Protein AF-A0A0C9UZA8-F1 (afdb_monomer_lite)

InterPro domains:
  IPR004843 Calcineurin-like, phosphoesterase domain [PF00149] (374-551)
  IPR029052 Metallo-dependent phosphatase-like [G3DSA:3.60.21.10] (322-571)
  IPR029052 Metallo-dependent phosphatase-like [SSF56300] (320-582)
  IPR043519 Nucleotidyltransferase superfamily [SSF81301] (95-162)

Secondary structure (DSSP, 8-state):
-HHHHHHHHHHHHS---HHHHHHHHHHHHHHHHTS--GGGG--TTSHHHHHHHHHHHHHHHHT-TT----PPPTTSS-TT--B-TTSPBP-BPP-HHHHHHHHHHHHHHHT---EEETHHHHHTTT-------EEEEE-GGGHHHHHHHHHT-TTTEEE-PPPS-SGGGGGTTS-EEEETTBS-EEEEEEGGGTT--GGGGHHHHTT-SS-BPPHHHHHHHHHHHHH-TT-S-HHHHHHHHHHHHHHTT--HHHHHHH--HHHHHHHHHHHSHHHHHHHT-SSGGGTTS------SHHHHHHHHHS-----S-SSGGGEEEEEB---TTSEEE-SS-EEEHHHH-----SSSEEEEES-S--TT-HHHHHHHHHHHTT-SEEEEE--SGGGTTSBHHHHHHHHHHHHHHHHHHHTT-TTSPEEEE-SSEEEEEETTEEEEE--------HHHHHHHHHH-SHHHHSBT--HHHHHHHHHHHHHHHHHHHHHHHHH-TT-EEEEE-SSBS-SSSSS-GGGTT-GGGGGTB---TTSTTSSTTEEEEEE-SSS--EEEEETTEEEEE-BPPPTTSS-------TT-EEE-S--

Organism: Sphaerobolus stellatus (strain SS14) (NCBI:txid990650)

Sequence (591 aa):
MAVLFDLQMVIDSVQLTSTEVAQIFKLYMRRQSSACNPQALNKPSYEPWLSRLMQRWKQVHSRLPGFRRSSPRIMDIPPDLYIDANGLPGNVPEDVSKVLKTISGVMEELQVPWFIAGDLLLAYYRVPQITGDLEIVVPSENLPRVQAAFDMLADFYFPFRYARSEYARHLRPYPRFKVKGMHQCFCLVPGHHYGVHPKGFQDILSNLDERFLPLPHYIQGLVTMILNKHIVFPNNFLCQLEFLIDGSDLDEDWCNLYLDGRPRAFVRSRSSRVAKKSRMGSTPKHEGNLTMHIRNEEERQEALRVPGRTIDLLDHTLSLQVMSDMHLELTFLRAEDSRPGYEVFHCAPCSPMLALLGDIGITTQDGLFGFLRRQLFQYEKVFFLMGNHEFYQSTFESAKSVIKKFSEDVRKERVTNVALGKFIFLDQTRYDLTDGVTILGCTLWSHIPSTAAELASLQVNDFKRIKEWSVERHNAAHLADAEWLGKTCTEIRETEPHRRIVIMTHHAPLMQGTSSLQHQGGLMNCAFATDMSTRACWGNPVTHWIFGHTHFSCDFIHNGVRLVSNQREYEGIETGRVELDEDLILSLSQH

Structure (mmCIF, N/CA/C/O backbone):
data_AF-A0A0C9UZA8-F1
#
_entry.id   AF-A0A0C9UZA8-F1
#
loop_
_atom_site.group_PDB
_atom_site.id
_atom_site.type_symbol
_atom_site.label_atom_id
_atom_site.label_alt_id
_atom_site.label_comp_id
_atom_site.label_asym_id
_atom_site.label_entity_id
_atom_site.label_seq_id
_atom_site.pdbx_PDB_ins_code
_atom_site.Cartn_x
_atom_site.Cartn_y
_atom_site.Cartn_z
_atom_site.occupancy
_atom_site.B_iso_or_equiv
_atom_site.auth_seq_id
_atom_site.auth_comp_id
_atom_site.auth_asym_id
_atom_site.auth_atom_id
_atom_site.pdbx_PDB_model_num
ATOM 1 N N . MET A 1 1 ? -69.261 14.114 17.478 1.00 30.95 1 MET A N 1
ATOM 2 C CA . MET A 1 1 ? -69.877 15.234 16.733 1.00 30.95 1 MET A CA 1
ATOM 3 C C . MET A 1 1 ? -70.495 16.254 17.690 1.00 30.95 1 MET A C 1
ATOM 5 O O . MET A 1 1 ? -69.971 17.354 17.720 1.00 30.95 1 MET A O 1
ATOM 9 N N . ALA A 1 2 ? -71.471 15.901 18.545 1.00 28.48 2 ALA A N 1
ATOM 10 C CA . ALA A 1 2 ? -72.070 16.844 19.515 1.00 28.48 2 ALA A CA 1
ATOM 11 C C . ALA A 1 2 ? -71.055 17.477 20.502 1.00 28.48 2 ALA A C 1
ATOM 13 O O . ALA A 1 2 ? -71.004 18.690 20.623 1.00 28.48 2 ALA A O 1
ATOM 14 N N . VAL A 1 3 ? -70.129 16.690 21.070 1.00 37.62 3 VAL A N 1
ATOM 15 C CA . VAL A 1 3 ? -69.076 17.194 21.992 1.00 37.62 3 VAL A CA 1
ATOM 16 C C . VAL A 1 3 ? -68.055 18.137 21.315 1.00 37.62 3 VAL A C 1
ATOM 18 O O . VAL A 1 3 ? -67.366 18.895 21.987 1.00 37.62 3 VAL A O 1
ATOM 21 N N . LEU A 1 4 ? -67.932 18.101 19.982 1.00 38.25 4 LEU A N 1
ATOM 22 C CA . LEU A 1 4 ? -66.972 18.931 19.235 1.00 38.25 4 LEU A CA 1
ATOM 23 C C . LEU A 1 4 ? -67.563 20.273 18.791 1.00 38.25 4 LEU A C 1
ATOM 25 O O . LEU A 1 4 ? -66.814 21.233 18.637 1.00 38.25 4 LEU A O 1
ATOM 29 N N . PHE A 1 5 ? -68.885 20.347 18.610 1.00 35.47 5 PHE A N 1
ATOM 30 C CA . PHE A 1 5 ? -69.573 21.604 18.312 1.00 35.47 5 PHE A CA 1
ATOM 31 C C . PHE A 1 5 ? -69.594 22.522 19.547 1.00 35.47 5 PHE A C 1
ATOM 33 O O . PHE A 1 5 ? -69.353 23.721 19.420 1.00 35.47 5 PHE A O 1
ATOM 40 N N . ASP A 1 6 ? -69.735 21.938 20.743 1.00 41.97 6 ASP A N 1
ATOM 41 C CA . ASP A 1 6 ? -69.635 22.665 22.015 1.00 41.97 6 ASP A CA 1
ATOM 42 C C . ASP A 1 6 ? -68.230 23.226 22.264 1.00 41.97 6 ASP A C 1
ATOM 44 O O . ASP A 1 6 ? -68.089 24.337 22.762 1.00 41.97 6 ASP A O 1
ATOM 48 N N . LEU A 1 7 ? -67.170 22.507 21.876 1.00 45.22 7 LEU A N 1
ATOM 49 C CA . LEU A 1 7 ? -65.796 22.964 22.113 1.00 45.22 7 LEU A CA 1
ATOM 50 C C . LEU A 1 7 ? -65.454 24.217 21.293 1.00 45.22 7 LEU A C 1
ATOM 52 O O . LEU A 1 7 ? -64.763 25.103 21.785 1.00 45.22 7 LEU A O 1
ATOM 56 N N . GLN A 1 8 ? -65.965 24.299 20.061 1.00 42.53 8 GLN A N 1
ATOM 57 C CA . GLN A 1 8 ? -65.808 25.474 19.207 1.00 42.53 8 GLN A CA 1
ATOM 58 C C . GLN A 1 8 ? -66.584 26.669 19.779 1.00 42.53 8 GLN A C 1
ATOM 60 O O . GLN A 1 8 ? -66.022 27.752 19.892 1.00 42.53 8 GLN A O 1
ATOM 65 N N . MET A 1 9 ? -67.826 26.462 20.237 1.00 41.72 9 MET A N 1
ATOM 66 C CA . MET A 1 9 ? -68.604 27.517 20.898 1.00 41.72 9 MET A CA 1
ATOM 67 C C . MET A 1 9 ? -67.982 27.992 22.219 1.00 41.72 9 MET A C 1
ATOM 69 O O . MET A 1 9 ? -68.026 29.184 22.513 1.00 41.72 9 MET A O 1
ATOM 73 N N . VAL A 1 10 ? -67.387 27.098 23.013 1.00 46.56 10 VAL A N 1
ATOM 74 C CA . VAL A 1 10 ? -66.707 27.451 24.273 1.00 46.56 10 VAL A CA 1
ATOM 75 C C . VAL A 1 10 ? -65.408 28.218 24.009 1.00 46.56 10 VAL A C 1
ATOM 77 O O . VAL A 1 10 ? -65.139 29.198 24.695 1.00 46.56 10 VAL A O 1
ATOM 80 N N . ILE A 1 11 ? -64.632 27.831 22.990 1.00 48.88 11 ILE A N 1
ATOM 81 C CA . ILE A 1 11 ? -63.418 28.560 22.575 1.00 48.88 11 ILE A CA 1
ATOM 82 C C . ILE A 1 11 ? -63.764 29.951 22.024 1.00 48.88 11 ILE A C 1
ATOM 84 O O . ILE A 1 11 ? -63.022 30.898 22.268 1.00 48.88 11 ILE A O 1
ATOM 88 N N . ASP A 1 12 ? -64.886 30.083 21.314 1.00 44.09 12 ASP A N 1
ATOM 89 C CA . ASP A 1 12 ? -65.299 31.352 20.708 1.00 44.09 12 ASP A CA 1
ATOM 90 C C . ASP A 1 12 ? -66.020 32.293 21.705 1.00 44.09 12 ASP A C 1
ATOM 92 O O . ASP A 1 12 ? -66.081 33.499 21.467 1.00 44.09 12 ASP A O 1
ATOM 96 N N . SER A 1 13 ? -66.540 31.779 22.831 1.00 41.06 13 SER A N 1
ATOM 97 C CA . SER A 1 13 ? -67.265 32.568 23.853 1.00 41.06 13 SER A CA 1
ATOM 98 C C . SER A 1 13 ? -66.471 32.860 25.129 1.00 41.06 13 SER A C 1
ATOM 100 O O . SER A 1 13 ? -66.809 33.797 25.854 1.00 41.06 13 SER A O 1
ATOM 102 N N . VAL A 1 14 ? -65.404 32.109 25.405 1.00 47.59 14 VAL A N 1
ATOM 103 C CA . VAL A 1 14 ? -64.550 32.299 26.582 1.00 47.59 14 VAL A CA 1
ATOM 104 C C . VAL A 1 14 ? -63.152 32.687 26.109 1.00 47.59 14 VAL A C 1
ATOM 106 O O . VAL A 1 14 ? -62.546 31.970 25.318 1.00 47.59 14 VAL A O 1
ATOM 109 N N . GLN A 1 15 ? -62.623 33.818 26.594 1.00 45.78 15 GLN A N 1
ATOM 110 C CA . GLN A 1 15 ? -61.245 34.259 26.327 1.00 45.78 15 GLN A CA 1
ATOM 111 C C . GLN A 1 15 ? -60.233 33.332 27.021 1.00 45.78 15 GLN A C 1
ATOM 113 O O . GLN A 1 15 ? -59.613 33.690 28.019 1.00 45.78 15 GLN A O 1
ATOM 118 N N . LEU A 1 16 ? -60.090 32.114 26.507 1.00 48.38 16 LEU A N 1
ATOM 119 C CA . LEU A 1 16 ? -59.123 31.141 26.991 1.00 48.38 16 LEU A CA 1
ATOM 120 C C . LEU A 1 16 ? -57.715 31.556 26.569 1.00 48.38 16 LEU A C 1
ATOM 122 O O . LEU A 1 16 ? -57.468 31.976 25.434 1.00 48.38 16 LEU A O 1
ATOM 126 N N . THR A 1 17 ? -56.766 31.397 27.482 1.00 49.69 17 THR A N 1
ATOM 127 C CA . THR A 1 17 ? -55.356 31.637 27.192 1.00 49.69 17 THR A CA 1
ATOM 128 C C . THR A 1 17 ? -54.788 30.520 26.312 1.00 49.69 17 THR A C 1
ATOM 130 O O . THR A 1 17 ? -55.267 29.382 26.280 1.00 49.69 17 THR A O 1
ATOM 133 N N . SER A 1 18 ? -53.709 30.821 25.591 1.00 43.75 18 SER A N 1
ATOM 134 C CA . SER A 1 18 ? -53.049 29.886 24.668 1.00 43.75 18 SER A CA 1
ATOM 135 C C . SER A 1 18 ? -52.579 28.583 25.335 1.00 43.75 18 SER A C 1
ATOM 137 O O . SER A 1 18 ? -52.517 27.536 24.685 1.00 43.75 18 SER A O 1
ATOM 139 N N . THR A 1 19 ? -52.295 28.619 26.637 1.00 46.66 19 THR A N 1
ATOM 140 C CA . THR A 1 19 ? -51.899 27.450 27.432 1.00 46.66 19 THR A CA 1
ATOM 141 C C . THR A 1 19 ? -53.082 26.521 27.716 1.00 46.66 19 THR A C 1
ATOM 143 O O . THR A 1 19 ? -52.933 25.300 27.644 1.00 46.66 19 THR A O 1
ATOM 146 N N . GLU A 1 20 ? -54.264 27.079 27.975 1.00 49.72 20 GLU A N 1
ATOM 147 C CA . GLU A 1 20 ? -55.481 26.322 28.296 1.00 49.72 20 GLU A CA 1
ATOM 148 C C . GLU A 1 20 ? -56.010 25.586 27.062 1.00 49.72 20 GLU A C 1
ATOM 150 O O . GLU A 1 20 ? -56.299 24.390 27.123 1.00 49.72 20 GLU A O 1
ATOM 155 N N . VAL A 1 21 ? -56.002 26.243 25.898 1.00 48.66 21 VAL A N 1
ATOM 156 C CA . VAL A 1 21 ? -56.373 25.609 24.621 1.00 48.66 21 VAL A CA 1
ATOM 157 C C . VAL A 1 21 ? -55.427 24.446 24.284 1.00 48.66 21 VAL A C 1
ATOM 159 O O . VAL A 1 21 ? -55.870 23.376 23.860 1.00 48.66 21 VAL A O 1
ATOM 162 N N . ALA A 1 22 ? -54.121 24.598 24.538 1.00 45.94 22 ALA A N 1
ATOM 163 C CA . ALA A 1 22 ? -53.138 23.537 24.316 1.00 45.94 22 ALA A CA 1
ATOM 164 C C . ALA A 1 22 ? -53.318 22.339 25.270 1.00 45.94 22 ALA A C 1
ATOM 166 O O . ALA A 1 22 ? -53.078 21.191 24.879 1.00 45.94 22 ALA A O 1
ATOM 167 N N . GLN A 1 23 ? -53.749 22.579 26.511 1.00 49.16 23 GLN A N 1
ATOM 168 C CA . GLN A 1 23 ? -54.061 21.515 27.469 1.00 49.16 23 GLN A CA 1
ATOM 169 C C . GLN A 1 23 ? -55.344 20.766 27.093 1.00 49.16 23 GLN A C 1
ATOM 171 O O . GLN A 1 23 ? -55.341 19.532 27.104 1.00 49.16 23 GLN A O 1
ATOM 176 N N . ILE A 1 24 ? -56.393 21.478 26.672 1.00 53.19 24 ILE A N 1
ATOM 177 C CA . ILE A 1 24 ? -57.646 20.880 26.188 1.00 53.19 24 ILE A CA 1
ATOM 178 C C . ILE A 1 24 ? -57.381 20.011 24.949 1.00 53.19 24 ILE A C 1
ATOM 180 O O . ILE A 1 24 ? -57.857 18.877 24.872 1.00 53.19 24 ILE A O 1
ATOM 184 N N . PHE A 1 25 ? -56.539 20.478 24.022 1.00 48.84 25 PHE A N 1
ATOM 185 C CA . PHE A 1 25 ? -56.165 19.710 22.833 1.00 48.84 25 PHE A CA 1
ATOM 186 C C . PHE A 1 25 ? -55.348 18.451 23.174 1.00 48.84 25 PHE A C 1
ATOM 188 O O . PHE A 1 25 ? -55.599 17.376 22.630 1.00 48.84 25 PHE A O 1
ATOM 195 N N . LYS A 1 26 ? -54.413 18.534 24.132 1.00 47.94 26 LYS A N 1
ATOM 196 C CA . LYS A 1 26 ? -53.674 17.356 24.626 1.00 47.94 26 LYS A CA 1
ATOM 197 C C . LYS A 1 26 ? -54.586 16.341 25.318 1.00 47.94 26 LYS A C 1
ATOM 199 O O . LYS A 1 26 ? -54.399 15.140 25.126 1.00 47.94 26 LYS A O 1
ATOM 204 N N . LEU A 1 27 ? -55.563 16.800 26.100 1.00 47.97 27 LEU A N 1
ATOM 205 C CA . LEU A 1 27 ? -56.564 15.940 26.740 1.00 47.97 27 LEU A CA 1
ATOM 206 C C . LEU A 1 27 ? -57.461 15.259 25.702 1.00 47.97 27 LEU A C 1
ATOM 208 O O . LEU A 1 27 ? -57.711 14.059 25.808 1.00 47.97 27 LEU A O 1
ATOM 212 N N . TYR A 1 28 ? -57.870 15.985 24.661 1.00 51.06 28 TYR A N 1
ATOM 213 C CA . TYR A 1 28 ? -58.639 15.434 23.548 1.00 51.06 28 TYR A CA 1
ATOM 214 C C . TYR A 1 28 ? -57.858 14.349 22.786 1.00 51.06 28 TYR A C 1
ATOM 216 O O . TYR A 1 28 ? -58.377 13.253 22.578 1.00 51.06 28 TYR A O 1
ATOM 224 N N . MET A 1 29 ? -56.584 14.598 22.459 1.00 46.16 29 MET A N 1
ATOM 225 C CA . MET A 1 29 ? -55.722 13.620 21.776 1.00 46.16 29 MET A CA 1
ATOM 226 C C 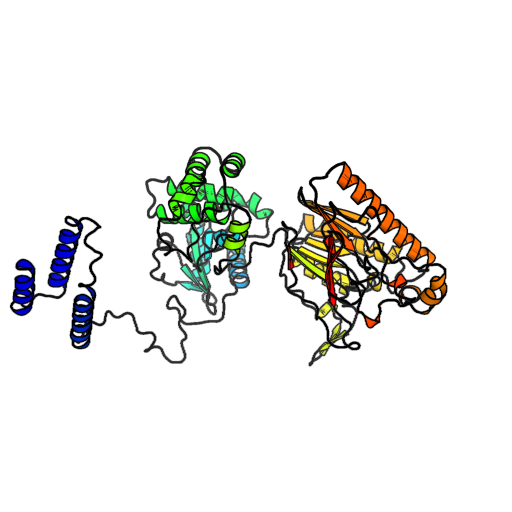. MET A 1 29 ? -55.455 12.373 22.630 1.00 46.16 29 MET A C 1
ATOM 228 O O . MET A 1 29 ? -55.476 11.260 22.108 1.00 46.16 29 MET A O 1
ATOM 232 N N . ARG A 1 30 ? -55.287 12.529 23.952 1.00 45.06 30 ARG A N 1
ATOM 233 C CA . ARG A 1 30 ? -55.158 11.395 24.888 1.00 45.06 30 ARG A CA 1
ATOM 234 C C . ARG A 1 30 ? -56.435 10.559 24.995 1.00 45.06 30 ARG A C 1
ATOM 236 O O . ARG A 1 30 ? -56.351 9.349 25.178 1.00 45.06 30 ARG A O 1
ATOM 243 N N . ARG A 1 31 ? -57.609 11.185 24.872 1.00 42.38 31 ARG A N 1
ATOM 244 C CA . ARG A 1 31 ? -58.908 10.492 24.905 1.00 42.38 31 ARG A CA 1
ATOM 245 C C . ARG A 1 31 ? -59.219 9.764 23.591 1.00 42.38 31 ARG A C 1
ATOM 247 O O . ARG A 1 31 ? -59.918 8.761 23.613 1.00 42.38 31 ARG A O 1
ATOM 254 N N . GLN A 1 32 ? -58.680 10.240 22.466 1.00 44.84 32 GLN A N 1
ATOM 255 C CA . GLN A 1 32 ? -58.753 9.555 21.167 1.00 44.84 32 GLN A CA 1
ATOM 256 C C . GLN A 1 32 ? -57.780 8.367 21.089 1.00 44.84 32 GLN A C 1
ATOM 258 O O . GLN A 1 32 ? -58.131 7.329 20.536 1.00 44.84 32 GLN A O 1
ATOM 263 N N . SER A 1 33 ? -56.592 8.463 21.704 1.00 42.28 33 SER A N 1
ATOM 264 C CA . SER A 1 33 ? -55.638 7.342 21.742 1.00 42.28 33 SER A CA 1
ATOM 265 C C . SER A 1 33 ? -56.090 6.175 22.625 1.00 42.28 33 SER A C 1
ATOM 267 O O . SER A 1 33 ? -55.650 5.053 22.407 1.00 42.28 33 SER A O 1
ATOM 269 N N . SER A 1 34 ? -56.958 6.412 23.615 1.00 39.22 34 SER A N 1
ATOM 270 C CA . SER A 1 34 ? -57.500 5.351 24.476 1.00 39.22 34 SER A CA 1
ATOM 271 C C . SER A 1 34 ? -58.776 4.694 23.935 1.00 39.22 34 SER A C 1
ATOM 273 O O . SER A 1 34 ? -59.254 3.729 24.526 1.00 39.22 34 SER A O 1
ATOM 275 N N . ALA A 1 35 ? -59.320 5.175 22.814 1.00 42.88 35 ALA A N 1
ATOM 276 C CA . ALA A 1 35 ? -60.539 4.642 22.220 1.00 42.88 35 ALA A CA 1
ATOM 277 C C . ALA A 1 35 ? -60.512 4.742 20.688 1.00 42.88 35 ALA A C 1
ATOM 279 O O . ALA A 1 35 ? -61.291 5.506 20.134 1.00 42.88 35 ALA A O 1
ATOM 280 N N . CYS A 1 36 ? -59.651 3.988 19.988 1.00 33.53 36 CYS A N 1
ATOM 281 C CA . CYS A 1 36 ? -59.899 3.631 18.581 1.00 33.53 36 CYS A CA 1
ATOM 282 C C . CYS A 1 36 ? -59.036 2.460 18.079 1.00 33.53 36 CYS A C 1
ATOM 284 O O . CYS A 1 36 ? -57.811 2.470 18.154 1.00 33.53 36 CYS A O 1
ATOM 286 N N . ASN A 1 37 ? -59.734 1.469 17.523 1.00 38.50 37 ASN A N 1
ATOM 287 C CA . ASN A 1 37 ? -59.243 0.323 16.763 1.00 38.50 37 ASN A CA 1
ATOM 288 C C . ASN A 1 37 ? -58.503 0.802 15.482 1.00 38.50 37 ASN A C 1
ATOM 290 O O . ASN A 1 37 ? -59.057 1.652 14.773 1.00 38.50 37 ASN A O 1
ATOM 294 N N . PRO A 1 38 ? -57.301 0.283 15.142 1.00 37.34 38 PRO A N 1
ATOM 295 C CA . PRO A 1 38 ? -56.467 0.787 14.039 1.00 37.34 38 PRO A CA 1
ATOM 296 C C . PRO A 1 38 ? -57.105 0.764 12.639 1.00 37.34 38 PRO A C 1
ATOM 298 O O . PRO A 1 38 ? -56.587 1.395 11.722 1.00 37.34 38 PRO A O 1
ATOM 301 N N . GLN A 1 39 ? -58.233 0.075 12.446 1.00 37.84 39 GLN A N 1
ATOM 302 C CA . GLN A 1 39 ? -58.892 -0.040 11.139 1.00 37.84 39 GLN A CA 1
ATOM 303 C C . GLN A 1 39 ? -59.765 1.168 10.738 1.00 37.84 39 GLN A C 1
ATOM 305 O O . GLN A 1 39 ? -60.217 1.234 9.597 1.00 37.84 39 GLN A O 1
ATOM 310 N N . ALA A 1 40 ? -59.989 2.153 11.616 1.00 39.69 40 ALA A N 1
ATOM 311 C CA . ALA A 1 40 ? -60.866 3.296 11.315 1.00 39.69 40 ALA A CA 1
ATOM 312 C C . ALA A 1 40 ? -60.181 4.488 10.605 1.00 39.69 40 ALA A C 1
ATOM 314 O O . ALA A 1 40 ? -60.872 5.408 10.169 1.00 39.69 40 ALA A O 1
ATOM 315 N N . LEU A 1 41 ? -58.848 4.490 10.464 1.00 38.22 41 LEU A N 1
ATOM 316 C CA . LEU A 1 41 ? -58.087 5.620 9.897 1.00 38.22 41 LEU A CA 1
ATOM 317 C C . LEU A 1 41 ? -58.008 5.638 8.358 1.00 38.22 41 LEU A C 1
ATOM 319 O O . LEU A 1 41 ? -57.623 6.654 7.788 1.00 38.22 41 LEU A O 1
ATOM 323 N N . ASN A 1 42 ? -58.442 4.575 7.674 1.00 37.75 42 ASN A N 1
ATOM 324 C CA . ASN A 1 42 ? -58.467 4.501 6.207 1.00 37.75 42 ASN A CA 1
ATOM 325 C C . ASN A 1 42 ? -59.830 4.906 5.622 1.00 37.75 42 ASN A C 1
ATOM 327 O O . ASN A 1 42 ? -60.460 4.132 4.899 1.00 37.75 42 ASN A O 1
ATOM 331 N N . LYS A 1 43 ? -60.308 6.124 5.912 1.00 36.38 43 LYS A N 1
ATOM 332 C CA . LYS A 1 43 ? -61.408 6.719 5.131 1.00 36.38 43 LYS A CA 1
ATOM 333 C C . LYS A 1 43 ? -61.007 8.061 4.506 1.00 36.38 43 LYS A C 1
ATOM 335 O O . LYS A 1 43 ? -60.530 8.930 5.236 1.00 36.38 43 LYS A O 1
ATOM 340 N N . PRO A 1 44 ? -61.270 8.289 3.199 1.00 39.44 44 PRO A N 1
ATOM 341 C CA . PRO A 1 44 ? -60.782 9.464 2.455 1.00 39.44 44 PRO A CA 1
ATOM 342 C C . PRO A 1 44 ? -61.425 10.804 2.860 1.00 39.44 44 PRO A C 1
ATOM 344 O O . PRO A 1 44 ? -61.144 11.840 2.268 1.00 39.44 44 PRO A O 1
ATOM 347 N N . SER A 1 45 ? -62.320 10.821 3.850 1.00 41.44 45 SER A N 1
ATOM 348 C CA . SER A 1 45 ? -63.133 11.990 4.202 1.00 41.44 45 SER A CA 1
ATOM 349 C C . SER A 1 45 ? -62.470 12.974 5.179 1.00 41.44 45 SER A C 1
ATOM 351 O O . SER A 1 45 ? -63.086 13.984 5.512 1.00 41.44 45 SER A O 1
ATOM 353 N N . TYR A 1 46 ? -61.249 12.707 5.664 1.00 38.94 46 TYR A N 1
ATOM 354 C CA . TYR A 1 46 ? -60.590 13.522 6.703 1.00 38.94 46 TYR A CA 1
ATOM 355 C C . TYR A 1 46 ? -59.598 14.578 6.178 1.00 38.94 46 TYR A C 1
ATOM 357 O O . TYR A 1 46 ? -59.347 15.569 6.870 1.00 38.94 46 TYR A O 1
ATOM 365 N N . GLU A 1 47 ? -59.080 14.434 4.954 1.00 39.28 47 GLU A N 1
ATOM 366 C CA . GLU A 1 47 ? -58.094 15.365 4.373 1.00 39.28 47 GLU A CA 1
ATOM 367 C C . GLU A 1 47 ? -58.599 16.805 4.167 1.00 39.28 47 GLU A C 1
ATOM 369 O O . GLU A 1 47 ? -57.874 17.748 4.515 1.00 39.28 47 GLU A O 1
ATOM 374 N N . PRO A 1 48 ? -59.830 17.041 3.664 1.00 44.72 48 PRO A N 1
ATOM 375 C CA . PRO A 1 48 ? -60.270 18.403 3.375 1.00 44.72 48 PRO A CA 1
ATOM 376 C C . PRO A 1 48 ? -60.474 19.239 4.642 1.00 44.72 48 PRO A C 1
ATOM 378 O O . PRO A 1 48 ? -60.380 20.465 4.595 1.00 44.72 48 PRO A O 1
ATOM 381 N N . TRP A 1 49 ? -60.764 18.593 5.777 1.00 42.38 49 TRP A N 1
ATOM 382 C CA . TRP A 1 49 ? -61.024 19.269 7.047 1.00 42.38 49 TRP A CA 1
ATOM 383 C C . TRP A 1 49 ? -59.732 19.590 7.806 1.00 42.38 49 TRP A C 1
ATOM 385 O O . TRP A 1 49 ? -59.568 20.724 8.254 1.00 42.38 49 TRP A O 1
ATOM 395 N N . LEU A 1 50 ? -58.778 18.651 7.869 1.00 42.72 50 LEU A N 1
ATOM 396 C CA . LEU A 1 50 ? -57.459 18.890 8.474 1.00 42.72 50 LEU A CA 1
ATOM 397 C C . LEU A 1 50 ? -56.703 20.008 7.746 1.00 42.72 50 LEU A C 1
ATOM 399 O O . LEU A 1 50 ? -56.148 20.899 8.390 1.00 42.72 50 LEU A O 1
ATOM 403 N N . SER A 1 51 ? -56.773 20.030 6.412 1.00 44.72 51 SER A N 1
ATOM 404 C CA . SER A 1 51 ? -56.174 21.097 5.605 1.00 44.72 51 SER A CA 1
ATOM 405 C C . SER A 1 51 ? -56.808 22.465 5.869 1.00 44.72 51 SER A C 1
ATOM 407 O O . SER A 1 51 ? -56.087 23.454 6.010 1.00 44.72 51 SER A O 1
ATOM 409 N N . ARG A 1 52 ? -58.139 22.544 6.031 1.00 47.41 52 ARG A N 1
ATOM 410 C CA . ARG A 1 52 ? -58.827 23.804 6.382 1.00 47.41 52 ARG A CA 1
ATOM 411 C C . ARG A 1 52 ? -58.503 24.265 7.801 1.00 47.41 52 ARG A C 1
ATOM 413 O O . ARG A 1 52 ? -58.326 25.464 8.016 1.00 47.41 52 ARG A O 1
ATOM 420 N N . LEU A 1 53 ? -58.383 23.339 8.753 1.00 44.31 53 LEU A N 1
ATOM 421 C CA . LEU A 1 53 ? -58.001 23.648 10.132 1.00 44.31 53 LEU A CA 1
ATOM 422 C C . LEU A 1 53 ? -56.556 24.169 10.196 1.00 44.31 53 LEU A C 1
ATOM 424 O O . LEU A 1 53 ? -56.296 25.176 10.850 1.00 44.31 53 LEU A O 1
ATOM 428 N N . MET A 1 54 ? -55.633 23.556 9.446 1.00 44.72 54 MET A N 1
ATOM 429 C CA . MET A 1 54 ? -54.242 24.012 9.341 1.00 44.72 54 MET A CA 1
ATOM 430 C C . MET A 1 54 ? -54.115 25.351 8.602 1.00 44.72 54 MET A C 1
ATOM 432 O O . MET A 1 54 ? -53.294 26.182 8.990 1.00 44.72 54 MET A O 1
ATOM 436 N N . GLN A 1 55 ? -54.937 25.608 7.578 1.00 47.53 55 GLN A N 1
ATOM 437 C CA . GLN A 1 55 ? -54.983 26.911 6.903 1.00 47.53 55 GLN A CA 1
ATOM 438 C C . GLN A 1 55 ? -55.516 28.019 7.816 1.00 47.53 55 GLN A C 1
ATOM 440 O O . GLN A 1 55 ? -54.913 29.092 7.880 1.00 47.53 55 GLN A O 1
ATOM 445 N N . ARG A 1 56 ? -56.596 27.763 8.567 1.00 45.28 56 ARG A N 1
ATOM 446 C CA . ARG A 1 56 ? -57.114 28.723 9.555 1.00 45.28 56 ARG A CA 1
ATOM 447 C C . ARG A 1 56 ? -56.129 28.942 10.698 1.00 45.28 56 ARG A C 1
ATOM 449 O O . ARG A 1 56 ? -55.924 30.086 11.089 1.00 45.28 56 ARG A O 1
ATOM 456 N N . TRP A 1 57 ? -55.449 27.894 11.164 1.00 45.09 57 TRP A N 1
ATOM 457 C CA . TRP A 1 57 ? -54.377 28.018 12.153 1.00 45.09 57 TRP A CA 1
ATOM 458 C C . TRP A 1 57 ? -53.230 28.895 11.634 1.00 45.09 57 TRP A C 1
ATOM 460 O O . TRP A 1 57 ? -52.800 29.802 12.337 1.00 45.09 57 TRP A O 1
ATOM 470 N N . LYS A 1 58 ? -52.804 28.727 10.373 1.00 45.12 58 LYS A N 1
ATOM 471 C CA . LYS A 1 58 ? -51.803 29.603 9.736 1.00 45.12 58 LYS A CA 1
ATOM 472 C C . LYS A 1 58 ? -52.277 31.059 9.617 1.00 45.12 58 LYS A C 1
ATOM 474 O O . LYS A 1 58 ? -51.493 31.969 9.880 1.00 45.12 58 LYS A O 1
ATOM 479 N N . GLN A 1 59 ? -53.547 31.296 9.280 1.00 46.12 59 GLN A N 1
ATOM 480 C CA . GLN A 1 59 ? -54.117 32.649 9.211 1.00 46.12 59 GLN A CA 1
ATOM 481 C C . GLN A 1 59 ? -54.208 33.323 10.586 1.00 46.12 59 GLN A C 1
ATOM 483 O O . GLN A 1 59 ? -53.818 34.481 10.715 1.00 46.12 59 GLN A O 1
ATOM 488 N N . VAL A 1 60 ? -54.653 32.613 11.624 1.00 44.31 60 VAL A N 1
ATOM 489 C CA . VAL A 1 60 ? -54.712 33.149 12.995 1.00 44.31 60 VAL A CA 1
ATOM 490 C C . VAL A 1 60 ? -53.298 33.386 13.538 1.00 44.31 60 VAL A C 1
ATOM 492 O O . VAL A 1 60 ? -53.020 34.449 14.087 1.00 44.31 60 VAL A O 1
ATOM 495 N N . HIS A 1 61 ? -52.362 32.469 13.276 1.00 42.62 61 HIS A N 1
ATOM 496 C CA . HIS A 1 61 ? -50.956 32.609 13.662 1.00 42.62 61 HIS A CA 1
ATOM 497 C C . HIS A 1 61 ? -50.257 33.790 12.966 1.00 42.62 61 HIS A C 1
ATOM 499 O O . HIS A 1 61 ? -49.360 34.398 13.546 1.00 42.62 61 HIS A O 1
ATOM 505 N N . SER A 1 62 ? -50.662 34.151 11.742 1.00 39.16 62 SER A N 1
ATOM 506 C CA . SER A 1 62 ? -50.109 35.319 11.035 1.00 39.16 62 SER A CA 1
ATOM 507 C C . SER A 1 62 ? -50.583 36.671 11.580 1.00 39.16 62 SER A C 1
ATOM 509 O O . SER A 1 62 ? -49.956 37.686 11.290 1.00 39.16 62 SER A O 1
ATOM 511 N N . ARG A 1 63 ? -51.666 36.696 12.370 1.00 39.81 63 ARG A N 1
ATOM 512 C CA . ARG A 1 63 ? -52.286 37.924 12.896 1.00 39.81 63 ARG A CA 1
ATOM 513 C C . ARG A 1 63 ? -51.979 38.195 14.370 1.00 39.81 63 ARG A C 1
ATOM 515 O O . ARG A 1 63 ? -52.396 39.227 14.877 1.00 39.81 63 ARG A O 1
ATOM 522 N N . LEU A 1 64 ? -51.253 37.303 15.049 1.00 37.00 64 LEU A N 1
ATOM 523 C CA . LEU A 1 64 ? -50.833 37.475 16.443 1.00 37.00 64 LEU A CA 1
ATOM 524 C C . LEU A 1 64 ? -49.488 38.227 16.513 1.00 37.00 64 LEU A C 1
ATOM 526 O O . LEU A 1 64 ? -48.453 37.644 16.167 1.00 37.00 64 LEU A O 1
ATOM 530 N N . PRO A 1 65 ? -49.444 39.487 16.988 1.00 36.97 65 PRO A N 1
ATOM 531 C CA . PRO A 1 65 ? -48.189 40.149 17.309 1.00 36.97 65 PRO A CA 1
ATOM 532 C C . PRO A 1 65 ? -47.665 39.559 18.623 1.00 36.97 65 PRO A C 1
ATOM 534 O O . PRO A 1 65 ? -48.359 39.562 19.634 1.00 36.97 65 PRO A O 1
ATOM 537 N N . GLY A 1 66 ? -46.443 39.023 18.613 1.00 39.19 66 GLY A N 1
ATOM 538 C CA . GLY A 1 66 ? -45.751 38.600 19.839 1.00 39.19 66 GLY A CA 1
ATOM 539 C C . GLY A 1 66 ? -45.636 37.093 20.086 1.00 39.19 66 GLY A C 1
ATOM 540 O O . GLY A 1 66 ? -44.905 36.703 20.986 1.00 39.19 66 GLY A O 1
ATOM 541 N N . PHE A 1 67 ? -46.230 36.227 19.254 1.00 32.69 67 PHE A N 1
ATOM 542 C CA . PHE A 1 67 ? -45.948 34.778 19.277 1.00 32.69 67 PHE A CA 1
ATOM 543 C C . PHE A 1 67 ? -45.048 34.345 18.107 1.00 32.69 67 PHE A C 1
ATOM 545 O O . PHE A 1 67 ? -45.260 33.332 17.445 1.00 32.69 67 PHE A O 1
ATOM 552 N N . ARG A 1 68 ? -43.979 35.109 17.855 1.00 31.17 68 ARG A N 1
ATOM 553 C CA . ARG A 1 68 ? -42.767 34.520 17.277 1.00 31.17 68 ARG A CA 1
ATOM 554 C C . ARG A 1 68 ? -42.044 33.851 18.440 1.00 31.17 68 ARG A C 1
ATOM 556 O O . ARG A 1 68 ? -41.461 34.545 19.263 1.00 31.17 68 ARG A O 1
ATOM 563 N N . ARG A 1 69 ? -42.051 32.513 18.511 1.00 33.59 69 ARG A N 1
ATOM 564 C CA . ARG A 1 69 ? -40.957 31.815 19.200 1.00 33.59 69 ARG A CA 1
ATOM 565 C C . ARG A 1 69 ? -39.680 32.296 18.520 1.00 33.59 69 ARG A C 1
ATOM 567 O O . ARG A 1 69 ? -39.426 31.943 17.371 1.00 33.59 69 ARG A O 1
ATOM 574 N N . SER A 1 70 ? -38.946 33.163 19.199 1.00 30.34 70 SER A N 1
ATOM 575 C CA . SER A 1 70 ? -37.638 33.652 18.800 1.00 30.34 70 SER A CA 1
ATOM 576 C C . SER A 1 70 ? -36.649 32.486 18.849 1.00 30.34 70 SER A C 1
ATOM 578 O O . SER A 1 70 ? -35.885 32.310 19.789 1.00 30.34 70 SER A O 1
ATOM 580 N N . SER A 1 71 ? -36.669 31.659 17.805 1.00 30.78 71 SER A N 1
ATOM 581 C CA . SER A 1 71 ? -35.394 31.290 17.207 1.00 30.78 71 SER A CA 1
ATOM 582 C C . SER A 1 71 ? -34.855 32.584 16.597 1.00 30.78 71 SER A C 1
ATOM 584 O O . SER A 1 71 ? -35.619 33.236 15.873 1.00 30.78 71 SER A O 1
ATOM 586 N N . PRO A 1 72 ? -33.617 33.011 16.890 1.00 31.38 72 PRO A N 1
ATOM 587 C CA . PRO A 1 72 ? -33.014 34.098 16.137 1.00 31.38 72 PRO A CA 1
ATOM 588 C C . PRO A 1 72 ? -33.092 33.693 14.666 1.00 31.38 72 PRO A C 1
ATOM 590 O O . PRO A 1 72 ? -32.699 32.582 14.301 1.00 31.38 72 PRO A O 1
ATOM 593 N N . ARG A 1 73 ? -33.715 34.530 13.836 1.00 35.12 73 ARG A N 1
ATOM 594 C CA . ARG A 1 73 ? -33.653 34.328 12.394 1.00 35.12 73 ARG A CA 1
ATOM 595 C C . ARG A 1 73 ? -32.204 34.581 12.006 1.00 35.12 73 ARG A C 1
ATOM 597 O O . ARG A 1 73 ? -31.654 35.608 12.380 1.00 35.12 73 ARG A O 1
ATOM 604 N N . ILE A 1 74 ? -31.644 33.695 11.195 1.00 36.28 74 ILE A N 1
ATOM 605 C CA . ILE A 1 74 ? -30.338 33.809 10.518 1.00 36.28 74 ILE A CA 1
ATOM 606 C C . ILE A 1 74 ? -30.228 35.091 9.637 1.00 36.28 74 ILE A C 1
ATOM 608 O O . ILE A 1 74 ? -29.248 35.306 8.948 1.00 36.28 74 ILE A O 1
ATOM 612 N N . MET A 1 75 ? -31.226 35.978 9.656 1.00 33.94 75 MET A N 1
ATOM 613 C CA . MET A 1 75 ? -31.375 37.126 8.757 1.00 33.94 75 MET A CA 1
ATOM 614 C C . MET A 1 75 ? -31.040 38.484 9.397 1.00 33.94 75 MET A C 1
ATOM 616 O O . MET A 1 75 ? -31.059 39.478 8.686 1.00 33.94 75 MET A O 1
ATOM 620 N N . ASP A 1 76 ? -30.730 38.540 10.698 1.00 39.75 76 ASP A N 1
ATOM 621 C CA . ASP A 1 76 ? -30.329 39.783 11.393 1.00 39.75 76 ASP A CA 1
ATOM 622 C C . ASP A 1 76 ? -28.830 39.780 11.767 1.00 39.75 76 ASP A C 1
ATOM 624 O O . ASP A 1 76 ? -28.402 40.440 12.713 1.00 39.75 76 ASP A O 1
ATOM 628 N N . ILE A 1 77 ? -28.029 38.986 11.052 1.00 39.69 77 ILE A N 1
ATOM 629 C CA . ILE A 1 77 ? -26.582 38.875 11.249 1.00 39.69 77 ILE A CA 1
ATOM 630 C C . ILE A 1 77 ? -25.906 39.849 10.273 1.00 39.69 77 ILE A C 1
ATOM 632 O O . ILE A 1 77 ? -26.304 39.885 9.104 1.00 39.69 77 ILE A O 1
ATOM 636 N N . PRO A 1 78 ? -24.923 40.650 10.721 1.00 38.50 78 PRO A N 1
ATOM 637 C CA . PRO A 1 78 ? -24.123 41.487 9.833 1.00 38.50 78 PRO A CA 1
ATOM 638 C C . PRO A 1 78 ? -23.615 40.676 8.619 1.00 38.50 78 PRO A C 1
ATOM 640 O O . PRO A 1 78 ? -23.237 39.517 8.805 1.00 38.50 78 PRO A O 1
ATOM 643 N N . PRO A 1 79 ? -23.618 41.219 7.385 1.00 39.47 79 PRO A N 1
ATOM 644 C CA . PRO A 1 79 ? -23.269 40.470 6.165 1.00 39.47 79 PRO A CA 1
ATOM 645 C C . PRO A 1 79 ? -21.880 39.801 6.179 1.00 39.47 79 PRO A C 1
ATOM 647 O O . PRO A 1 79 ? -21.595 38.939 5.354 1.00 39.47 79 PRO A O 1
ATOM 650 N N . ASP A 1 80 ? -21.022 40.208 7.107 1.00 39.31 80 ASP A N 1
ATOM 651 C CA . ASP A 1 80 ? -19.657 39.758 7.357 1.00 39.31 80 ASP A CA 1
ATOM 652 C C . ASP A 1 80 ? -19.540 38.528 8.286 1.00 39.31 80 ASP A C 1
ATOM 654 O O . ASP A 1 80 ? -18.439 38.011 8.474 1.00 39.31 80 ASP A O 1
ATOM 658 N N . LEU A 1 81 ? -20.644 37.999 8.830 1.00 38.59 81 LEU A N 1
ATOM 659 C CA . LEU A 1 81 ? -20.639 36.853 9.752 1.00 38.59 81 LEU A CA 1
ATOM 660 C C . LEU A 1 81 ? -21.404 35.643 9.181 1.00 38.59 81 LEU A C 1
ATOM 662 O O . LEU A 1 81 ? -22.626 35.549 9.278 1.00 38.59 81 LEU A O 1
ATOM 666 N N . TYR A 1 82 ? -20.676 34.663 8.637 1.00 38.69 82 TYR A N 1
ATOM 667 C CA . TYR A 1 82 ? -21.227 33.336 8.317 1.00 38.69 82 TYR A CA 1
ATOM 668 C C . TYR A 1 82 ? -21.481 32.539 9.602 1.00 38.69 82 TYR A C 1
ATOM 670 O O . TYR A 1 82 ? -20.651 32.566 10.503 1.00 38.69 82 TYR A O 1
ATOM 678 N N . ILE A 1 83 ? -22.600 31.814 9.696 1.00 43.66 83 ILE A N 1
ATOM 679 C CA . ILE A 1 83 ? -22.911 30.929 10.828 1.00 43.66 83 ILE A CA 1
ATOM 680 C C . ILE A 1 83 ? -22.983 29.474 10.356 1.00 43.66 83 ILE A C 1
ATOM 682 O O . ILE A 1 83 ? -23.633 29.186 9.353 1.00 43.66 83 ILE A O 1
ATOM 686 N N . ASP A 1 84 ? -22.330 28.560 11.078 1.00 45.78 84 ASP A N 1
ATOM 687 C CA . ASP A 1 84 ? -22.380 27.123 10.783 1.00 45.78 84 ASP A CA 1
ATOM 688 C C . ASP A 1 84 ? -23.681 26.432 11.254 1.00 45.78 84 ASP A C 1
ATOM 690 O O . ASP A 1 84 ? -24.530 27.024 11.926 1.00 45.78 84 ASP A O 1
ATOM 694 N N . ALA A 1 85 ? -23.833 25.137 10.944 1.00 36.53 85 ALA A N 1
ATOM 695 C CA . ALA A 1 85 ? -25.012 24.331 11.289 1.00 36.53 85 ALA A CA 1
ATOM 696 C C . ALA A 1 85 ? -25.331 24.241 12.804 1.00 36.53 85 ALA A C 1
ATOM 698 O O . ALA A 1 85 ? -26.421 23.796 13.168 1.00 36.53 85 ALA A O 1
ATOM 699 N N . ASN A 1 86 ? -24.420 24.686 13.682 1.00 45.53 86 ASN A N 1
ATOM 700 C CA . ASN A 1 86 ? -24.551 24.693 15.140 1.00 45.53 86 ASN A CA 1
ATOM 701 C C . ASN A 1 86 ? -24.656 26.107 15.749 1.00 45.53 86 ASN A C 1
ATOM 703 O O . ASN A 1 86 ? -24.751 26.230 16.974 1.00 45.53 86 ASN A O 1
ATOM 707 N N . GLY A 1 87 ? -24.694 27.172 14.939 1.00 47.84 87 GLY A N 1
ATOM 708 C CA . GLY A 1 87 ? -24.904 28.539 15.428 1.00 47.84 87 GLY A CA 1
ATOM 709 C C . GLY A 1 87 ? -23.628 29.322 15.772 1.00 47.84 87 GLY A C 1
ATOM 710 O O . GLY A 1 87 ? -23.715 30.299 16.515 1.00 47.84 87 GLY A O 1
ATOM 711 N N . LEU A 1 88 ? -22.458 28.906 15.278 1.00 49.47 88 LEU A N 1
ATOM 712 C CA . LEU A 1 88 ? -21.160 29.541 15.552 1.00 49.47 88 LEU A CA 1
ATOM 713 C C . LEU A 1 88 ? -20.717 30.525 14.452 1.00 49.47 88 LEU A C 1
ATOM 715 O O . LEU A 1 88 ? -20.870 30.188 13.280 1.00 49.47 88 LEU A O 1
ATOM 719 N N . PRO A 1 89 ? -20.112 31.683 14.796 1.00 45.31 89 PRO A N 1
ATOM 720 C CA . PRO A 1 89 ? -19.524 32.602 13.819 1.00 45.31 89 PRO A CA 1
ATOM 721 C C . PRO A 1 89 ? -18.325 31.946 13.106 1.00 45.31 89 PRO A C 1
ATOM 723 O O . PRO A 1 89 ? -17.465 31.329 13.739 1.00 45.31 89 PRO A O 1
ATOM 726 N N . GLY A 1 90 ? -18.334 32.026 11.779 1.00 51.97 90 GLY A N 1
ATOM 727 C CA . GLY A 1 90 ? -17.615 31.155 10.859 1.00 51.97 90 GLY A CA 1
ATOM 728 C C . GLY A 1 90 ? -16.102 31.332 10.836 1.00 51.97 90 GLY A C 1
ATOM 729 O O . GLY A 1 90 ? -15.576 32.413 11.076 1.00 51.97 90 GLY A O 1
ATOM 730 N N . ASN A 1 91 ? -15.426 30.232 10.502 1.00 52.84 91 ASN A N 1
ATOM 731 C CA . ASN A 1 91 ? -14.038 30.164 10.062 1.00 52.84 91 ASN A CA 1
ATOM 732 C C . ASN A 1 91 ? -13.853 28.956 9.105 1.00 52.84 91 ASN A C 1
ATOM 734 O O . ASN A 1 91 ? -14.807 28.203 8.910 1.00 52.84 91 ASN A O 1
ATOM 738 N N . VAL A 1 92 ? -12.654 28.794 8.518 1.00 55.44 92 VAL A N 1
ATOM 739 C CA . VAL A 1 92 ? -12.297 27.816 7.459 1.00 55.44 92 VAL A CA 1
ATOM 740 C C . VAL A 1 92 ? -12.667 26.347 7.781 1.00 55.44 92 VAL A C 1
ATOM 742 O O . VAL A 1 92 ? -12.880 26.025 8.958 1.00 55.44 92 VAL A O 1
ATOM 745 N N . PRO A 1 93 ? -12.751 25.460 6.756 1.00 55.31 93 PRO A N 1
ATOM 746 C CA . PRO A 1 93 ? -13.025 24.031 6.936 1.00 55.31 93 PRO A CA 1
ATOM 747 C C . PRO A 1 93 ? -12.165 23.363 8.016 1.00 55.31 93 PRO A C 1
ATOM 749 O O . PRO A 1 93 ? -11.068 23.822 8.337 1.00 55.31 93 PRO A O 1
ATOM 752 N N . GLU A 1 94 ? -12.700 22.295 8.602 1.00 62.34 94 GLU A N 1
ATOM 753 C CA . GLU A 1 94 ? -12.040 21.527 9.656 1.00 62.34 94 GLU A CA 1
ATOM 754 C C . GLU A 1 94 ? -10.712 20.913 9.181 1.00 62.34 94 GLU A C 1
ATOM 756 O O . GLU A 1 94 ? -10.635 20.315 8.115 1.00 62.34 94 GLU A O 1
ATOM 761 N N . ASP A 1 95 ? -9.666 21.058 9.996 1.00 64.56 95 ASP A N 1
ATOM 762 C CA . ASP A 1 95 ? -8.388 20.356 9.851 1.00 64.56 95 ASP A CA 1
ATOM 763 C C . ASP A 1 95 ? -8.128 19.627 11.170 1.00 64.56 95 ASP A C 1
ATOM 765 O O . ASP A 1 95 ? -7.498 20.144 12.101 1.00 64.56 95 ASP A O 1
ATOM 769 N N . VAL A 1 96 ? -8.714 18.433 11.278 1.00 69.38 96 VAL A N 1
ATOM 770 C CA . VAL A 1 96 ? -8.652 17.608 12.490 1.00 69.38 96 VAL A CA 1
ATOM 771 C C . VAL A 1 96 ? -7.199 17.285 12.841 1.00 69.38 96 VAL A C 1
ATOM 773 O O . VAL A 1 96 ? -6.841 17.323 14.015 1.00 69.38 96 VAL A O 1
ATOM 776 N N . SER A 1 97 ? -6.333 17.071 11.846 1.00 65.88 97 SER A N 1
ATOM 777 C CA . SER A 1 97 ? -4.904 16.814 12.060 1.00 65.88 97 SER A CA 1
ATOM 778 C C . SER A 1 97 ? -4.226 17.977 12.788 1.00 65.88 97 SER A C 1
ATOM 780 O O . SER A 1 97 ? -3.540 17.776 13.793 1.00 65.88 97 SER A O 1
ATOM 782 N N . LYS A 1 98 ? -4.470 19.219 12.356 1.00 70.50 98 LYS A N 1
ATOM 783 C CA . LYS A 1 98 ? -3.929 20.411 13.023 1.00 70.50 98 LYS A CA 1
ATOM 784 C C . LYS A 1 98 ? -4.481 20.596 14.436 1.00 70.50 98 LYS A C 1
ATOM 786 O O . LYS A 1 98 ? -3.717 20.930 15.340 1.00 70.50 98 LYS A O 1
ATOM 791 N N . VAL A 1 99 ? -5.772 20.340 14.646 1.00 74.88 99 VAL A N 1
ATOM 792 C CA . VAL A 1 99 ? -6.392 20.408 15.982 1.00 74.88 99 VAL A CA 1
ATOM 793 C C . VAL A 1 99 ? -5.783 19.367 16.924 1.00 74.88 99 VAL A C 1
ATOM 795 O O . VAL A 1 99 ? -5.393 19.703 18.044 1.00 74.88 99 VAL A O 1
ATOM 798 N N . LEU A 1 100 ? -5.627 18.125 16.459 1.00 77.88 100 LEU A N 1
ATOM 799 C CA . LEU A 1 100 ? -5.016 17.048 17.234 1.00 77.88 100 LEU A CA 1
ATOM 800 C C . LEU A 1 100 ? -3.543 17.324 17.546 1.00 77.88 100 LEU A C 1
ATOM 802 O O . LEU A 1 100 ? -3.123 17.067 18.668 1.00 77.88 100 LEU A O 1
ATOM 806 N N . LYS A 1 101 ? -2.774 17.919 16.625 1.00 77.06 101 LYS A N 1
ATOM 807 C CA . LYS A 1 101 ? -1.386 18.342 16.893 1.00 77.06 101 LYS A CA 1
ATOM 808 C C . LYS A 1 101 ? -1.301 19.380 18.010 1.00 77.06 101 LYS A C 1
ATOM 810 O O . LYS A 1 101 ? -0.447 19.268 18.886 1.00 77.06 101 LYS A O 1
ATOM 815 N N . THR A 1 102 ? -2.191 20.372 18.017 1.00 78.75 102 THR A N 1
ATOM 816 C CA . THR A 1 102 ? -2.220 21.371 19.093 1.00 78.75 102 THR A CA 1
ATOM 817 C C . THR A 1 102 ? -2.613 20.742 20.429 1.00 78.75 102 THR A C 1
ATOM 819 O O . THR A 1 102 ? -1.992 21.044 21.444 1.00 78.75 102 THR A O 1
ATOM 822 N N . ILE A 1 103 ? -3.603 19.843 20.440 1.00 84.31 103 ILE A N 1
ATOM 823 C CA . ILE A 1 103 ? -3.970 19.094 21.650 1.00 84.31 103 ILE A CA 1
ATOM 824 C C . ILE A 1 103 ? -2.788 18.245 22.134 1.00 84.31 103 ILE A C 1
ATOM 826 O O . ILE A 1 103 ? -2.460 18.316 23.316 1.00 84.31 103 ILE A O 1
ATOM 830 N N . SER A 1 104 ? -2.108 17.512 21.242 1.00 83.12 104 SER A N 1
ATOM 831 C CA . SER A 1 104 ? -0.898 16.740 21.563 1.00 83.12 104 SER A CA 1
ATOM 832 C C . SER A 1 104 ? 0.143 17.599 22.271 1.00 83.12 104 SER A C 1
ATOM 834 O O . SER A 1 104 ? 0.576 17.218 23.352 1.00 83.12 104 SER A O 1
ATOM 836 N N . GLY A 1 105 ? 0.482 18.773 21.725 1.00 83.06 105 GLY A N 1
ATOM 837 C CA . GLY A 1 105 ? 1.505 19.648 22.307 1.00 83.06 105 GLY A CA 1
ATOM 838 C C . GLY A 1 105 ? 1.173 20.100 23.732 1.00 83.06 105 GLY A C 1
ATOM 839 O O . GLY A 1 105 ? 2.022 20.031 24.617 1.00 83.06 105 GLY A O 1
ATOM 840 N N . VAL A 1 106 ? -0.085 20.478 23.989 1.00 87.25 106 VAL A N 1
ATOM 841 C CA . VAL A 1 106 ? -0.541 20.847 25.343 1.00 87.25 106 VAL A CA 1
ATOM 842 C C . VAL A 1 106 ? -0.451 19.653 26.291 1.00 87.25 106 VAL A C 1
ATOM 844 O O . VAL A 1 106 ? 0.009 19.774 27.424 1.00 87.25 106 VAL A O 1
ATOM 847 N N . MET A 1 107 ? -0.883 18.476 25.842 1.00 88.56 107 MET A N 1
ATOM 848 C CA . MET A 1 107 ? -0.860 17.271 26.671 1.00 88.56 107 MET A CA 1
ATOM 849 C C . MET A 1 107 ? 0.569 16.794 26.960 1.00 88.56 107 MET A C 1
ATOM 851 O O . MET A 1 107 ? 0.834 16.330 28.069 1.00 88.56 107 MET A O 1
ATOM 855 N N . GLU A 1 108 ? 1.488 16.941 26.005 1.00 86.50 108 GLU A N 1
ATOM 856 C CA . GLU A 1 108 ? 2.916 16.637 26.146 1.00 86.50 108 GLU A CA 1
ATOM 857 C C . GLU A 1 108 ? 3.598 17.568 27.150 1.00 86.50 108 GLU A C 1
ATOM 859 O O . GLU A 1 108 ? 4.272 17.082 28.060 1.00 86.50 108 GLU A O 1
ATOM 864 N N . GLU A 1 109 ? 3.353 18.880 27.066 1.00 88.75 109 GLU A N 1
ATOM 865 C CA . GLU A 1 109 ? 3.852 19.857 28.043 1.00 88.75 109 GLU A CA 1
ATOM 866 C C . GLU A 1 109 ? 3.359 19.530 29.460 1.00 88.75 109 GLU A C 1
ATOM 868 O O . GLU A 1 109 ? 4.102 19.590 30.443 1.00 88.75 109 GLU A O 1
ATOM 873 N N . LEU A 1 110 ? 2.097 19.115 29.575 1.00 89.06 110 LEU A N 1
ATOM 874 C CA . LEU A 1 110 ? 1.516 18.722 30.851 1.00 89.06 110 LEU A CA 1
ATOM 875 C C . LEU A 1 110 ? 1.902 17.301 31.290 1.00 89.06 110 LEU A C 1
ATOM 877 O O . LEU A 1 110 ? 1.630 16.937 32.440 1.00 89.06 110 LEU A O 1
ATOM 881 N N . GLN A 1 111 ? 2.528 16.505 30.423 1.00 88.69 111 GLN A N 1
ATOM 882 C CA . GLN A 1 111 ? 2.792 15.079 30.633 1.00 88.69 111 GLN A CA 1
ATOM 883 C C . GLN A 1 111 ? 1.522 14.310 31.035 1.00 88.69 111 GLN A C 1
ATOM 885 O O . GLN A 1 111 ? 1.511 13.512 31.977 1.00 88.69 111 GLN A O 1
ATOM 890 N N . VAL A 1 112 ? 0.413 14.593 30.349 1.00 88.25 112 VAL A N 1
ATOM 891 C CA . VAL A 1 112 ? -0.888 13.970 30.603 1.00 88.25 112 VAL A CA 1
ATOM 892 C C . VAL A 1 112 ? -1.197 12.966 29.494 1.00 88.25 112 VAL A C 1
ATOM 894 O O . VAL A 1 112 ? -1.253 13.356 28.329 1.00 88.25 112 VAL A O 1
ATOM 897 N N . PRO A 1 113 ? -1.434 11.680 29.813 1.00 86.50 113 PRO A N 1
ATOM 898 C CA . PRO A 1 113 ? -1.910 10.732 28.815 1.00 86.50 113 PRO A CA 1
ATOM 899 C C . PRO A 1 113 ? -3.329 11.066 28.388 1.00 86.50 113 PRO A C 1
ATOM 901 O O . PRO A 1 113 ? -4.147 11.486 29.207 1.00 86.50 113 PRO A O 1
ATOM 904 N N . TRP A 1 114 ? -3.635 10.812 27.124 1.00 89.12 114 TRP A N 1
ATOM 905 C CA . TRP A 1 114 ? -4.951 11.074 26.569 1.00 89.12 114 TRP A CA 1
ATOM 906 C C . TRP A 1 114 ? -5.231 10.188 25.354 1.00 89.12 114 TRP A C 1
ATOM 908 O O . TRP A 1 114 ? -4.307 9.644 24.749 1.00 89.12 114 TRP A O 1
ATOM 918 N N . PHE A 1 115 ? -6.509 10.050 25.013 1.00 84.81 115 PHE A N 1
ATOM 919 C CA . PHE A 1 115 ? -6.973 9.385 23.793 1.00 84.81 115 PHE A CA 1
ATOM 920 C C . PHE A 1 115 ? -8.296 10.000 23.312 1.00 84.81 115 PHE A C 1
ATOM 922 O O . PHE A 1 115 ? -8.905 10.808 24.012 1.00 84.81 115 PHE A O 1
ATOM 929 N N . ILE A 1 116 ? -8.738 9.622 22.118 1.00 84.56 116 ILE A N 1
ATOM 930 C CA . ILE A 1 116 ? -9.974 10.065 21.474 1.00 84.56 116 ILE A CA 1
ATOM 931 C C . ILE A 1 116 ? -11.071 9.016 21.685 1.00 84.56 116 ILE A C 1
ATOM 933 O O . ILE A 1 116 ? -10.818 7.815 21.573 1.00 84.56 116 ILE A O 1
ATOM 937 N N . ALA A 1 117 ? -12.291 9.472 21.967 1.00 85.50 117 ALA A N 1
ATOM 938 C CA . ALA A 1 117 ? -13.490 8.641 22.076 1.00 85.50 117 ALA A CA 1
ATOM 939 C C . ALA A 1 117 ? -14.663 9.214 21.253 1.00 85.50 117 ALA A C 1
ATOM 941 O O . ALA A 1 117 ? -14.507 10.203 20.533 1.00 85.50 117 ALA A O 1
ATOM 942 N N . GLY A 1 118 ? -15.826 8.564 21.347 1.00 80.94 118 GLY A N 1
ATOM 943 C CA . GLY A 1 118 ? -17.068 9.034 20.736 1.00 80.94 118 GLY A CA 1
ATOM 944 C C . GLY A 1 118 ? -17.049 8.958 19.218 1.00 80.94 118 GLY A C 1
ATOM 945 O O . GLY A 1 118 ? -16.481 8.027 18.652 1.00 80.94 118 GLY A O 1
ATOM 946 N N . ASP A 1 119 ? -17.667 9.935 18.560 1.00 74.25 119 ASP A N 1
ATOM 947 C CA . ASP A 1 119 ? -17.987 9.886 17.127 1.00 74.25 119 ASP A CA 1
ATOM 948 C C . ASP A 1 119 ? -16.761 9.636 16.231 1.00 74.25 119 ASP A C 1
ATOM 950 O O . ASP A 1 119 ? -16.834 8.833 15.303 1.00 74.25 119 ASP A O 1
ATOM 954 N N . LEU A 1 120 ? -15.602 10.235 16.537 1.00 71.88 120 LEU A N 1
ATOM 955 C CA . LEU A 1 120 ? -14.376 10.000 15.760 1.00 71.88 120 LEU A CA 1
ATOM 956 C C . LEU A 1 120 ? -13.842 8.568 15.938 1.00 71.88 120 LEU A C 1
ATOM 958 O O . LEU A 1 120 ? -13.350 7.973 14.985 1.00 71.88 120 LEU A O 1
ATOM 962 N N . LEU A 1 121 ? -13.969 7.994 17.138 1.00 73.94 121 LEU A N 1
ATOM 963 C CA . LEU A 1 121 ? -13.597 6.601 17.394 1.00 73.94 121 LEU A CA 1
ATOM 964 C C . LEU A 1 121 ? -14.594 5.629 16.738 1.00 73.94 121 LEU A C 1
ATOM 966 O O . LEU A 1 121 ? -14.191 4.582 16.246 1.00 73.94 121 LEU A O 1
ATOM 970 N N . LEU A 1 122 ? -15.884 5.977 16.687 1.00 72.44 122 LEU A N 1
ATOM 971 C CA . LEU A 1 122 ? -16.898 5.221 15.944 1.00 72.44 122 LEU A CA 1
ATOM 972 C C . LEU A 1 122 ? -16.600 5.237 14.438 1.00 72.44 122 LEU A C 1
ATOM 974 O O . LEU A 1 122 ? -16.602 4.181 13.801 1.00 72.44 122 LEU A O 1
ATOM 978 N N . ALA A 1 123 ? -16.257 6.407 13.891 1.00 64.38 123 ALA A N 1
ATOM 979 C CA . ALA A 1 123 ? -15.795 6.542 12.515 1.00 64.38 123 ALA A CA 1
ATOM 980 C C . ALA A 1 123 ? -14.533 5.706 12.267 1.00 64.38 123 ALA A C 1
ATOM 982 O O . ALA A 1 123 ? -14.503 5.025 11.249 1.00 64.38 123 ALA A O 1
ATOM 983 N N . TYR A 1 124 ? -13.584 5.669 13.225 1.00 61.41 124 TYR A N 1
ATOM 984 C CA . TYR A 1 124 ? -12.422 4.757 13.273 1.00 61.41 124 TYR A CA 1
ATOM 985 C C . TYR A 1 124 ? -12.788 3.258 13.433 1.00 61.41 124 TYR A C 1
ATOM 987 O O . TYR A 1 124 ? -11.938 2.393 13.236 1.00 61.41 124 TYR A O 1
ATOM 995 N N . TYR A 1 125 ? -14.064 2.893 13.604 1.00 59.81 125 TYR A N 1
ATOM 996 C CA . TYR A 1 125 ? -14.536 1.496 13.563 1.00 59.81 125 TYR A CA 1
ATOM 997 C C . TYR A 1 125 ? -15.610 1.176 12.503 1.00 59.81 125 TYR A C 1
ATOM 999 O O . TYR A 1 125 ? -16.333 0.188 12.618 1.00 59.81 125 TYR A O 1
ATOM 1007 N N . ARG A 1 126 ? -15.656 1.954 11.418 1.00 56.88 126 ARG A N 1
ATOM 1008 C CA . ARG A 1 126 ? -16.454 1.775 10.181 1.00 56.88 126 ARG A CA 1
ATOM 1009 C C . ARG A 1 126 ? -17.922 2.041 10.429 1.00 56.88 126 ARG A C 1
ATOM 1011 O O . ARG A 1 126 ? -18.769 1.678 9.623 1.00 56.88 126 ARG A O 1
ATOM 1018 N N . VAL A 1 127 ? -18.221 2.693 11.546 1.00 57.25 127 VAL A N 1
ATOM 1019 C CA . VAL A 1 127 ? -19.567 3.065 11.930 1.00 57.25 127 VAL A CA 1
ATOM 1020 C C . VAL A 1 127 ? -19.900 4.394 11.255 1.00 57.25 127 VAL A C 1
ATOM 1022 O O . VAL A 1 127 ? -19.284 5.413 11.583 1.00 57.25 127 VAL A O 1
ATOM 1025 N N . PRO A 1 128 ? -20.885 4.447 10.347 1.00 49.59 128 PRO A N 1
ATOM 1026 C CA . PRO A 1 128 ? -21.284 5.712 9.758 1.00 49.59 128 PRO A CA 1
ATOM 1027 C C . PRO A 1 128 ? -22.219 6.421 10.743 1.00 49.59 128 PRO A C 1
ATOM 1029 O O . PRO A 1 128 ? -23.338 5.944 10.920 1.00 49.59 128 PRO A O 1
ATOM 1032 N N . GLN A 1 129 ? -21.793 7.529 11.379 1.00 54.12 129 GLN A N 1
ATOM 1033 C CA . GLN A 1 129 ? -22.655 8.683 11.721 1.00 54.12 129 GLN A CA 1
ATOM 1034 C C . GLN A 1 129 ? -22.007 9.856 12.501 1.00 54.12 129 GLN A C 1
ATOM 1036 O O . GLN A 1 129 ? -21.237 9.651 13.425 1.00 54.12 129 GLN A O 1
ATOM 1041 N N . ILE A 1 130 ? -22.500 11.059 12.134 1.00 45.25 130 ILE A N 1
ATOM 1042 C CA . ILE A 1 130 ? -22.615 12.397 12.778 1.00 45.25 130 ILE A CA 1
ATOM 1043 C C . ILE A 1 130 ? -21.341 13.115 13.266 1.00 45.25 130 ILE A C 1
ATOM 1045 O O . ILE A 1 130 ? -20.594 12.662 14.115 1.00 45.25 130 ILE A O 1
ATOM 1049 N N . THR A 1 131 ? -21.177 14.348 12.776 1.00 46.50 131 THR A N 1
ATOM 1050 C CA . THR A 1 131 ? -20.216 15.345 13.263 1.00 46.50 131 THR A CA 1
ATOM 1051 C C . THR A 1 131 ? -20.575 15.815 14.674 1.00 46.50 131 THR A C 1
ATOM 1053 O O . THR A 1 131 ? -21.451 16.676 14.841 1.00 46.50 131 THR A O 1
ATOM 1056 N N . GLY A 1 132 ? -19.900 15.252 15.670 1.00 58.62 132 GLY A N 1
ATOM 1057 C CA . GLY A 1 132 ? -19.841 15.747 17.041 1.00 58.62 132 GLY A CA 1
ATOM 1058 C C . GLY A 1 132 ? -18.590 16.582 17.321 1.00 58.62 132 GLY A C 1
ATOM 1059 O O . GLY A 1 132 ? -17.721 16.774 16.471 1.00 58.62 132 GLY A O 1
ATOM 1060 N N . ASP A 1 133 ? -18.501 17.106 18.541 1.00 72.44 133 ASP A N 1
ATOM 1061 C CA . ASP A 1 133 ? -17.248 17.672 19.038 1.00 72.44 133 ASP A CA 1
ATOM 1062 C C . ASP A 1 133 ? -16.223 16.542 19.231 1.00 72.44 133 ASP A C 1
ATOM 1064 O O . ASP A 1 133 ? -16.604 15.438 19.611 1.00 72.44 133 ASP A O 1
ATOM 1068 N N . LEU A 1 134 ? -14.925 16.807 19.048 1.00 81.31 134 LEU A N 1
ATOM 1069 C CA . LEU A 1 134 ? -13.899 15.816 19.394 1.00 81.31 134 LEU A CA 1
ATOM 1070 C C . LEU A 1 134 ? -13.961 15.530 20.895 1.00 81.31 134 LEU A C 1
ATOM 1072 O O . LEU A 1 134 ? -13.985 16.456 21.707 1.00 81.31 134 LEU A O 1
ATOM 1076 N N . GLU A 1 135 ? -13.938 14.265 21.283 1.00 88.50 135 GLU A N 1
ATOM 1077 C CA . GLU A 1 135 ? -13.977 13.878 22.689 1.00 88.50 135 GLU A CA 1
ATOM 1078 C C . GLU A 1 135 ? -12.586 13.447 23.139 1.00 88.50 135 GLU A C 1
ATOM 1080 O O . GLU A 1 135 ? -12.125 12.343 22.851 1.00 88.50 135 GLU A O 1
ATOM 1085 N N . ILE A 1 136 ? -11.905 14.352 23.835 1.00 90.31 136 ILE A N 1
ATOM 1086 C CA . ILE A 1 136 ? -10.531 14.176 24.292 1.00 90.31 136 ILE A CA 1
ATOM 1087 C C . ILE A 1 136 ? -10.564 13.662 25.721 1.00 90.31 136 ILE A C 1
ATOM 1089 O O . ILE A 1 136 ? -10.929 14.385 26.652 1.00 90.31 136 ILE A O 1
ATOM 1093 N N . VAL A 1 137 ? -10.194 12.400 25.894 1.00 92.00 137 VAL A N 1
ATOM 1094 C CA . VAL A 1 137 ? -10.303 11.704 27.168 1.00 92.00 137 VAL A CA 1
ATOM 1095 C C . VAL A 1 137 ? -9.008 11.814 27.963 1.00 92.00 137 VAL A C 1
ATOM 1097 O O . VAL A 1 137 ? -7.949 11.420 27.484 1.00 92.00 137 VAL A O 1
ATOM 1100 N N . VAL A 1 138 ? -9.096 12.306 29.201 1.00 92.38 138 VAL A N 1
ATOM 1101 C CA . VAL A 1 138 ? -7.959 12.499 30.123 1.00 92.38 138 VAL A CA 1
ATOM 1102 C C . VAL A 1 138 ? -8.201 11.820 31.479 1.00 92.38 138 VAL A C 1
ATOM 1104 O O . VAL A 1 138 ? -9.352 11.544 31.836 1.00 92.38 138 VAL A O 1
ATOM 1107 N N . PRO A 1 139 ? -7.152 11.513 32.271 1.00 91.38 139 PRO A N 1
ATOM 1108 C CA . PRO A 1 139 ? -7.325 11.033 33.634 1.00 91.38 139 PRO A CA 1
ATOM 1109 C C . PRO A 1 139 ? -8.139 12.035 34.448 1.00 91.38 139 PRO A C 1
ATOM 1111 O O . PRO A 1 139 ? -7.960 13.250 34.333 1.00 91.38 139 PRO A O 1
ATOM 1114 N N . SER A 1 140 ? -9.053 11.525 35.266 1.00 90.19 140 SER A N 1
ATOM 1115 C CA . SER A 1 140 ? -10.050 12.345 35.967 1.00 90.19 140 SER A CA 1
ATOM 1116 C C . SER A 1 140 ? -9.398 13.385 36.878 1.00 90.19 140 SER A C 1
ATOM 1118 O O . SER A 1 140 ? -9.851 14.521 36.965 1.00 90.19 140 SER A O 1
ATOM 1120 N N . GLU A 1 141 ? -8.299 12.999 37.519 1.00 90.00 141 GLU A N 1
ATOM 1121 C CA . GLU A 1 141 ? -7.480 13.833 38.390 1.00 90.00 141 GLU A CA 1
ATOM 1122 C C . GLU A 1 141 ? -6.725 14.939 37.636 1.00 90.00 141 GLU A C 1
ATOM 1124 O O . GLU A 1 141 ? -6.377 15.964 38.218 1.00 90.00 141 GLU A O 1
ATOM 1129 N N . ASN A 1 142 ? -6.491 14.754 36.335 1.00 91.44 142 ASN A N 1
ATOM 1130 C CA . ASN A 1 142 ? -5.793 15.711 35.485 1.00 91.44 142 ASN A CA 1
ATOM 1131 C C . ASN A 1 142 ? -6.747 16.712 34.815 1.00 91.44 142 ASN A C 1
ATOM 1133 O O . ASN A 1 142 ? -6.276 17.749 34.350 1.00 91.44 142 ASN A O 1
ATOM 1137 N N . LEU A 1 143 ? -8.061 16.455 34.801 1.00 91.75 143 LEU A N 1
ATOM 1138 C CA . LEU A 1 143 ? -9.045 17.291 34.106 1.00 91.75 143 LEU A CA 1
ATOM 1139 C C . LEU A 1 143 ? -8.964 18.788 34.483 1.00 91.75 143 LEU A C 1
ATOM 1141 O O . LEU A 1 143 ? -8.869 19.596 33.560 1.00 91.75 143 LEU A O 1
ATOM 1145 N N . PRO A 1 144 ? -8.907 19.199 35.772 1.00 92.94 144 PRO A N 1
ATOM 1146 C CA . PRO A 1 144 ? -8.811 20.621 36.124 1.00 92.94 144 PRO A CA 1
ATOM 1147 C C . PRO A 1 144 ? -7.513 21.274 35.636 1.00 92.94 144 PRO A C 1
ATOM 1149 O O . PRO A 1 144 ? -7.514 22.422 35.199 1.00 92.94 144 PRO A O 1
ATOM 1152 N N . ARG A 1 145 ? -6.398 20.533 35.685 1.00 93.56 145 ARG A N 1
ATOM 1153 C CA . ARG A 1 145 ? -5.080 21.009 35.244 1.00 93.56 145 ARG A CA 1
ATOM 1154 C C . ARG A 1 145 ? -5.034 21.195 33.728 1.00 93.56 145 ARG A C 1
ATOM 1156 O O . ARG A 1 145 ? -4.517 22.202 33.260 1.00 93.56 145 ARG A O 1
ATOM 1163 N N . VAL A 1 146 ? -5.571 20.235 32.979 1.00 91.81 146 VAL A N 1
ATOM 1164 C CA . VAL A 1 146 ? -5.645 20.302 31.513 1.00 91.81 146 VAL A CA 1
ATOM 1165 C C . VAL A 1 146 ? -6.579 21.429 31.084 1.00 91.81 146 VAL A C 1
ATOM 1167 O O . VAL A 1 146 ? -6.212 22.225 30.228 1.00 91.81 146 VAL A O 1
ATOM 1170 N N . GLN A 1 147 ? -7.746 21.551 31.722 1.00 91.31 147 GLN A N 1
ATOM 1171 C CA . GLN A 1 147 ? -8.671 22.651 31.464 1.00 91.31 147 GLN A CA 1
ATOM 1172 C C . GLN A 1 147 ? -7.988 24.011 31.662 1.00 91.31 147 GLN A C 1
ATOM 1174 O O . GLN A 1 147 ? -8.037 24.839 30.759 1.00 91.31 147 GLN A O 1
ATOM 1179 N N . ALA A 1 148 ? -7.303 24.214 32.792 1.00 89.81 148 ALA A N 1
ATOM 1180 C CA . ALA A 1 148 ? -6.606 25.466 33.074 1.00 89.81 148 ALA A CA 1
ATOM 1181 C C . ALA A 1 148 ? -5.539 25.802 32.018 1.00 89.81 148 ALA A C 1
ATOM 1183 O O . ALA A 1 148 ? -5.377 26.966 31.669 1.00 89.81 148 ALA A O 1
ATOM 1184 N N . ALA A 1 149 ? -4.835 24.803 31.478 1.00 89.88 149 ALA A N 1
ATOM 1185 C CA . ALA A 1 149 ? -3.869 25.024 30.405 1.00 89.88 149 ALA A CA 1
ATOM 1186 C C . ALA A 1 149 ? -4.544 25.506 29.114 1.00 89.88 149 ALA A C 1
ATOM 1188 O O . ALA A 1 149 ? -4.095 26.482 28.521 1.00 89.88 149 ALA A O 1
ATOM 1189 N N . PHE A 1 150 ? -5.656 24.882 28.709 1.00 87.06 150 PHE A N 1
ATOM 1190 C CA . PHE A 1 150 ? -6.415 25.331 27.539 1.00 87.06 150 PHE A CA 1
ATOM 1191 C C . PHE A 1 150 ? -7.089 26.693 27.749 1.00 87.06 150 PHE A C 1
ATOM 1193 O O . PHE A 1 150 ? -7.152 27.476 26.805 1.00 87.06 150 PHE A O 1
ATOM 1200 N N . ASP A 1 151 ? -7.536 27.012 28.967 1.00 84.38 151 ASP A N 1
ATOM 1201 C CA . ASP A 1 151 ? -8.099 28.326 29.309 1.00 84.38 151 ASP A CA 1
ATOM 1202 C C . ASP A 1 151 ? -7.066 29.462 29.143 1.00 84.38 151 ASP A C 1
ATOM 1204 O O . ASP A 1 151 ? -7.438 30.598 28.847 1.00 84.38 151 ASP A O 1
ATOM 1208 N N . MET A 1 152 ? -5.767 29.162 29.283 1.00 81.69 152 MET A N 1
ATOM 1209 C CA . MET A 1 152 ? -4.669 30.119 29.076 1.00 81.69 152 MET A CA 1
ATOM 1210 C C . MET A 1 152 ? -4.284 30.298 27.597 1.00 81.69 152 MET A C 1
ATOM 1212 O O . MET A 1 152 ? -3.592 31.259 27.257 1.00 81.69 152 MET A O 1
ATOM 1216 N N . LEU A 1 153 ? -4.746 29.421 26.696 1.00 77.12 153 LEU A N 1
ATOM 1217 C CA . LEU A 1 153 ? -4.482 29.493 25.254 1.00 77.12 153 LEU A CA 1
ATOM 1218 C C . LEU A 1 153 ? -5.471 30.439 24.557 1.00 77.12 153 LEU A C 1
ATOM 1220 O O . LEU A 1 153 ? -6.269 30.028 23.711 1.00 77.12 153 LEU A O 1
ATOM 1224 N N . ALA A 1 154 ? -5.384 31.731 24.884 1.00 59.09 154 ALA A N 1
ATOM 1225 C CA . ALA A 1 154 ? -6.239 32.782 24.320 1.00 59.09 154 ALA A CA 1
ATOM 1226 C C . ALA A 1 154 ? -6.137 32.907 22.782 1.00 59.09 154 ALA A C 1
ATOM 1228 O O . ALA A 1 154 ? -7.056 33.397 22.116 1.00 59.09 154 ALA A O 1
ATOM 1229 N N . ASP A 1 155 ? -5.031 32.435 22.203 1.00 55.94 155 ASP A N 1
ATOM 1230 C CA . ASP A 1 155 ? -4.757 32.546 20.772 1.00 55.94 155 ASP A CA 1
ATOM 1231 C C . ASP A 1 155 ? -5.383 31.431 19.929 1.00 55.94 155 ASP A C 1
ATOM 1233 O O . ASP A 1 155 ? -5.464 31.582 18.710 1.00 55.94 155 ASP A O 1
ATOM 1237 N N . PHE A 1 156 ? -5.891 30.357 20.547 1.00 58.50 156 PHE A N 1
ATOM 1238 C CA . PHE A 1 156 ? -6.328 29.168 19.808 1.00 58.50 156 PHE A CA 1
ATOM 1239 C C . PHE A 1 156 ? -7.677 28.594 20.258 1.00 58.50 156 PHE A C 1
ATOM 1241 O O . PHE A 1 156 ? -8.384 28.026 19.425 1.00 58.50 156 PHE A O 1
ATOM 1248 N N . TYR A 1 157 ? -8.096 28.776 21.516 1.00 63.25 157 TYR A N 1
ATOM 1249 C CA . TYR A 1 157 ? -9.350 28.206 22.013 1.00 63.25 157 TYR A CA 1
ATOM 1250 C C . TYR A 1 157 ? -10.137 29.173 22.900 1.00 63.25 157 TYR A C 1
ATOM 1252 O O . TYR A 1 157 ? -9.559 29.975 23.622 1.00 63.25 157 TYR A O 1
ATOM 1260 N N . PHE A 1 158 ? -11.470 29.086 22.882 1.00 57.75 158 PHE A N 1
ATOM 1261 C CA . PHE A 1 158 ? -12.307 29.762 23.881 1.00 57.75 158 PHE A CA 1
ATOM 1262 C C . PHE A 1 158 ? -13.425 28.846 24.404 1.00 57.75 158 PHE A C 1
ATOM 1264 O O . PHE A 1 158 ? -13.938 28.017 23.639 1.00 57.75 158 PHE A O 1
ATOM 1271 N N . PRO A 1 159 ? -13.828 28.983 25.685 1.00 55.62 159 PRO A N 1
ATOM 1272 C CA . PRO A 1 159 ? -14.948 28.238 26.249 1.00 55.62 159 PRO A CA 1
ATOM 1273 C C . PRO A 1 159 ? -16.223 28.487 25.447 1.00 55.62 159 PRO A C 1
ATOM 1275 O O . PRO A 1 159 ? -16.633 29.634 25.246 1.00 55.62 159 PRO A O 1
ATOM 1278 N N . PHE A 1 160 ? -16.873 27.418 24.988 1.00 56.38 160 PHE A N 1
ATOM 1279 C CA . PHE A 1 160 ? -18.026 27.537 24.100 1.00 56.38 160 PHE A CA 1
ATOM 1280 C C . PHE A 1 160 ? -19.218 26.693 24.567 1.00 56.38 160 PHE A C 1
ATOM 1282 O O . PHE A 1 160 ? -19.097 25.510 24.885 1.00 56.38 160 PHE A O 1
ATOM 1289 N N . ARG A 1 161 ? -20.414 27.299 24.609 1.00 50.53 161 ARG A N 1
ATOM 1290 C CA . ARG A 1 161 ? -21.630 26.630 25.105 1.00 50.53 161 ARG A CA 1
ATOM 1291 C C . ARG A 1 161 ? -22.132 25.582 24.113 1.00 50.53 161 ARG A C 1
ATOM 1293 O O . ARG A 1 161 ? -22.164 25.823 22.911 1.00 50.53 161 ARG A O 1
ATOM 1300 N N . TYR A 1 162 ? -22.573 24.437 24.632 1.00 51.59 162 TYR A N 1
ATOM 1301 C CA . TYR A 1 162 ? -23.171 23.364 23.835 1.00 51.59 162 TYR A CA 1
ATOM 1302 C C . TYR A 1 162 ? -24.377 23.829 23.013 1.00 51.59 162 TYR A C 1
ATOM 1304 O O . TYR A 1 162 ? -25.282 24.493 23.530 1.00 51.59 162 TYR A O 1
ATOM 1312 N N . ALA A 1 163 ? -24.429 23.376 21.759 1.00 44.88 163 ALA A N 1
ATOM 1313 C CA . ALA A 1 163 ? -25.655 23.367 20.973 1.00 44.88 163 ALA A CA 1
ATOM 1314 C C . ALA A 1 163 ? -26.647 22.320 21.527 1.00 44.88 163 ALA A C 1
ATOM 1316 O O . ALA A 1 163 ? -26.286 21.384 22.242 1.00 44.88 163 ALA A O 1
ATOM 1317 N N . ARG A 1 164 ? -27.937 22.492 21.223 1.00 48.25 164 ARG A N 1
ATOM 1318 C CA . ARG A 1 164 ? -29.070 21.771 21.840 1.00 48.25 164 ARG A CA 1
ATOM 1319 C C . ARG A 1 164 ? -29.263 20.320 21.349 1.00 48.25 164 ARG A C 1
ATOM 1321 O O . ARG A 1 164 ? -30.404 19.871 21.286 1.00 48.25 164 ARG A O 1
ATOM 1328 N N . SER A 1 165 ? -28.207 19.584 20.997 1.00 56.22 165 SER A N 1
ATOM 1329 C CA . SER A 1 165 ? -28.355 18.170 20.613 1.00 56.22 165 SER A CA 1
ATOM 1330 C C . SER A 1 165 ? -28.673 17.303 21.841 1.00 56.22 165 SER A C 1
ATOM 1332 O O . SER A 1 165 ? -28.076 17.475 22.908 1.00 56.22 165 SER A O 1
ATOM 1334 N N . GLU A 1 166 ? -29.633 16.383 21.710 1.00 56.84 166 GLU A N 1
ATOM 1335 C CA . GLU A 1 166 ? -29.916 15.365 22.736 1.00 56.84 166 GLU A CA 1
ATOM 1336 C C . GLU A 1 166 ? -28.843 14.257 22.751 1.00 56.84 166 GLU A C 1
ATOM 1338 O O . GLU A 1 166 ? -28.612 13.656 23.799 1.00 56.84 166 GLU A O 1
ATOM 1343 N N . TYR A 1 167 ? -28.124 14.040 21.639 1.00 59.94 167 TYR A N 1
ATOM 1344 C CA . TYR A 1 167 ? -27.062 13.028 21.537 1.00 59.94 167 TYR A CA 1
ATOM 1345 C C . TYR A 1 167 ? -25.817 13.397 22.358 1.00 59.94 167 TYR A C 1
ATOM 1347 O O . TYR A 1 167 ? -25.316 12.564 23.102 1.00 59.94 167 TYR A O 1
ATOM 1355 N N . ALA A 1 168 ? -25.406 14.670 22.354 1.00 68.12 168 ALA A N 1
ATOM 1356 C CA . ALA A 1 168 ? -24.250 15.163 23.119 1.00 68.12 168 ALA A CA 1
ATOM 1357 C C . ALA A 1 168 ? -24.596 15.579 24.566 1.00 68.12 168 ALA A C 1
ATOM 1359 O O . ALA A 1 168 ? -23.811 16.224 25.265 1.00 68.12 168 ALA A O 1
ATOM 1360 N N . ARG A 1 169 ? -25.804 15.260 25.051 1.00 73.25 169 ARG A N 1
ATOM 1361 C CA . ARG A 1 169 ? -26.287 15.726 26.361 1.00 73.25 169 ARG A CA 1
ATOM 1362 C C . ARG A 1 169 ? -25.434 15.227 27.526 1.00 73.25 169 ARG A C 1
ATOM 1364 O O . ARG A 1 169 ? -25.304 15.947 28.517 1.00 73.25 169 ARG A O 1
ATOM 1371 N N . HIS A 1 170 ? -24.854 14.037 27.394 1.00 80.06 170 HIS A N 1
ATOM 1372 C CA . HIS A 1 170 ? -23.979 13.444 28.402 1.00 80.06 170 HIS A CA 1
ATOM 1373 C C . HIS A 1 170 ? -22.643 14.183 28.553 1.00 80.06 170 HIS A C 1
ATOM 1375 O O . HIS A 1 170 ? -22.011 14.054 29.594 1.00 80.06 170 HIS A O 1
ATOM 1381 N N . LEU A 1 171 ? -22.236 14.991 27.568 1.00 83.62 171 LEU A N 1
ATOM 1382 C CA . LEU A 1 171 ? -20.989 15.754 27.618 1.00 83.62 171 LEU A CA 1
ATOM 1383 C C . LEU A 1 171 ? -21.148 17.153 28.239 1.00 83.62 171 LEU A C 1
ATOM 1385 O O . LEU A 1 171 ? -20.159 17.810 28.550 1.00 83.62 171 LEU A O 1
ATOM 1389 N N . ARG A 1 172 ? -22.388 17.614 28.472 1.00 80.06 172 ARG A N 1
ATOM 1390 C CA . ARG A 1 172 ? -22.687 18.940 29.057 1.00 80.06 172 ARG A CA 1
ATOM 1391 C C . ARG A 1 172 ? -21.949 19.273 30.360 1.00 80.06 172 ARG A C 1
ATOM 1393 O O . ARG A 1 172 ? -21.684 20.457 30.556 1.00 80.06 172 ARG A O 1
ATOM 1400 N N . PRO A 1 173 ? -21.670 18.317 31.268 1.00 84.75 173 PRO A N 1
ATOM 1401 C CA . PRO A 1 173 ? -20.922 18.610 32.487 1.00 84.75 173 PRO A CA 1
ATOM 1402 C C . PRO A 1 173 ? -19.453 18.979 32.246 1.00 84.75 173 PRO A C 1
ATOM 1404 O O . PRO A 1 173 ? -18.806 19.465 33.171 1.00 84.75 173 PRO A O 1
ATOM 1407 N N . TYR A 1 174 ? -18.920 18.727 31.048 1.00 87.38 174 TYR A N 1
ATOM 1408 C CA . TYR A 1 174 ? -17.492 18.804 30.777 1.00 87.38 174 TYR A CA 1
ATOM 1409 C C . TYR A 1 174 ? -17.076 20.075 30.030 1.00 87.38 174 TYR A C 1
ATOM 1411 O O . TYR A 1 174 ? -17.864 20.615 29.243 1.00 87.38 174 TYR A O 1
ATOM 1419 N N . PRO A 1 175 ? -15.832 20.551 30.248 1.00 86.19 175 PRO A N 1
ATOM 1420 C CA . PRO A 1 175 ? -15.289 21.698 29.536 1.00 86.19 175 PRO A CA 1
ATOM 1421 C C . PRO A 1 175 ? -15.289 21.466 28.028 1.00 86.19 175 PRO A C 1
ATOM 1423 O O . PRO A 1 175 ? -14.854 20.418 27.545 1.00 86.19 175 PRO A O 1
ATOM 1426 N N . ARG A 1 176 ? -15.758 22.471 27.292 1.00 81.75 176 ARG A N 1
ATOM 1427 C CA . ARG A 1 176 ? -15.844 22.457 25.836 1.00 81.75 176 ARG A CA 1
ATOM 1428 C C . ARG A 1 176 ? -15.198 23.702 25.258 1.00 81.75 176 ARG A C 1
ATOM 1430 O O . ARG A 1 176 ? -15.492 24.822 25.682 1.00 81.75 176 ARG A O 1
ATOM 1437 N N . PHE A 1 177 ? -14.379 23.488 24.242 1.00 80.50 177 PHE A N 1
ATOM 1438 C CA . PHE A 1 177 ? -13.544 24.494 23.612 1.00 80.50 177 PHE A CA 1
ATOM 1439 C C . PHE A 1 177 ? -13.883 24.604 22.127 1.00 80.50 177 PHE A C 1
ATOM 1441 O O . PHE A 1 177 ? -14.110 23.603 21.440 1.00 80.50 177 PHE A O 1
ATOM 1448 N N . LYS A 1 178 ? -13.925 25.835 21.618 1.00 76.69 178 LYS A N 1
ATOM 1449 C CA . LYS A 1 178 ? -14.005 26.120 20.182 1.00 76.69 178 LYS A CA 1
ATOM 1450 C C . LYS A 1 178 ? -12.621 26.458 19.659 1.00 76.69 178 LYS A C 1
ATOM 1452 O O . LYS A 1 178 ? -11.958 27.308 20.245 1.00 76.69 178 LYS A O 1
ATOM 1457 N N . VAL A 1 179 ? -12.219 25.841 18.551 1.00 75.06 179 VAL A N 1
ATOM 1458 C CA . VAL A 1 179 ? -10.971 26.189 17.865 1.00 75.06 179 VAL A CA 1
ATOM 1459 C C . VAL A 1 179 ? -11.157 27.526 17.147 1.00 75.06 179 VAL A C 1
ATOM 1461 O O . VAL A 1 179 ? -12.037 27.671 16.292 1.00 75.06 179 VAL A O 1
ATOM 1464 N N . LYS A 1 180 ? -10.349 28.523 17.507 1.00 71.06 180 LYS A N 1
ATOM 1465 C CA . LYS A 1 180 ? -10.327 29.838 16.862 1.00 71.06 180 LYS A CA 1
ATOM 1466 C C . LYS A 1 180 ? -9.873 29.658 15.419 1.00 71.06 180 LYS A C 1
ATOM 1468 O O . LYS A 1 180 ? -8.867 29.006 15.162 1.00 71.06 180 LYS A O 1
ATOM 1473 N N . GLY A 1 181 ? -10.602 30.224 14.464 1.00 66.75 181 GLY A N 1
ATOM 1474 C CA . GLY A 1 181 ? -10.210 30.077 13.067 1.00 66.75 181 GLY A CA 1
ATOM 1475 C C . GLY A 1 181 ? -10.637 28.759 12.412 1.00 66.75 181 GLY A C 1
ATOM 1476 O O . GLY A 1 181 ? -10.284 28.582 11.257 1.00 66.75 181 GLY A O 1
ATOM 1477 N N . MET A 1 182 ? -11.416 27.866 13.049 1.00 69.25 182 MET A N 1
ATOM 1478 C CA . MET A 1 182 ? -11.887 26.624 12.395 1.00 69.25 182 MET A CA 1
ATOM 1479 C C . MET A 1 182 ? -13.340 26.247 12.698 1.00 69.25 182 MET A C 1
ATOM 1481 O O . MET A 1 182 ? -13.923 26.656 13.707 1.00 69.25 182 MET A O 1
ATOM 1485 N N . HIS A 1 183 ? -13.915 25.374 11.864 1.00 70.06 183 HIS A N 1
ATOM 1486 C CA . HIS A 1 183 ? -15.212 24.730 12.111 1.00 70.06 183 HIS A CA 1
ATOM 1487 C C . HIS A 1 183 ? -15.197 23.657 13.231 1.00 70.06 183 HIS A C 1
ATOM 1489 O O . HIS A 1 183 ? -16.238 23.125 13.578 1.00 70.06 183 HIS A O 1
ATOM 1495 N N . GLN A 1 184 ? -14.093 23.453 13.958 1.00 75.44 184 GLN A N 1
ATOM 1496 C CA . GLN A 1 184 ? -13.975 22.376 14.958 1.00 75.44 184 GLN A CA 1
ATOM 1497 C C . GLN A 1 184 ? -14.225 22.811 16.419 1.00 75.44 184 GLN A C 1
ATOM 1499 O O . GLN A 1 184 ? -13.843 23.908 16.834 1.00 75.44 184 GLN A O 1
ATOM 1504 N N . CYS A 1 185 ? -14.830 21.926 17.216 1.00 77.62 185 CYS A N 1
ATOM 1505 C CA . CYS A 1 185 ? -14.919 21.993 18.681 1.00 77.62 185 CYS A CA 1
ATOM 1506 C C . CYS A 1 185 ? -14.385 20.701 19.315 1.00 77.62 185 CYS A C 1
ATOM 1508 O O . CYS A 1 185 ? -14.401 19.650 18.676 1.00 77.62 185 CYS A O 1
ATOM 1510 N N . PHE A 1 186 ? -13.956 20.763 20.575 1.00 83.56 186 PHE A N 1
ATOM 1511 C CA . PHE A 1 186 ? -13.614 19.568 21.347 1.00 83.56 186 PHE A CA 1
ATOM 1512 C C . PHE A 1 186 ? -14.019 19.697 22.816 1.00 83.56 186 PHE A C 1
ATOM 1514 O O . PHE A 1 186 ? -14.190 20.800 23.340 1.00 83.56 186 PHE A O 1
ATOM 1521 N N . CYS A 1 187 ? -14.160 18.555 23.477 1.00 87.38 187 CYS A N 1
ATOM 1522 C CA . CYS A 1 187 ? -14.556 18.420 24.868 1.00 87.38 187 CYS A CA 1
ATOM 1523 C C . CYS A 1 187 ? -13.479 17.664 25.638 1.00 87.38 187 CYS A C 1
ATOM 1525 O O . CYS A 1 187 ? -12.983 16.644 25.164 1.00 87.38 187 CYS A O 1
ATOM 1527 N N . LEU A 1 188 ? -13.142 18.142 26.835 1.00 91.06 188 LEU A N 1
ATOM 1528 C CA . LEU A 1 188 ? -12.257 17.423 27.746 1.00 91.06 188 LEU A CA 1
ATOM 1529 C C . LEU A 1 188 ? -13.084 16.501 28.630 1.00 91.06 188 LEU A C 1
ATOM 1531 O O . LEU A 1 188 ? -13.777 16.957 29.535 1.00 91.06 188 LEU A O 1
ATOM 1535 N N . VAL A 1 189 ? -13.006 15.204 28.377 1.00 91.94 189 VAL A N 1
ATOM 1536 C CA . VAL A 1 189 ? -13.833 14.199 29.040 1.00 91.94 189 VAL A CA 1
ATOM 1537 C C . VAL A 1 189 ? -12.964 13.399 30.015 1.00 91.94 189 VAL A C 1
ATOM 1539 O O . VAL A 1 189 ? -11.885 12.943 29.651 1.00 91.94 189 VAL A O 1
ATOM 1542 N N . PRO A 1 190 ? -13.367 13.201 31.276 1.00 92.69 190 PRO A N 1
ATOM 1543 C CA . PRO A 1 190 ? -12.607 12.349 32.177 1.00 92.69 190 PRO A CA 1
ATOM 1544 C C . PRO A 1 190 ? -12.828 10.869 31.834 1.00 92.69 190 PRO A C 1
ATOM 1546 O O . PRO A 1 190 ? -13.948 10.461 31.534 1.00 92.69 190 PRO A O 1
ATOM 1549 N N . GLY A 1 191 ? -11.791 10.036 31.949 1.00 89.31 191 GLY A N 1
ATOM 1550 C CA . GLY A 1 191 ? -11.856 8.612 31.580 1.00 89.31 191 GLY A CA 1
ATOM 1551 C C . GLY A 1 191 ? -13.009 7.825 32.217 1.00 89.31 191 GLY A C 1
ATOM 1552 O O . GLY A 1 191 ? -13.647 7.005 31.553 1.00 89.31 191 GLY A O 1
ATOM 1553 N N . HIS A 1 192 ? -13.359 8.132 33.472 1.00 90.44 192 HIS A N 1
ATOM 1554 C CA . HIS A 1 192 ? -14.464 7.465 34.167 1.00 90.44 192 HIS A CA 1
ATOM 1555 C C . HIS A 1 192 ? -15.830 7.671 33.495 1.00 90.44 192 HIS A C 1
ATOM 1557 O O . HIS A 1 192 ? -16.731 6.873 33.732 1.00 90.44 192 HIS A O 1
ATOM 1563 N N . HIS A 1 193 ? -15.995 8.709 32.667 1.00 91.06 193 HIS A N 1
ATOM 1564 C CA . HIS A 1 193 ? -17.215 8.928 31.885 1.00 91.06 193 HIS A CA 1
ATOM 1565 C C . HIS A 1 193 ? -17.484 7.774 30.917 1.00 91.06 193 HIS A C 1
ATOM 1567 O O . HIS A 1 193 ? -18.629 7.375 30.740 1.00 91.06 193 HIS A O 1
ATOM 1573 N N . TYR A 1 194 ? -16.418 7.216 30.340 1.00 89.75 194 TYR A N 1
ATOM 1574 C CA . TYR A 1 194 ? -16.457 6.073 29.430 1.00 89.75 194 TYR A CA 1
ATOM 1575 C C . TYR A 1 194 ? -16.111 4.745 30.115 1.00 89.75 194 TYR A C 1
ATOM 1577 O O . TYR A 1 194 ? -16.049 3.722 29.445 1.00 89.75 194 TYR A O 1
ATOM 1585 N N . GLY A 1 195 ? -15.878 4.733 31.431 1.00 88.75 195 GLY A N 1
ATOM 1586 C CA . GLY A 1 195 ? -15.483 3.523 32.160 1.00 88.75 195 GLY A CA 1
ATOM 1587 C C . GLY A 1 195 ? -14.068 3.035 31.830 1.00 88.75 195 GLY A C 1
ATOM 1588 O O . GLY A 1 195 ? -13.789 1.847 31.954 1.00 88.75 195 GLY A O 1
ATOM 1589 N N . VAL A 1 196 ? -13.188 3.940 31.401 1.00 86.62 196 VAL A N 1
ATOM 1590 C CA . VAL A 1 196 ? -11.834 3.659 30.889 1.00 86.62 196 VAL A CA 1
ATOM 1591 C C . VAL A 1 196 ? -10.812 4.581 31.563 1.00 86.62 196 VAL A C 1
ATOM 1593 O O . VAL A 1 196 ? -11.172 5.604 32.143 1.00 86.62 196 VAL A O 1
ATOM 1596 N N . HIS A 1 197 ? -9.523 4.241 31.529 1.00 83.69 197 HIS A N 1
ATOM 1597 C CA . HIS A 1 197 ? -8.495 5.004 32.251 1.00 83.69 197 HIS A CA 1
ATOM 1598 C C . HIS A 1 197 ? -7.233 5.262 31.411 1.00 83.69 197 HIS A C 1
ATOM 1600 O O . HIS A 1 197 ? -6.445 4.338 31.243 1.00 83.69 197 HIS A O 1
ATOM 1606 N N . PRO A 1 198 ? -6.936 6.501 30.968 1.00 74.81 198 PRO A N 1
ATOM 1607 C CA . PRO A 1 198 ? -5.839 6.765 30.020 1.00 74.81 198 PRO A CA 1
ATOM 1608 C C . PRO A 1 198 ? -4.445 6.269 30.443 1.00 74.81 198 PRO A C 1
ATOM 1610 O O . PRO A 1 198 ? -3.702 5.776 29.603 1.00 74.81 198 PRO A O 1
ATOM 1613 N N . LYS A 1 199 ? -4.090 6.320 31.739 1.00 68.44 199 LYS A N 1
ATOM 1614 C CA . LYS A 1 199 ? -2.801 5.772 32.233 1.00 68.44 199 LYS A CA 1
ATOM 1615 C C . LYS A 1 199 ? -2.721 4.244 32.189 1.00 68.44 199 LYS A C 1
ATOM 1617 O O . LYS A 1 199 ? -1.630 3.709 32.085 1.00 68.44 199 LYS A O 1
ATOM 1622 N N . GLY A 1 200 ? -3.853 3.541 32.279 1.00 63.31 200 GLY A N 1
ATOM 1623 C CA . GLY A 1 200 ? -3.871 2.072 32.274 1.00 63.31 200 GLY A CA 1
ATOM 1624 C C . GLY A 1 200 ? -3.521 1.467 30.911 1.00 63.31 200 GLY A C 1
ATOM 1625 O O . GLY A 1 200 ? -3.343 0.260 30.819 1.00 63.31 200 GLY A O 1
ATOM 1626 N N . PHE A 1 201 ? -3.422 2.308 29.872 1.00 61.28 201 PHE A N 1
ATOM 1627 C CA . PHE A 1 201 ? -3.241 1.910 28.473 1.00 61.28 201 PHE A CA 1
ATOM 1628 C C . PHE A 1 201 ? -2.068 2.622 27.802 1.00 61.28 201 PHE A C 1
ATOM 1630 O O . PHE A 1 201 ? -1.906 2.512 26.591 1.00 61.28 201 PHE A O 1
ATOM 1637 N N . GLN A 1 202 ? -1.232 3.332 28.567 1.00 52.75 202 GLN A N 1
ATOM 1638 C CA . GLN A 1 202 ? -0.047 4.008 28.035 1.00 52.75 202 GLN A CA 1
ATOM 1639 C C . GLN A 1 202 ? 0.932 3.017 27.382 1.00 52.75 202 GLN A C 1
ATOM 1641 O O . GLN A 1 202 ? 1.548 3.374 26.390 1.00 52.75 202 GLN A O 1
ATOM 1646 N N . ASP A 1 203 ? 0.981 1.764 27.851 1.00 45.16 203 ASP A N 1
ATOM 1647 C CA . ASP A 1 203 ? 1.799 0.683 27.269 1.00 45.16 203 ASP A CA 1
ATOM 1648 C C . ASP A 1 203 ? 1.197 0.072 25.983 1.00 45.16 203 ASP A C 1
ATOM 1650 O O . ASP A 1 203 ? 1.878 -0.619 25.226 1.00 45.16 203 ASP A O 1
ATOM 1654 N N . ILE A 1 204 ? -0.096 0.311 25.736 1.00 41.56 204 ILE A N 1
ATOM 1655 C CA . ILE A 1 204 ? -0.820 -0.145 24.538 1.00 41.56 204 ILE A CA 1
ATOM 1656 C C . ILE A 1 204 ? -0.815 0.957 23.468 1.00 41.56 204 ILE A C 1
ATOM 1658 O O . ILE A 1 204 ? -0.656 0.671 22.285 1.00 41.56 204 ILE A O 1
ATOM 1662 N N . LEU A 1 205 ? -0.911 2.220 23.895 1.00 42.34 205 LEU A N 1
ATOM 1663 C CA . LEU A 1 205 ? -0.803 3.418 23.058 1.00 42.34 205 LEU A CA 1
ATOM 1664 C C . LEU A 1 205 ? 0.652 3.842 22.787 1.00 42.34 205 LEU A C 1
ATOM 1666 O O . LEU A 1 205 ? 0.886 4.673 21.924 1.00 42.34 205 LEU A O 1
ATOM 1670 N N . SER A 1 206 ? 1.646 3.299 23.496 1.00 42.50 206 SER A N 1
ATOM 1671 C CA . SER A 1 206 ? 3.070 3.537 23.201 1.00 42.50 206 SER A CA 1
ATOM 1672 C C . SER A 1 206 ? 3.549 2.827 21.928 1.00 42.50 206 SER A C 1
ATOM 1674 O O . SER A 1 206 ? 4.618 3.156 21.420 1.00 42.50 206 SER A O 1
ATOM 1676 N N . ASN A 1 207 ? 2.761 1.873 21.414 1.00 36.00 207 ASN A N 1
ATOM 1677 C CA . ASN A 1 207 ? 3.044 1.079 20.212 1.00 36.00 207 ASN A CA 1
ATOM 1678 C C . ASN A 1 207 ? 2.145 1.433 19.012 1.00 36.00 207 ASN A C 1
ATOM 1680 O O . ASN A 1 207 ? 2.263 0.811 17.957 1.00 36.00 207 ASN A O 1
ATOM 1684 N N . LEU A 1 208 ? 1.242 2.402 19.172 1.00 38.84 208 LEU A N 1
ATOM 1685 C CA . LEU A 1 208 ? 0.351 2.900 18.130 1.00 38.84 208 LEU A CA 1
ATOM 1686 C C . LEU A 1 208 ? 0.533 4.415 18.076 1.00 38.84 208 LEU A C 1
ATOM 1688 O O . LEU A 1 208 ? 0.339 5.095 19.078 1.00 38.84 208 LEU A O 1
ATOM 1692 N N . ASP A 1 209 ? 0.894 4.952 16.912 1.00 41.09 209 ASP A N 1
ATOM 1693 C CA . ASP A 1 209 ? 1.046 6.404 16.710 1.00 41.09 209 ASP A CA 1
ATOM 1694 C C . ASP A 1 209 ? -0.307 7.148 16.816 1.00 41.09 209 ASP A C 1
ATOM 1696 O O . ASP A 1 209 ? -0.403 8.376 16.798 1.00 41.09 209 ASP A O 1
ATOM 1700 N N . GLU A 1 210 ? -1.387 6.382 16.963 1.00 56.72 210 GLU A N 1
ATOM 1701 C CA . GLU A 1 210 ? -2.750 6.857 16.987 1.00 56.72 210 GLU A CA 1
ATOM 1702 C C . GLU A 1 210 ? -3.287 6.962 18.414 1.00 56.72 210 GLU A C 1
ATOM 1704 O O . GLU A 1 210 ? -3.226 6.043 19.230 1.00 56.72 210 GLU A O 1
ATOM 1709 N N . ARG A 1 211 ? -3.904 8.105 18.709 1.00 67.00 211 ARG A N 1
ATOM 1710 C CA . ARG A 1 211 ? -4.522 8.405 20.005 1.00 67.00 211 ARG A CA 1
ATOM 1711 C C . ARG A 1 211 ? -5.885 7.708 20.173 1.00 67.00 211 ARG A C 1
ATOM 1713 O O . ARG A 1 211 ? -6.729 8.239 20.883 1.00 67.00 211 ARG A O 1
ATOM 1720 N N . PHE A 1 212 ? -6.139 6.568 19.526 1.00 69.19 212 PHE A N 1
ATOM 1721 C CA . PHE A 1 212 ? -7.423 5.848 19.568 1.00 69.19 212 PHE A CA 1
ATOM 1722 C C . PHE A 1 212 ? -7.398 4.676 20.550 1.00 69.19 212 PHE A C 1
ATOM 1724 O O . PHE A 1 212 ? -6.392 3.993 20.717 1.00 69.19 212 PHE A O 1
ATOM 1731 N N . LEU A 1 213 ? -8.526 4.426 21.213 1.00 70.00 213 LEU A N 1
ATOM 1732 C CA . LEU A 1 213 ? -8.641 3.355 22.197 1.00 70.00 213 LEU A CA 1
ATOM 1733 C C . LEU A 1 213 ? -8.923 2.000 21.518 1.00 70.00 213 LEU A C 1
ATOM 1735 O O . LEU A 1 213 ? -9.863 1.940 20.730 1.00 70.00 213 LEU A O 1
ATOM 1739 N N . PRO A 1 214 ? -8.224 0.895 21.863 1.00 72.94 214 PRO A N 1
ATOM 1740 C CA . PRO A 1 214 ? -8.512 -0.423 21.298 1.00 72.94 214 PRO A CA 1
ATOM 1741 C C . PRO A 1 214 ? -9.972 -0.848 21.494 1.00 72.94 214 PRO A C 1
ATOM 1743 O O . PRO A 1 214 ? -10.512 -0.770 22.603 1.00 72.94 214 PRO A O 1
ATOM 1746 N N . LEU A 1 215 ? -10.584 -1.373 20.430 1.00 74.69 215 LEU A N 1
ATOM 1747 C CA . LEU A 1 215 ? -12.015 -1.682 20.367 1.00 74.69 215 LEU A CA 1
ATOM 1748 C C . LEU A 1 215 ? -12.550 -2.516 21.548 1.00 74.69 215 LEU A C 1
ATOM 1750 O O . LEU A 1 215 ? -13.544 -2.095 22.149 1.00 74.69 215 LEU A O 1
ATOM 1754 N N . PRO A 1 216 ? -11.923 -3.643 21.959 1.00 79.12 216 PRO A N 1
ATOM 1755 C CA . PRO A 1 216 ? -12.423 -4.423 23.095 1.00 79.12 216 PRO A CA 1
ATOM 1756 C C . PRO A 1 216 ? -12.457 -3.621 24.394 1.00 79.12 216 PRO A C 1
ATOM 1758 O O . PRO A 1 216 ? -13.384 -3.762 25.193 1.00 79.12 216 PRO A O 1
ATOM 1761 N N . HIS A 1 217 ? -11.474 -2.739 24.581 1.00 79.38 217 HIS A N 1
ATOM 1762 C CA . HIS A 1 217 ? -11.377 -1.921 25.777 1.00 79.38 217 HIS A CA 1
ATOM 1763 C C . HIS A 1 217 ? -12.466 -0.848 25.816 1.00 79.38 217 HIS A C 1
ATOM 1765 O O . HIS A 1 217 ? -13.124 -0.666 26.842 1.00 79.38 217 HIS A O 1
ATOM 1771 N N . TYR A 1 218 ? -12.713 -0.183 24.685 1.00 85.31 218 TYR A N 1
ATOM 1772 C CA . TYR A 1 218 ? -13.789 0.800 24.590 1.00 85.31 218 TYR A CA 1
ATOM 1773 C C . TYR A 1 218 ? -15.162 0.164 24.834 1.00 85.31 218 TYR A C 1
ATOM 1775 O O . TYR A 1 218 ? -15.951 0.677 25.627 1.00 85.31 218 TYR A O 1
ATOM 1783 N N . ILE A 1 219 ? -15.418 -1.008 24.245 1.00 86.25 219 ILE A N 1
ATOM 1784 C CA . ILE A 1 219 ? -16.656 -1.767 24.464 1.00 86.25 219 ILE A CA 1
ATOM 1785 C C . ILE A 1 219 ? -16.820 -2.154 25.936 1.00 86.25 219 ILE A C 1
ATOM 1787 O O . ILE A 1 219 ? -17.907 -1.999 26.498 1.00 86.25 219 ILE A O 1
ATOM 1791 N N . GLN A 1 220 ? -15.756 -2.623 26.590 1.00 87.94 220 GLN A N 1
ATOM 1792 C CA . GLN A 1 220 ? -15.798 -2.966 28.011 1.00 87.94 220 GLN A CA 1
ATOM 1793 C C . GLN A 1 220 ? -16.137 -1.748 28.883 1.00 87.94 220 GLN A C 1
ATOM 1795 O O . GLN A 1 220 ? -16.957 -1.857 29.804 1.00 87.94 220 GLN A O 1
ATOM 1800 N N . GLY A 1 221 ? -15.568 -0.588 28.555 1.00 89.06 221 GLY A N 1
ATOM 1801 C CA . GLY A 1 221 ? -15.906 0.692 29.167 1.00 89.06 221 GLY A CA 1
ATOM 1802 C C . GLY A 1 221 ? -17.382 1.053 28.995 1.00 89.06 221 GLY A C 1
ATOM 1803 O O . GLY A 1 221 ? -18.097 1.222 29.985 1.00 89.06 221 GLY A O 1
ATOM 1804 N N . LEU A 1 222 ? -17.883 1.060 27.754 1.00 90.62 222 LEU A N 1
ATOM 1805 C CA . LEU A 1 222 ? -19.289 1.355 27.450 1.00 90.62 222 LEU A CA 1
ATOM 1806 C C . LEU A 1 222 ? -20.245 0.437 28.216 1.00 90.62 222 LEU A C 1
ATOM 1808 O O . LEU A 1 222 ? -21.195 0.915 28.835 1.00 90.62 222 LEU A O 1
ATOM 1812 N N . VAL A 1 223 ? -19.985 -0.873 28.248 1.00 91.69 223 VAL A N 1
ATOM 1813 C CA . VAL A 1 223 ? -20.828 -1.818 28.996 1.00 91.69 223 VAL A CA 1
ATOM 1814 C C . VAL A 1 223 ? -20.781 -1.549 30.496 1.00 91.69 223 VAL A C 1
ATOM 1816 O O . VAL A 1 223 ? -21.817 -1.609 31.162 1.00 91.69 223 VAL A O 1
ATOM 1819 N N . THR A 1 224 ? -19.608 -1.215 31.034 1.00 90.31 224 THR A N 1
ATOM 1820 C CA . THR A 1 224 ? -19.468 -0.818 32.441 1.00 90.31 224 THR A CA 1
ATOM 1821 C C . THR A 1 224 ? -20.363 0.377 32.757 1.00 90.31 224 THR A C 1
ATOM 1823 O O . THR A 1 224 ? -21.071 0.361 33.767 1.00 90.31 224 THR A O 1
ATOM 1826 N N . MET A 1 225 ? -20.412 1.367 31.863 1.00 90.62 225 MET A N 1
ATOM 1827 C CA . MET A 1 225 ? -21.271 2.541 32.021 1.00 90.62 225 MET A CA 1
ATOM 1828 C C . MET A 1 225 ? -22.756 2.206 31.873 1.00 90.62 225 MET A C 1
ATOM 1830 O O . MET A 1 225 ? -23.557 2.641 32.697 1.00 90.62 225 MET A O 1
ATOM 1834 N N . ILE A 1 226 ? -23.134 1.381 30.895 1.00 91.00 226 ILE A N 1
ATOM 1835 C CA . ILE A 1 226 ? -24.528 0.961 30.670 1.00 91.00 226 ILE A CA 1
ATOM 1836 C C . ILE A 1 226 ? -25.084 0.179 31.868 1.00 91.00 226 ILE A C 1
ATOM 1838 O O . ILE A 1 226 ? -26.245 0.346 32.243 1.00 91.00 226 ILE A O 1
ATOM 1842 N N . LEU A 1 227 ? -24.266 -0.679 32.480 1.00 88.25 227 LEU A N 1
ATOM 1843 C CA . LEU A 1 227 ? -24.665 -1.494 33.629 1.00 88.25 227 LEU A CA 1
ATOM 1844 C C . LEU A 1 227 ? -24.635 -0.726 34.959 1.00 88.25 227 LEU A C 1
ATOM 1846 O O . LEU A 1 227 ? -25.135 -1.231 35.971 1.00 88.25 227 LEU A O 1
ATOM 1850 N N . ASN A 1 228 ? -24.069 0.482 34.984 1.00 86.94 228 ASN A N 1
ATOM 1851 C CA . ASN A 1 228 ? -24.008 1.306 36.181 1.00 86.94 228 ASN A CA 1
ATOM 1852 C C . ASN A 1 228 ? -25.381 1.927 36.487 1.00 86.94 228 ASN A C 1
ATOM 1854 O O . ASN A 1 228 ? -25.861 2.812 35.786 1.00 86.94 228 ASN A O 1
ATOM 1858 N N . LYS A 1 229 ? -26.005 1.513 37.597 1.00 76.94 229 LYS A N 1
ATOM 1859 C CA . LYS A 1 229 ? -27.341 1.987 38.011 1.00 76.94 229 LYS A CA 1
ATOM 1860 C C . LYS A 1 229 ? -27.412 3.481 38.343 1.00 76.94 229 LYS A C 1
ATOM 1862 O O . LYS A 1 229 ? -28.512 4.016 38.455 1.00 76.94 229 LYS A O 1
ATOM 1867 N N . HIS A 1 230 ? -26.270 4.132 38.541 1.00 79.50 230 HIS A N 1
ATOM 1868 C CA . HIS A 1 230 ? -26.190 5.533 38.944 1.00 79.50 230 HIS A CA 1
ATOM 1869 C C . HIS A 1 230 ? -25.895 6.481 37.779 1.00 79.50 230 HIS A C 1
ATOM 1871 O O . HIS A 1 230 ? -25.823 7.690 37.999 1.00 79.50 230 HIS A O 1
ATOM 1877 N N . ILE A 1 231 ? -25.730 5.973 36.551 1.00 78.06 231 ILE A N 1
ATOM 1878 C CA . ILE A 1 231 ? -25.443 6.845 35.416 1.00 78.06 231 ILE A CA 1
ATOM 1879 C C . ILE A 1 231 ? -26.682 7.602 34.942 1.00 78.06 231 ILE A C 1
ATOM 1881 O O . ILE A 1 231 ? -27.783 7.063 34.811 1.00 78.06 231 ILE A O 1
ATOM 1885 N N . VAL A 1 232 ? -26.471 8.873 34.623 1.00 62.69 232 VAL A N 1
ATOM 1886 C CA . VAL A 1 232 ? -27.433 9.701 33.911 1.00 62.69 232 VAL A CA 1
ATOM 1887 C C . VAL A 1 232 ? -27.197 9.472 32.414 1.00 62.69 232 VAL A C 1
ATOM 1889 O O . VAL A 1 232 ? -26.082 9.652 31.941 1.00 62.69 232 VAL A O 1
ATOM 1892 N N . PHE A 1 233 ? -28.237 9.078 31.674 1.00 69.44 233 PHE A N 1
ATOM 1893 C CA . PHE A 1 233 ? -28.209 8.799 30.222 1.00 69.44 233 PHE A CA 1
ATOM 1894 C C . PHE A 1 233 ? -27.548 7.471 29.769 1.00 69.44 233 PHE A C 1
ATOM 1896 O O . PHE A 1 233 ? -26.762 7.474 28.822 1.00 69.44 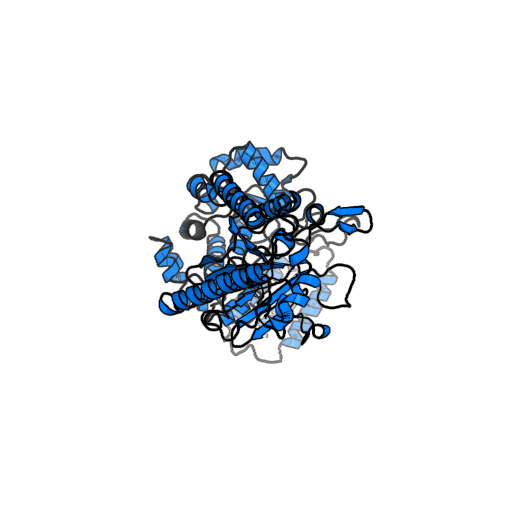233 PHE A O 1
ATOM 1903 N N . PRO A 1 234 ? -27.916 6.302 30.338 1.00 76.44 234 PRO A N 1
ATOM 1904 C CA . PRO A 1 234 ? -27.376 5.006 29.892 1.00 76.44 234 PRO A CA 1
ATOM 1905 C C . PRO A 1 234 ? -27.670 4.703 28.412 1.00 76.44 234 PRO A C 1
ATOM 1907 O O . PRO A 1 234 ? -26.921 3.979 27.761 1.00 76.44 234 PRO A O 1
ATOM 1910 N N . ASN A 1 235 ? -28.742 5.285 27.863 1.00 76.88 235 ASN A N 1
ATOM 1911 C CA . ASN A 1 235 ? -29.147 5.077 26.476 1.00 76.88 235 ASN A CA 1
ATOM 1912 C C . ASN A 1 235 ? -28.145 5.648 25.463 1.00 76.88 235 ASN A C 1
ATOM 1914 O O . ASN A 1 235 ? -28.045 5.098 24.378 1.00 76.88 235 ASN A O 1
ATOM 1918 N N . ASN A 1 236 ? -27.389 6.702 25.790 1.00 78.38 236 ASN A N 1
ATOM 1919 C CA . ASN A 1 236 ? -26.415 7.274 24.853 1.00 78.38 236 ASN A CA 1
ATOM 1920 C C . ASN A 1 236 ? -25.238 6.311 24.637 1.00 78.38 236 ASN A C 1
ATOM 1922 O O . ASN A 1 236 ? -24.888 6.016 23.499 1.00 78.38 236 ASN A O 1
ATOM 1926 N N . PHE A 1 237 ? -24.701 5.745 25.721 1.00 85.69 237 PHE A N 1
ATOM 1927 C CA . PHE A 1 237 ? -23.665 4.710 25.651 1.00 85.69 237 PHE A CA 1
ATOM 1928 C C . PHE A 1 237 ? -24.182 3.424 25.008 1.00 85.69 237 PHE A C 1
ATOM 1930 O O . PHE A 1 237 ? -23.456 2.774 24.263 1.00 85.69 237 PHE A O 1
ATOM 1937 N N . LEU A 1 238 ? -25.446 3.065 25.268 1.00 83.88 238 LEU A N 1
ATOM 1938 C CA . LEU A 1 238 ? -26.083 1.928 24.610 1.00 83.88 238 LEU A CA 1
ATOM 1939 C C . LEU A 1 238 ? -26.181 2.138 23.095 1.00 83.88 238 LEU A C 1
ATOM 1941 O O . LEU A 1 238 ? -25.855 1.216 22.360 1.00 83.88 238 LEU A O 1
ATOM 1945 N N . CYS A 1 239 ? -26.558 3.333 22.635 1.00 77.81 239 CYS A N 1
ATOM 1946 C CA . CYS A 1 239 ? -26.567 3.655 21.209 1.00 77.81 239 CYS A CA 1
ATOM 1947 C C . CYS A 1 239 ? -25.165 3.545 20.596 1.00 77.81 239 CYS A C 1
ATOM 1949 O O . CYS A 1 239 ? -25.022 2.903 19.565 1.00 77.81 239 CYS A O 1
ATOM 1951 N N . GLN A 1 240 ? -24.129 4.109 21.233 1.00 81.69 240 GLN A N 1
ATOM 1952 C CA . GLN A 1 240 ? -22.746 3.989 20.742 1.00 81.69 240 GLN A CA 1
ATOM 1953 C C . GLN A 1 240 ? -22.292 2.523 20.665 1.00 81.69 240 GLN A C 1
ATOM 1955 O O . GLN A 1 240 ? -21.686 2.108 19.681 1.00 81.69 240 GLN A O 1
ATOM 1960 N N . LEU A 1 241 ? -22.628 1.718 21.678 1.00 85.12 241 LEU A N 1
ATOM 1961 C CA . LEU A 1 241 ? -22.330 0.288 21.683 1.00 85.12 241 LEU A CA 1
ATOM 1962 C C . LEU A 1 241 ? -23.064 -0.450 20.556 1.00 85.12 241 LEU A C 1
ATOM 1964 O O . LEU A 1 241 ? -22.465 -1.282 19.885 1.00 85.12 241 LEU A O 1
ATOM 1968 N N . GLU A 1 242 ? -24.351 -0.173 20.350 1.00 79.56 242 GLU A N 1
ATOM 1969 C CA . GLU A 1 242 ? -25.136 -0.803 19.283 1.00 79.56 242 GLU A CA 1
ATOM 1970 C C . GLU A 1 242 ? -24.628 -0.400 17.898 1.00 79.56 242 GLU A C 1
ATOM 1972 O O . GLU A 1 242 ? -24.524 -1.256 17.026 1.00 79.56 242 GLU A O 1
ATOM 1977 N N . PHE A 1 243 ? -24.204 0.851 17.729 1.00 75.56 243 PHE A N 1
ATOM 1978 C CA . PHE A 1 243 ? -23.545 1.312 16.516 1.00 75.56 243 PHE A CA 1
ATOM 1979 C C . PHE A 1 243 ? -22.212 0.604 16.245 1.00 75.56 243 PHE A C 1
ATOM 1981 O O . PHE A 1 243 ? -21.971 0.227 15.105 1.00 75.56 243 PHE A O 1
ATOM 1988 N N . LEU A 1 244 ? -21.379 0.349 17.260 1.00 76.19 244 LEU A N 1
ATOM 1989 C CA . LEU A 1 244 ? -20.163 -0.466 17.099 1.00 76.19 244 LEU A CA 1
ATOM 1990 C C . LEU A 1 244 ? -20.484 -1.918 16.742 1.00 76.19 244 LEU A C 1
ATOM 1992 O O . LEU A 1 244 ? -19.872 -2.489 15.846 1.00 76.19 244 LEU A O 1
ATOM 1996 N N . ILE A 1 245 ? -21.456 -2.520 17.430 1.00 76.69 245 ILE A N 1
ATOM 1997 C CA . ILE A 1 245 ? -21.880 -3.901 17.166 1.00 76.69 245 ILE A CA 1
ATOM 1998 C C . ILE A 1 245 ? -22.378 -4.051 15.726 1.00 76.69 245 ILE A C 1
ATOM 2000 O O . ILE A 1 245 ? -22.064 -5.045 15.071 1.00 76.69 245 ILE A O 1
ATOM 2004 N N . ASP A 1 246 ? -23.164 -3.087 15.251 1.00 70.19 246 ASP A N 1
ATOM 2005 C CA . ASP A 1 246 ? -23.801 -3.149 13.939 1.00 70.19 246 ASP A CA 1
ATOM 2006 C C . ASP A 1 246 ? -22.840 -2.696 12.823 1.00 70.19 246 ASP A C 1
ATOM 2008 O O . ASP A 1 246 ? -22.733 -3.377 11.807 1.00 70.19 246 ASP A O 1
ATOM 2012 N N . GLY A 1 247 ? -22.090 -1.607 13.017 1.00 65.38 247 GLY A N 1
ATOM 2013 C CA . GLY A 1 247 ? -21.169 -1.048 12.018 1.00 65.38 247 GLY A CA 1
ATOM 2014 C C . GLY A 1 247 ? -19.848 -1.808 11.860 1.00 65.38 247 GLY A C 1
ATOM 2015 O O . GLY A 1 247 ? -19.317 -1.876 10.755 1.00 65.38 247 GLY A O 1
ATOM 2016 N N . SER A 1 248 ? -19.335 -2.442 12.920 1.00 64.94 248 SER A N 1
ATOM 2017 C CA . SER A 1 248 ? -18.145 -3.311 12.847 1.00 64.94 248 SER A CA 1
ATOM 2018 C C . SER A 1 248 ? -18.491 -4.798 12.678 1.00 64.94 248 SER A C 1
ATOM 2020 O O . SER A 1 248 ? -17.600 -5.640 12.741 1.00 64.94 248 SER A O 1
ATOM 2022 N N . ASP A 1 249 ? -19.777 -5.116 12.499 1.00 64.56 249 ASP A N 1
ATOM 2023 C CA . ASP A 1 249 ? -20.351 -6.465 12.429 1.00 64.56 249 ASP A CA 1
ATOM 2024 C C . ASP A 1 249 ? -19.866 -7.434 13.522 1.00 64.56 249 ASP A C 1
ATOM 2026 O O . ASP A 1 249 ? -19.525 -8.588 13.273 1.00 64.56 249 ASP A O 1
ATOM 2030 N N . LEU A 1 250 ? -19.857 -6.979 14.775 1.00 74.69 250 LEU A N 1
ATOM 2031 C CA . LEU A 1 250 ? -19.429 -7.818 15.894 1.00 74.69 250 LEU A CA 1
ATOM 2032 C C . LEU A 1 250 ? -20.434 -8.954 16.110 1.00 74.69 250 LEU A C 1
ATOM 2034 O O . LEU A 1 250 ? -21.648 -8.719 16.182 1.00 74.69 250 LEU A O 1
ATOM 2038 N N . ASP A 1 251 ? -19.938 -10.182 16.225 1.00 67.94 251 ASP A N 1
ATOM 2039 C CA . ASP A 1 251 ? -20.735 -11.394 16.395 1.00 67.94 251 ASP A CA 1
ATOM 2040 C C . ASP A 1 251 ? -20.432 -12.111 17.725 1.00 67.94 251 ASP A C 1
ATOM 2042 O O . ASP A 1 251 ? -19.745 -11.594 18.614 1.00 67.94 251 ASP A O 1
ATOM 2046 N N . GLU A 1 252 ? -21.024 -13.292 17.919 1.00 73.38 252 GLU A N 1
ATOM 2047 C CA . GLU A 1 252 ? -20.838 -14.057 19.155 1.00 73.38 252 GLU A CA 1
ATOM 2048 C C . GLU A 1 252 ? -19.398 -14.562 19.323 1.00 73.38 252 GLU A C 1
ATOM 2050 O O . GLU A 1 252 ? -18.912 -14.612 20.456 1.00 73.38 252 GLU A O 1
ATOM 2055 N N . ASP A 1 253 ? -18.715 -14.894 18.228 1.00 68.88 253 ASP A N 1
ATOM 2056 C CA . ASP A 1 253 ? -17.360 -15.444 18.246 1.00 68.88 253 ASP A CA 1
ATOM 2057 C C . ASP A 1 253 ? -16.338 -14.364 18.596 1.00 68.88 253 ASP A C 1
ATOM 2059 O O . ASP A 1 253 ? -15.503 -14.573 19.482 1.00 68.88 253 ASP A O 1
ATOM 2063 N N . TRP A 1 254 ? -16.484 -13.163 18.031 1.00 80.25 254 TRP A N 1
ATOM 2064 C CA . TRP A 1 254 ? -15.705 -11.992 18.427 1.00 80.25 254 TRP A CA 1
ATOM 2065 C C . TRP A 1 254 ? -15.861 -11.699 19.926 1.00 80.25 254 TRP A C 1
ATOM 2067 O O . TRP A 1 254 ? -14.876 -11.511 20.645 1.00 80.25 254 TRP A O 1
ATOM 2077 N N . CYS A 1 255 ? -17.096 -11.737 20.441 1.00 78.19 255 CYS A N 1
ATOM 2078 C CA . CYS A 1 255 ? -17.353 -11.536 21.870 1.00 78.19 255 CYS A CA 1
ATOM 2079 C C . CYS A 1 255 ? -16.653 -12.590 22.739 1.00 78.19 255 CYS A C 1
ATOM 2081 O O . CYS A 1 255 ? -16.160 -12.268 23.821 1.00 78.19 255 CYS A O 1
ATOM 2083 N N . ASN A 1 256 ? -16.635 -13.850 22.296 1.00 76.56 256 ASN A N 1
ATOM 2084 C CA . ASN A 1 256 ? -15.992 -14.942 23.023 1.00 76.56 256 ASN A CA 1
ATOM 2085 C C . ASN A 1 256 ? -14.467 -14.789 23.060 1.00 76.56 256 ASN A C 1
ATOM 2087 O O . ASN A 1 256 ? -13.861 -15.139 24.075 1.00 76.56 256 ASN A O 1
ATOM 2091 N N . LEU A 1 257 ? -13.879 -14.265 21.982 1.00 67.31 257 LEU A N 1
ATOM 2092 C CA . LEU A 1 257 ? -12.437 -14.103 21.829 1.00 67.31 257 LEU A CA 1
ATOM 2093 C C . LEU A 1 257 ? -11.888 -12.887 22.592 1.00 67.31 257 LEU A C 1
ATOM 2095 O O . LEU A 1 257 ? -10.829 -12.990 23.206 1.00 67.31 257 LEU A O 1
ATOM 2099 N N . TYR A 1 258 ? -12.606 -11.757 22.583 1.00 76.06 258 TYR A N 1
ATOM 2100 C CA . TYR A 1 258 ? -12.055 -10.467 23.027 1.00 76.06 258 TYR A CA 1
ATOM 2101 C C . TYR A 1 258 ? -12.667 -9.880 24.303 1.00 76.06 258 TYR A C 1
ATOM 2103 O O . TYR A 1 258 ? -12.093 -8.957 24.878 1.00 76.06 258 TYR A O 1
ATOM 2111 N N . LEU A 1 259 ? -13.817 -10.379 24.763 1.00 82.19 259 LEU A N 1
ATOM 2112 C CA . LEU A 1 259 ? -14.468 -9.903 25.989 1.00 82.19 259 LEU A CA 1
ATOM 2113 C C . LEU A 1 259 ? -14.540 -11.013 27.026 1.00 82.19 259 LEU A C 1
ATOM 2115 O O . LEU A 1 259 ? -14.484 -12.190 26.689 1.00 82.19 259 LEU A O 1
ATOM 2119 N N . ASP A 1 260 ? -14.764 -10.672 28.290 1.00 83.25 260 ASP A N 1
ATOM 2120 C CA . ASP A 1 260 ? -14.980 -11.620 29.380 1.00 83.25 260 ASP A CA 1
ATOM 2121 C C . ASP A 1 260 ? -16.114 -11.195 30.328 1.00 83.25 260 ASP A C 1
ATOM 2123 O O . ASP A 1 260 ? -16.724 -10.130 30.192 1.00 83.25 260 ASP A O 1
ATOM 2127 N N . GLY A 1 261 ? -16.482 -12.099 31.240 1.00 90.31 261 GLY A N 1
ATOM 2128 C CA . GLY A 1 261 ? -17.429 -11.837 32.325 1.00 90.31 261 GLY A CA 1
ATOM 2129 C C . GLY A 1 261 ? -18.779 -11.237 31.900 1.00 90.31 261 GLY A C 1
ATOM 2130 O O . GLY A 1 261 ? -19.443 -11.697 30.967 1.00 90.31 261 GLY A O 1
ATOM 2131 N N . ARG A 1 262 ? -19.217 -10.212 32.646 1.00 88.19 262 ARG A N 1
ATOM 2132 C CA . ARG A 1 262 ? -20.486 -9.502 32.399 1.00 88.19 262 ARG A CA 1
ATOM 2133 C C . ARG A 1 262 ? -20.496 -8.729 31.070 1.00 88.19 262 ARG A C 1
ATOM 2135 O O . ARG A 1 262 ? -21.524 -8.812 30.396 1.00 88.19 262 ARG A O 1
ATOM 2142 N N . PRO A 1 263 ? -19.413 -8.032 30.665 1.00 87.56 263 PRO A N 1
ATOM 2143 C CA . PRO A 1 263 ? -19.317 -7.426 29.339 1.00 87.56 263 PRO A CA 1
ATOM 2144 C C . PRO A 1 263 ? -19.609 -8.397 28.198 1.00 87.56 263 PRO A C 1
ATOM 2146 O O . PRO A 1 263 ? -20.495 -8.119 27.390 1.00 87.56 263 PRO A O 1
ATOM 2149 N N . ARG A 1 264 ? -18.972 -9.577 28.191 1.00 90.94 264 ARG A N 1
ATOM 215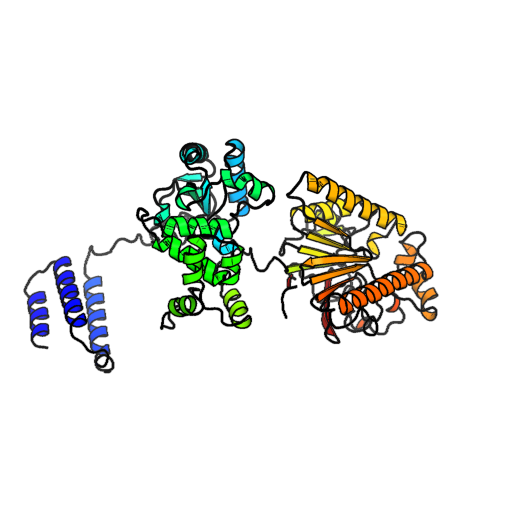0 C CA . ARG A 1 264 ? -19.221 -10.615 27.176 1.00 90.94 264 ARG A CA 1
ATOM 2151 C C . ARG A 1 264 ? -20.699 -10.979 27.085 1.00 90.94 264 ARG A C 1
ATOM 2153 O O . ARG A 1 264 ? -21.273 -10.957 26.002 1.00 90.94 264 ARG A O 1
ATOM 2160 N N . ALA A 1 265 ? -21.328 -11.299 28.218 1.00 90.56 265 ALA A N 1
ATOM 2161 C CA . ALA A 1 265 ? -22.734 -11.701 28.246 1.00 90.56 265 ALA A CA 1
ATOM 2162 C C . ALA A 1 265 ? -23.667 -10.596 27.720 1.00 90.56 265 ALA A C 1
ATOM 2164 O O . ALA A 1 265 ? -24.612 -10.874 26.980 1.00 90.56 265 ALA A O 1
ATOM 2165 N N . PHE A 1 266 ? -23.382 -9.340 28.073 1.00 91.69 266 PHE A N 1
ATOM 2166 C CA . PHE A 1 266 ? -24.181 -8.198 27.647 1.00 91.69 266 PHE A CA 1
ATOM 2167 C C . PHE A 1 266 ? -24.067 -7.954 26.139 1.00 91.69 266 PHE A C 1
ATOM 2169 O O . PHE A 1 266 ? -25.088 -7.921 25.450 1.00 91.69 266 PHE A O 1
ATOM 2176 N N . VAL A 1 267 ? -22.843 -7.849 25.615 1.00 87.75 267 VAL A N 1
ATOM 2177 C CA . VAL A 1 267 ? -22.595 -7.585 24.188 1.00 87.75 267 VAL A CA 1
ATOM 2178 C C . VAL A 1 267 ? -23.113 -8.739 23.338 1.00 87.75 267 VAL A C 1
ATOM 2180 O O . VAL A 1 267 ? -23.829 -8.506 22.366 1.00 87.75 267 VAL A O 1
ATOM 2183 N N . ARG A 1 268 ? -22.891 -9.989 23.759 1.00 87.44 268 ARG A N 1
ATOM 2184 C CA . ARG A 1 268 ? -23.411 -11.175 23.067 1.00 87.44 268 ARG A CA 1
ATOM 2185 C C . ARG A 1 268 ? -24.936 -11.154 22.936 1.00 87.44 268 ARG A C 1
ATOM 2187 O O . ARG A 1 268 ? -25.462 -11.421 21.858 1.00 87.44 268 ARG A O 1
ATOM 2194 N N . SER A 1 269 ? -25.658 -10.756 23.989 1.00 87.44 269 SER A N 1
ATOM 2195 C CA . SER A 1 269 ? -27.128 -10.654 23.942 1.00 87.44 269 SER A CA 1
ATOM 2196 C C . SER A 1 269 ? -27.635 -9.658 22.888 1.00 87.44 269 SER A C 1
ATOM 2198 O O . SER A 1 269 ? -28.730 -9.821 22.350 1.00 87.44 269 SER A O 1
ATOM 2200 N N . ARG A 1 270 ? -26.822 -8.646 22.562 1.00 84.19 270 ARG A N 1
ATOM 2201 C CA . ARG A 1 270 ? -27.125 -7.585 21.592 1.00 84.19 270 ARG A CA 1
ATOM 2202 C C . ARG A 1 270 ? -26.578 -7.868 20.193 1.00 84.19 270 ARG A C 1
ATOM 2204 O O . ARG A 1 270 ? -27.129 -7.334 19.231 1.00 84.19 270 ARG A O 1
ATOM 2211 N N . SER A 1 271 ? -25.552 -8.710 20.091 1.00 79.44 271 SER A N 1
ATOM 2212 C CA . SER A 1 271 ? -24.851 -9.052 18.844 1.00 79.44 271 SER A CA 1
ATOM 2213 C C . SER A 1 271 ? -25.505 -10.207 18.086 1.00 79.44 271 SER A C 1
ATOM 2215 O O . SER A 1 271 ? -25.214 -10.420 16.912 1.00 79.44 271 SER A O 1
ATOM 2217 N N . SER A 1 272 ? -26.438 -10.928 18.723 1.00 75.88 272 SER A N 1
ATOM 2218 C CA . SER A 1 272 ? -27.189 -11.992 18.054 1.00 75.88 272 SER A CA 1
ATOM 2219 C C . SER A 1 272 ? -27.963 -11.470 16.839 1.00 75.88 272 SER A C 1
ATOM 2221 O O . SER A 1 272 ? -28.509 -10.361 16.833 1.00 75.88 272 SER A O 1
ATOM 2223 N N . ARG A 1 273 ? -28.108 -12.327 15.825 1.00 67.44 273 ARG A N 1
ATOM 2224 C CA . ARG A 1 273 ? -28.880 -12.027 14.611 1.00 67.44 273 ARG A CA 1
ATOM 2225 C C . ARG A 1 273 ? -30.305 -11.551 14.907 1.00 67.44 273 ARG A C 1
ATOM 2227 O O . ARG A 1 273 ? -30.821 -10.670 14.225 1.00 67.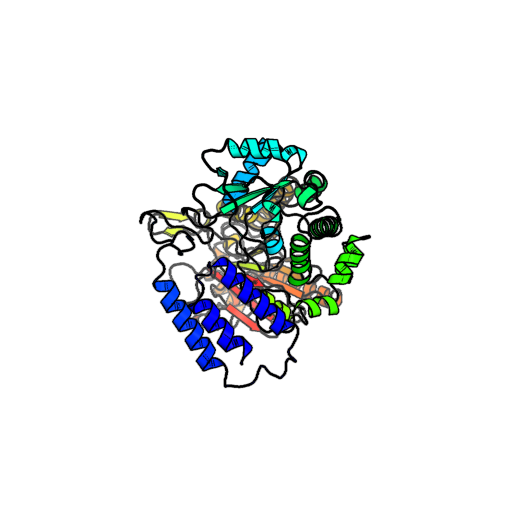44 273 ARG A O 1
ATOM 2234 N N . VAL A 1 274 ? -30.953 -12.144 15.909 1.00 71.31 274 VAL A N 1
ATOM 2235 C CA . VAL A 1 274 ? -32.322 -11.787 16.312 1.00 71.31 274 VAL A CA 1
ATOM 2236 C C . VAL A 1 274 ? -32.357 -10.380 16.910 1.00 71.31 274 VAL A C 1
ATOM 2238 O O . VAL A 1 274 ? -33.218 -9.584 16.536 1.00 71.31 274 VAL A O 1
ATOM 2241 N N . ALA A 1 275 ? -31.397 -10.051 17.778 1.00 73.94 275 ALA A N 1
ATOM 2242 C CA . ALA A 1 275 ? -31.289 -8.725 18.373 1.00 73.94 275 ALA A CA 1
ATOM 2243 C C . ALA A 1 275 ? -31.009 -7.649 17.310 1.00 73.94 275 ALA A C 1
ATOM 2245 O O . ALA A 1 275 ? -31.755 -6.671 17.250 1.00 73.94 275 ALA A O 1
ATOM 2246 N N . LYS A 1 276 ? -30.034 -7.878 16.415 1.00 71.12 276 LYS A N 1
ATOM 2247 C CA . LYS A 1 276 ? -29.733 -7.001 15.266 1.00 71.12 276 LYS A CA 1
ATOM 2248 C C . LYS A 1 276 ? -30.986 -6.736 14.418 1.00 71.12 276 LYS A C 1
ATOM 2250 O O . LYS A 1 276 ? -31.355 -5.591 14.181 1.00 71.12 276 LYS A O 1
ATOM 2255 N N . LYS A 1 277 ? -31.732 -7.789 14.053 1.00 65.31 277 LYS A N 1
ATOM 2256 C CA . LYS A 1 277 ? -32.981 -7.651 13.278 1.00 65.31 277 LYS A CA 1
ATOM 2257 C C . LYS A 1 277 ? -34.075 -6.866 13.998 1.00 65.31 277 LYS A C 1
ATOM 2259 O O . LYS A 1 277 ? -34.815 -6.135 13.350 1.00 65.31 277 LYS A O 1
ATOM 2264 N N . SER A 1 278 ? -34.195 -7.019 15.315 1.00 66.88 278 SER A N 1
ATOM 2265 C CA . SER A 1 278 ? -35.220 -6.319 16.097 1.00 66.88 278 SER A CA 1
ATOM 2266 C C . SER A 1 278 ? -34.998 -4.803 16.174 1.00 66.88 278 SER A C 1
ATOM 2268 O O . SER A 1 278 ? -35.971 -4.060 16.294 1.00 66.88 278 SER A O 1
ATOM 2270 N N . ARG A 1 279 ? -33.742 -4.341 16.055 1.00 69.19 279 ARG A N 1
ATOM 2271 C CA . ARG A 1 279 ? -33.382 -2.913 16.069 1.00 69.19 279 ARG A CA 1
ATOM 2272 C C . ARG A 1 279 ? -33.758 -2.171 14.786 1.00 69.19 279 ARG A C 1
ATOM 2274 O O . ARG A 1 279 ? -34.046 -0.984 14.863 1.00 69.19 279 ARG A O 1
ATOM 2281 N N . MET A 1 280 ? -33.862 -2.870 13.651 1.00 55.78 280 MET A N 1
ATOM 2282 C CA . MET A 1 280 ? -34.209 -2.275 12.347 1.00 55.78 280 MET A CA 1
ATOM 2283 C C . MET A 1 280 ? -35.611 -1.632 12.300 1.00 55.78 280 MET A C 1
ATOM 2285 O O . MET A 1 280 ? -35.920 -0.868 11.387 1.00 55.78 280 MET A O 1
ATOM 2289 N N . GLY A 1 281 ? -36.482 -1.927 13.274 1.00 51.84 281 GLY A N 1
ATOM 2290 C CA . GLY A 1 281 ? -37.866 -1.452 13.283 1.00 51.84 281 GLY A CA 1
ATOM 2291 C C . GLY A 1 281 ? -38.703 -2.009 12.119 1.00 51.84 281 GLY A C 1
ATOM 2292 O O . GLY A 1 281 ? -38.227 -2.750 11.266 1.00 51.84 281 GLY A O 1
ATOM 2293 N N . SER A 1 282 ? -39.997 -1.681 12.086 1.00 44.75 282 SER A N 1
ATOM 2294 C CA . SER A 1 282 ? -40.942 -2.162 11.060 1.00 44.75 282 SER A CA 1
ATOM 2295 C C . SER A 1 282 ? -41.285 -1.110 9.996 1.00 44.75 282 SER A C 1
ATOM 2297 O O . SER A 1 282 ? -42.327 -1.221 9.351 1.00 44.75 282 SER A O 1
ATOM 2299 N N . THR A 1 283 ? -40.483 -0.048 9.845 1.00 41.31 283 THR A N 1
ATOM 2300 C CA . THR A 1 283 ? -40.850 1.121 9.023 1.00 41.31 283 THR A CA 1
ATOM 2301 C C . THR A 1 283 ? -39.719 1.572 8.093 1.00 41.31 283 THR A C 1
ATOM 2303 O O . THR A 1 283 ? -38.610 1.760 8.583 1.00 41.31 283 THR A O 1
ATOM 2306 N N . PRO A 1 284 ? -39.999 1.901 6.813 1.00 41.69 284 PRO A N 1
ATOM 2307 C CA . PRO A 1 284 ? -39.007 2.386 5.834 1.00 41.69 284 PRO A CA 1
ATOM 2308 C C . PRO A 1 284 ? -38.368 3.757 6.141 1.00 41.69 284 PRO A C 1
ATOM 2310 O O . PRO A 1 284 ? -37.653 4.307 5.319 1.00 41.69 284 PRO A O 1
ATOM 2313 N N . LYS A 1 285 ? -38.644 4.367 7.301 1.00 38.28 285 LYS A N 1
ATOM 2314 C CA . LYS A 1 285 ? -38.251 5.752 7.635 1.00 38.28 285 LYS A CA 1
ATOM 2315 C C . LYS A 1 285 ? -36.803 5.908 8.126 1.00 38.28 285 LYS A C 1
ATOM 2317 O O . LYS A 1 285 ? -36.453 6.984 8.606 1.00 38.28 285 LYS A O 1
ATOM 2322 N N . HIS A 1 286 ? -35.990 4.859 8.053 1.00 42.62 286 HIS A N 1
ATOM 2323 C CA . HIS A 1 286 ? -34.609 4.859 8.547 1.00 42.62 286 HIS A CA 1
ATOM 2324 C C . HIS A 1 286 ? -33.557 4.700 7.443 1.00 42.62 286 HIS A C 1
ATOM 2326 O O . HIS A 1 286 ? -32.400 4.441 7.759 1.00 42.62 286 HIS A O 1
ATOM 2332 N N . GLU A 1 287 ? -33.920 4.931 6.175 1.00 36.78 287 GLU A N 1
ATOM 2333 C CA . GLU A 1 287 ? -32.948 5.225 5.112 1.00 36.78 287 GLU A CA 1
ATOM 2334 C C . GLU A 1 287 ? -32.103 6.443 5.541 1.00 36.78 287 GLU A C 1
ATOM 2336 O O . GLU A 1 287 ? -32.556 7.585 5.477 1.00 36.78 287 GLU A O 1
ATOM 2341 N N . GLY A 1 288 ? -30.916 6.184 6.099 1.00 37.72 288 GLY A N 1
ATOM 2342 C CA . GLY A 1 288 ? -29.988 7.197 6.620 1.00 37.72 288 GLY A CA 1
ATOM 2343 C C . GLY A 1 288 ? -29.561 7.040 8.088 1.00 37.72 288 GLY A C 1
ATOM 2344 O O . GLY A 1 288 ? -28.618 7.712 8.498 1.00 37.72 288 GLY A O 1
ATOM 2345 N N . ASN A 1 289 ? -30.179 6.144 8.872 1.00 41.09 289 ASN A N 1
ATOM 2346 C CA . ASN A 1 289 ? -29.700 5.785 10.214 1.00 41.09 289 ASN A CA 1
ATOM 2347 C C . ASN A 1 289 ? -29.332 4.301 10.277 1.00 41.09 289 ASN A C 1
ATOM 2349 O O . ASN A 1 289 ? -30.208 3.465 10.504 1.00 41.09 289 ASN A O 1
ATOM 2353 N N . LEU A 1 290 ? -28.049 3.973 10.065 1.00 50.66 290 LEU A N 1
ATOM 2354 C CA . LEU A 1 290 ? -27.556 2.594 10.093 1.00 50.66 290 LEU A CA 1
ATOM 2355 C C . LEU A 1 290 ? -27.736 1.973 11.481 1.00 50.66 290 LEU A C 1
ATOM 2357 O O . LEU A 1 290 ? -26.925 2.120 12.387 1.00 50.66 290 LEU A O 1
ATOM 2361 N N . THR A 1 291 ? -28.820 1.227 11.612 1.00 50.31 291 THR A N 1
ATOM 2362 C CA . THR A 1 291 ? -28.996 0.165 12.601 1.00 50.31 291 THR A CA 1
ATOM 2363 C C . THR A 1 291 ? -29.385 -1.069 11.802 1.00 50.31 291 THR A C 1
ATOM 2365 O O . THR A 1 291 ? -30.549 -1.452 11.787 1.00 50.31 291 THR A O 1
ATOM 2368 N N . MET A 1 292 ? -28.464 -1.614 10.997 1.00 53.78 292 MET A N 1
ATOM 2369 C CA . MET A 1 292 ? -28.800 -2.668 10.033 1.00 53.78 292 MET A CA 1
ATOM 2370 C C . MET A 1 292 ? -28.206 -4.022 10.405 1.00 53.78 292 MET A C 1
ATOM 2372 O O . MET A 1 292 ? -27.030 -4.157 10.721 1.00 53.78 292 MET A O 1
ATOM 2376 N N . HIS A 1 293 ? -29.049 -5.053 10.343 1.00 57.94 293 HIS A N 1
ATOM 2377 C CA . HIS A 1 293 ? -28.582 -6.429 10.293 1.00 57.94 293 HIS A CA 1
ATOM 2378 C C . HIS A 1 293 ? -27.931 -6.670 8.933 1.00 57.94 293 HIS A C 1
ATOM 2380 O O . HIS A 1 293 ? -28.631 -6.698 7.926 1.00 57.94 293 HIS A O 1
ATOM 2386 N N . ILE A 1 294 ? -26.626 -6.916 8.931 1.00 55.81 294 ILE A N 1
ATOM 2387 C CA . ILE A 1 294 ? -25.887 -7.359 7.752 1.00 55.81 294 ILE A CA 1
ATOM 2388 C C . ILE A 1 294 ? -26.180 -8.853 7.537 1.00 55.81 294 ILE A C 1
ATOM 2390 O O . ILE A 1 294 ? -25.886 -9.683 8.403 1.00 55.81 294 ILE A O 1
ATOM 2394 N N . ARG A 1 295 ? -26.857 -9.219 6.439 1.00 53.16 295 ARG A N 1
ATOM 2395 C CA . ARG A 1 295 ? -27.207 -10.624 6.141 1.00 53.16 295 ARG A CA 1
ATOM 2396 C C . ARG A 1 295 ? -26.098 -11.366 5.411 1.00 53.16 295 ARG A C 1
ATOM 2398 O O . ARG A 1 295 ? -26.043 -12.589 5.536 1.00 53.16 295 ARG A O 1
ATOM 2405 N N . ASN A 1 296 ? -25.314 -10.660 4.604 1.00 54.69 296 ASN A N 1
ATOM 2406 C CA . ASN A 1 296 ? -24.266 -11.192 3.740 1.00 54.69 296 ASN A CA 1
ATOM 2407 C C . ASN A 1 296 ? -23.250 -10.086 3.390 1.00 54.69 296 ASN A C 1
ATOM 2409 O O . ASN A 1 296 ? -23.477 -8.913 3.688 1.00 54.69 296 ASN A O 1
ATOM 2413 N N . GLU A 1 297 ? -22.143 -10.468 2.752 1.00 50.88 297 GLU A N 1
ATOM 2414 C CA . GLU A 1 297 ? -21.081 -9.531 2.361 1.00 50.88 297 GLU A CA 1
ATOM 2415 C C . GLU A 1 297 ? -21.582 -8.449 1.391 1.00 50.88 297 GLU A C 1
ATOM 2417 O O . GLU A 1 297 ? -21.148 -7.311 1.459 1.00 50.88 297 GLU A O 1
ATOM 2422 N N . GLU A 1 298 ? -22.549 -8.746 0.527 1.00 50.59 298 GLU A N 1
ATOM 2423 C CA . GLU A 1 298 ? -23.103 -7.762 -0.410 1.00 50.59 298 GLU A CA 1
ATOM 2424 C C . GLU A 1 298 ? -23.848 -6.621 0.313 1.00 50.59 298 GLU A C 1
ATOM 2426 O O . GLU A 1 298 ? -23.576 -5.449 0.060 1.00 50.59 298 GLU A O 1
ATOM 2431 N N . GLU A 1 299 ? -24.708 -6.944 1.291 1.00 54.38 299 GLU A N 1
ATOM 2432 C CA . GLU A 1 299 ? -25.401 -5.958 2.139 1.00 54.38 299 GLU A CA 1
ATOM 2433 C C . GLU A 1 299 ? -24.406 -5.202 3.037 1.00 54.38 299 GLU A C 1
ATOM 2435 O O . GLU A 1 299 ? -24.620 -4.028 3.330 1.00 54.38 299 GLU A O 1
ATOM 2440 N N . ARG A 1 300 ? -23.287 -5.837 3.424 1.00 53.88 300 ARG A N 1
ATOM 2441 C CA . ARG A 1 300 ? -22.163 -5.180 4.114 1.00 53.88 300 ARG A CA 1
ATOM 2442 C C . ARG A 1 300 ? -21.504 -4.129 3.226 1.00 53.88 300 ARG A C 1
ATOM 2444 O O . ARG A 1 300 ? -21.318 -2.997 3.658 1.00 53.88 300 ARG A O 1
ATOM 2451 N N . GLN A 1 301 ? -21.181 -4.487 1.987 1.00 51.78 301 GLN A N 1
ATOM 2452 C CA . GLN A 1 301 ? -20.580 -3.576 1.013 1.00 51.78 301 GLN A CA 1
ATOM 2453 C C . GLN A 1 301 ? -21.525 -2.425 0.658 1.00 51.78 301 GLN A C 1
ATOM 2455 O O . GLN A 1 301 ? -21.087 -1.292 0.496 1.00 51.78 301 GLN A O 1
ATOM 2460 N N . GLU A 1 302 ? -22.830 -2.677 0.585 1.00 51.66 302 GLU A N 1
ATOM 2461 C CA . GLU A 1 302 ? -23.824 -1.628 0.354 1.00 51.66 302 GLU A CA 1
ATOM 2462 C C . GLU A 1 302 ? -24.008 -0.710 1.572 1.00 51.66 302 GLU A C 1
ATOM 2464 O O . GLU A 1 302 ? -24.084 0.505 1.408 1.00 51.66 302 GLU A O 1
ATOM 2469 N N . ALA A 1 303 ? -23.969 -1.256 2.792 1.00 49.97 303 ALA A N 1
ATOM 2470 C CA . ALA A 1 303 ? -23.958 -0.485 4.036 1.00 49.97 303 ALA A CA 1
ATOM 2471 C C . ALA A 1 303 ? -22.742 0.452 4.138 1.00 49.97 303 ALA A C 1
ATOM 2473 O O . ALA A 1 303 ? -22.894 1.611 4.519 1.00 49.97 303 ALA A O 1
ATOM 2474 N N . LEU A 1 304 ? -21.555 -0.032 3.752 1.00 47.59 304 LEU A N 1
ATOM 2475 C CA . LEU A 1 304 ? -20.314 0.752 3.702 1.00 47.59 304 LEU A CA 1
ATOM 2476 C C . LEU A 1 304 ? -20.357 1.871 2.645 1.00 47.59 304 LEU A C 1
ATOM 2478 O O . LEU A 1 304 ? -19.649 2.864 2.781 1.00 47.59 304 LEU A O 1
ATOM 2482 N N . ARG A 1 305 ? -21.206 1.741 1.615 1.00 43.88 305 ARG A N 1
ATOM 2483 C CA . ARG A 1 305 ? -21.433 2.771 0.584 1.00 43.88 305 ARG A CA 1
ATOM 2484 C C . ARG A 1 305 ? -22.451 3.835 0.995 1.00 43.88 305 ARG A C 1
ATOM 2486 O O . ARG A 1 305 ? -22.557 4.845 0.300 1.00 43.88 305 ARG A O 1
ATOM 2493 N N . VAL A 1 306 ? -23.221 3.632 2.072 1.00 40.28 306 VAL A N 1
ATOM 2494 C CA . VAL A 1 306 ? -24.170 4.639 2.571 1.00 40.28 306 VAL A CA 1
ATOM 2495 C C . VAL A 1 306 ? -23.368 5.827 3.118 1.00 40.28 306 VAL A C 1
ATOM 2497 O O . VAL A 1 306 ? -22.668 5.668 4.119 1.00 40.28 306 VAL A O 1
ATOM 2500 N N . PRO A 1 307 ? -23.468 7.030 2.520 1.00 34.78 307 PRO A N 1
ATOM 2501 C CA . PRO A 1 307 ? -22.651 8.164 2.930 1.00 34.78 307 PRO A CA 1
ATOM 2502 C C . PRO A 1 307 ? -23.063 8.664 4.323 1.00 34.78 307 PRO A C 1
ATOM 2504 O O . PRO A 1 307 ? -24.039 9.398 4.483 1.00 34.78 307 PRO A O 1
ATOM 2507 N N . GLY A 1 308 ? -22.310 8.287 5.354 1.00 36.69 308 GLY A N 1
ATOM 2508 C CA . GLY A 1 308 ? -22.082 9.158 6.505 1.00 36.69 308 GLY A CA 1
ATOM 2509 C C . GLY A 1 308 ? -20.969 10.150 6.158 1.00 36.69 308 GLY A C 1
ATOM 2510 O O . GLY A 1 308 ? -20.244 9.939 5.190 1.00 36.69 308 GLY A O 1
ATOM 2511 N N . ARG A 1 309 ? -20.772 11.224 6.937 1.00 37.53 309 ARG A N 1
ATOM 2512 C CA . ARG A 1 309 ? -19.456 11.891 6.946 1.00 37.53 309 ARG A CA 1
ATOM 2513 C C . ARG A 1 309 ? -18.470 10.937 7.620 1.00 37.53 309 ARG A C 1
ATOM 2515 O O . ARG A 1 309 ? -18.170 11.082 8.800 1.00 37.53 309 ARG A O 1
ATOM 2522 N N . THR A 1 310 ? -18.069 9.905 6.896 1.00 31.39 310 THR A N 1
ATOM 2523 C CA . THR A 1 310 ? -16.904 9.101 7.213 1.00 31.39 310 THR A CA 1
ATOM 2524 C C . THR A 1 310 ? -15.736 10.073 7.132 1.00 31.39 310 THR A C 1
ATOM 2526 O O . THR A 1 310 ? -15.487 10.664 6.087 1.00 31.39 310 THR A O 1
ATOM 2529 N N . ILE A 1 311 ? -15.072 10.328 8.256 1.00 39.59 311 ILE A N 1
ATOM 2530 C CA . ILE A 1 311 ? -13.665 10.703 8.169 1.00 39.59 311 ILE A CA 1
ATOM 2531 C C . ILE A 1 311 ? -13.015 9.414 7.683 1.00 39.59 311 ILE A C 1
ATOM 2533 O O . ILE A 1 311 ? -13.114 8.410 8.389 1.00 39.59 311 ILE A O 1
ATOM 2537 N N . ASP A 1 312 ? -12.514 9.415 6.449 1.00 37.78 312 ASP A N 1
ATOM 2538 C CA . ASP A 1 312 ? -11.909 8.270 5.763 1.00 37.78 312 ASP A CA 1
ATOM 2539 C C . ASP A 1 312 ? -10.807 7.635 6.620 1.00 37.78 312 ASP A C 1
ATOM 2541 O O . ASP A 1 312 ? -9.636 7.985 6.538 1.00 37.78 312 ASP A O 1
ATOM 2545 N N . LEU A 1 313 ? -11.190 6.729 7.516 1.00 39.44 313 LEU A N 1
ATOM 2546 C CA . LEU A 1 313 ? -10.257 6.040 8.404 1.00 39.44 313 LEU A CA 1
ATOM 2547 C C . LEU A 1 313 ? -10.202 4.538 8.104 1.00 39.44 313 LEU A C 1
ATOM 2549 O O . LEU A 1 313 ? -9.418 3.827 8.721 1.00 39.44 313 LEU A O 1
ATOM 2553 N N . LEU A 1 314 ? -11.011 4.008 7.165 1.00 38.91 314 LEU A N 1
ATOM 2554 C CA . LEU A 1 314 ? -11.471 2.632 7.340 1.00 38.91 314 LEU A CA 1
ATOM 2555 C C . LEU A 1 314 ? -12.138 1.879 6.173 1.00 38.91 314 LEU A C 1
ATOM 2557 O O . LEU A 1 314 ? -12.993 1.036 6.397 1.00 38.91 314 LEU A O 1
ATOM 2561 N N . ASP A 1 315 ? -11.668 1.987 4.942 1.00 41.00 315 ASP A N 1
ATOM 2562 C CA . ASP A 1 315 ? -11.560 0.750 4.130 1.00 41.00 315 ASP A CA 1
ATOM 2563 C C . ASP A 1 315 ? -10.103 0.383 3.851 1.00 41.00 315 ASP A C 1
ATOM 2565 O O . ASP A 1 315 ? -9.738 -0.349 2.938 1.00 41.00 315 ASP A O 1
ATOM 2569 N N . HIS A 1 316 ? -9.247 0.903 4.721 1.00 44.44 316 HIS A N 1
ATOM 2570 C CA . HIS A 1 316 ? -7.871 1.174 4.386 1.00 44.44 316 HIS A CA 1
ATOM 2571 C C . HIS A 1 316 ? -6.894 0.035 4.715 1.00 44.44 316 HIS A C 1
ATOM 2573 O O . HIS A 1 316 ? -5.801 -0.024 4.168 1.00 44.44 316 HIS A O 1
ATOM 2579 N N . THR A 1 317 ? -7.255 -0.938 5.558 1.00 49.78 317 THR A N 1
ATOM 2580 C CA . THR A 1 317 ? -6.266 -1.911 6.075 1.00 49.78 317 THR A CA 1
ATOM 2581 C C . THR A 1 317 ? -5.673 -2.846 5.014 1.00 49.78 317 THR A C 1
ATOM 2583 O O . THR A 1 317 ? -4.562 -3.344 5.192 1.00 49.78 317 THR A O 1
ATOM 2586 N N . LEU A 1 318 ? -6.385 -3.073 3.905 1.00 68.56 318 LEU A N 1
ATOM 2587 C CA . LEU A 1 318 ? -5.894 -3.801 2.728 1.00 68.56 318 LEU A CA 1
ATOM 2588 C C . LEU A 1 318 ? -6.040 -2.981 1.444 1.00 68.56 318 LEU A C 1
ATOM 2590 O O . LEU A 1 318 ? -6.074 -3.545 0.353 1.00 68.56 318 LEU A O 1
ATOM 2594 N N . SER A 1 319 ? -6.143 -1.661 1.565 1.00 76.62 319 SER A N 1
ATOM 2595 C CA . SER A 1 319 ? -6.076 -0.787 0.409 1.00 76.62 319 SER A CA 1
ATOM 2596 C C . SER A 1 319 ? -4.614 -0.557 0.035 1.00 76.62 319 SER A C 1
ATOM 2598 O O . SER A 1 319 ? -3.749 -0.474 0.904 1.00 76.62 319 SER A O 1
ATOM 2600 N N . LEU A 1 320 ? -4.309 -0.472 -1.251 1.00 87.75 320 LEU A N 1
ATOM 2601 C CA . LEU A 1 320 ? -2.962 -0.253 -1.757 1.00 87.75 320 LEU A CA 1
ATOM 2602 C C . LEU A 1 320 ? -3.000 0.874 -2.782 1.00 87.75 320 LEU A C 1
ATOM 2604 O O . LEU A 1 320 ? -3.628 0.728 -3.825 1.00 87.75 320 LEU A O 1
ATOM 2608 N N . GLN A 1 321 ? -2.316 1.973 -2.487 1.00 90.25 321 GLN A N 1
ATOM 2609 C CA . GLN A 1 321 ? -2.047 3.013 -3.473 1.00 90.25 321 GLN A CA 1
ATOM 2610 C C . GLN A 1 321 ? -0.853 2.563 -4.317 1.00 90.25 321 GLN A C 1
ATOM 2612 O O . GLN A 1 321 ? 0.141 2.083 -3.768 1.00 90.25 321 GLN A O 1
ATOM 2617 N N . VAL A 1 322 ? -0.960 2.648 -5.640 1.00 91.75 322 VAL A N 1
ATOM 2618 C CA . VAL A 1 322 ? 0.040 2.107 -6.576 1.00 91.75 322 VAL A CA 1
ATOM 2619 C C . VAL A 1 322 ? 0.561 3.221 -7.464 1.00 91.75 322 VAL A C 1
ATOM 2621 O O . VAL A 1 322 ? -0.236 3.942 -8.051 1.00 91.75 322 VAL A O 1
ATOM 2624 N N . MET A 1 323 ? 1.882 3.329 -7.596 1.00 91.81 323 MET A N 1
ATOM 2625 C CA . MET A 1 323 ? 2.540 4.258 -8.517 1.00 91.81 323 MET A CA 1
ATOM 2626 C C . MET A 1 323 ? 3.813 3.632 -9.098 1.00 91.81 323 MET A C 1
ATOM 2628 O O . MET A 1 323 ? 4.520 2.892 -8.406 1.00 91.81 323 MET A O 1
ATOM 2632 N N . SER A 1 324 ? 4.147 3.967 -10.340 1.00 94.06 324 SER A N 1
ATOM 2633 C CA . SER A 1 324 ? 5.423 3.621 -10.975 1.00 94.06 324 SER A CA 1
ATOM 2634 C C . SER A 1 324 ? 5.826 4.654 -12.026 1.00 94.06 324 SER A C 1
ATOM 2636 O O . SER A 1 324 ? 5.043 5.546 -12.360 1.00 94.06 324 SER A O 1
ATOM 2638 N N . ASP A 1 325 ? 7.063 4.547 -12.519 1.00 93.31 325 ASP A N 1
ATOM 2639 C CA . ASP A 1 325 ? 7.564 5.341 -13.653 1.00 93.31 325 ASP A CA 1
ATOM 2640 C C . ASP A 1 325 ? 7.495 6.853 -13.377 1.00 93.31 325 ASP A C 1
ATOM 2642 O O . ASP A 1 325 ? 7.239 7.694 -14.230 1.00 93.31 325 ASP A O 1
ATOM 2646 N N . MET A 1 326 ? 7.715 7.223 -12.114 1.00 89.94 326 MET A N 1
ATOM 2647 C CA . MET A 1 326 ? 7.611 8.601 -11.647 1.00 89.94 326 MET A CA 1
ATOM 2648 C C . MET A 1 326 ? 8.756 9.480 -12.150 1.00 89.94 326 MET A C 1
ATOM 2650 O O . MET A 1 326 ? 8.588 10.698 -12.208 1.00 89.94 326 MET A O 1
ATOM 2654 N N . HIS A 1 327 ? 9.913 8.893 -12.457 1.00 92.12 327 HIS A N 1
ATOM 2655 C CA . HIS A 1 327 ? 11.106 9.567 -12.968 1.00 92.12 327 HIS A CA 1
ATOM 2656 C C . HIS A 1 327 ? 11.460 10.856 -12.212 1.00 92.12 327 HIS A C 1
ATOM 2658 O O . HIS A 1 327 ? 11.670 11.923 -12.800 1.00 92.12 327 HIS A O 1
ATOM 2664 N N . LEU A 1 328 ? 11.491 10.790 -10.877 1.00 90.12 328 LEU A N 1
ATOM 2665 C CA . LEU A 1 328 ? 11.715 11.959 -10.024 1.00 90.12 328 LEU A CA 1
ATOM 2666 C C . LEU A 1 328 ? 13.141 12.535 -10.147 1.00 90.12 328 LEU A C 1
ATOM 2668 O O . LEU A 1 328 ? 13.395 13.642 -9.668 1.00 90.12 328 LEU A O 1
ATOM 2672 N N . GLU A 1 329 ? 14.061 11.818 -10.799 1.00 88.12 329 GLU A N 1
ATOM 2673 C CA . GLU A 1 329 ? 15.375 12.315 -11.217 1.00 88.12 329 GLU A CA 1
ATOM 2674 C C . GLU A 1 329 ? 15.310 13.397 -12.295 1.00 88.12 329 GLU A C 1
ATOM 2676 O O . GLU A 1 329 ? 16.296 14.106 -12.509 1.00 88.12 329 GLU A O 1
ATOM 2681 N N . LEU A 1 330 ? 14.185 13.501 -13.003 1.00 85.75 330 LEU A N 1
ATOM 2682 C CA . LEU A 1 330 ? 13.982 14.529 -14.006 1.00 85.75 330 LEU A CA 1
ATOM 2683 C C . LEU A 1 330 ? 13.522 15.834 -13.359 1.00 85.75 330 LEU A C 1
ATOM 2685 O O . LEU A 1 330 ? 12.899 15.867 -12.296 1.00 85.75 330 LEU A O 1
ATOM 2689 N N . THR A 1 331 ? 13.836 16.938 -14.026 1.00 76.75 331 THR A N 1
ATOM 2690 C CA . THR A 1 331 ? 13.372 18.268 -13.635 1.00 76.75 331 THR A CA 1
ATOM 2691 C C . THR A 1 331 ? 11.924 18.446 -14.068 1.00 76.75 331 THR A C 1
ATOM 2693 O O . THR A 1 331 ? 11.620 18.254 -15.243 1.00 76.75 331 THR A O 1
ATOM 2696 N N . PHE A 1 332 ? 11.041 18.844 -13.151 1.00 72.44 332 PHE A N 1
ATOM 2697 C CA . PHE A 1 332 ? 9.646 19.129 -13.495 1.00 72.44 332 PHE A CA 1
ATOM 2698 C C . PHE A 1 332 ? 9.484 20.612 -13.785 1.00 72.44 332 PHE A C 1
ATOM 2700 O O . PHE A 1 332 ? 9.949 21.463 -13.018 1.00 72.44 332 PHE A O 1
ATOM 2707 N N . LEU A 1 333 ? 8.825 20.914 -14.901 1.00 62.09 333 LEU A N 1
ATOM 2708 C CA . LEU A 1 333 ? 8.545 22.280 -15.312 1.00 62.09 333 LEU A CA 1
ATOM 2709 C C . LEU A 1 333 ? 7.322 22.779 -14.537 1.00 62.09 333 LEU A C 1
ATOM 2711 O O . LEU A 1 333 ? 6.213 22.294 -14.735 1.00 62.09 333 LEU A O 1
ATOM 2715 N N . ARG A 1 334 ? 7.499 23.762 -13.648 1.00 57.50 334 ARG A N 1
ATOM 2716 C CA . ARG A 1 334 ? 6.375 24.504 -13.053 1.00 57.50 334 ARG A CA 1
ATOM 2717 C C . ARG A 1 334 ? 6.334 25.913 -13.630 1.00 57.50 334 ARG A C 1
ATOM 2719 O O . ARG A 1 334 ? 7.342 26.431 -14.102 1.00 57.50 334 ARG A O 1
ATOM 2726 N N . ALA A 1 335 ? 5.165 26.548 -13.550 1.00 51.44 335 ALA A N 1
ATOM 2727 C CA . ALA A 1 335 ? 4.931 27.896 -14.075 1.00 51.44 335 ALA A CA 1
ATOM 2728 C C . ALA A 1 335 ? 5.888 28.969 -13.509 1.00 51.44 335 ALA A C 1
ATOM 2730 O O . ALA A 1 335 ? 6.062 30.014 -14.131 1.00 51.44 335 ALA A O 1
ATOM 2731 N N . GLU A 1 336 ? 6.506 28.715 -12.350 1.00 54.31 336 GLU A N 1
ATOM 2732 C CA . GLU A 1 336 ? 7.286 29.701 -11.591 1.00 54.31 336 GLU A CA 1
ATOM 2733 C C . GLU A 1 336 ? 8.745 29.272 -11.318 1.00 54.31 336 GLU A C 1
ATOM 2735 O O . GLU A 1 336 ? 9.567 30.130 -11.005 1.00 54.31 336 GLU A O 1
ATOM 2740 N N . ASP A 1 337 ? 9.091 27.978 -11.437 1.00 57.09 337 ASP A N 1
ATOM 2741 C CA . ASP A 1 337 ? 10.445 27.444 -11.186 1.00 57.09 337 ASP A CA 1
ATOM 2742 C C . ASP A 1 337 ? 10.608 26.012 -11.753 1.00 57.09 337 ASP A C 1
ATOM 2744 O O . ASP A 1 337 ? 9.629 25.284 -11.924 1.00 57.09 337 ASP A O 1
ATOM 2748 N N . SER A 1 338 ? 11.844 25.587 -12.023 1.00 62.53 338 SER A N 1
ATOM 2749 C CA . SER A 1 338 ? 12.201 24.230 -12.464 1.00 62.53 338 SER A CA 1
ATOM 2750 C C . SER A 1 338 ? 13.063 23.551 -11.402 1.00 62.53 338 SER A C 1
ATOM 2752 O O . SER A 1 338 ? 14.174 23.998 -11.127 1.00 62.53 338 SER A O 1
ATOM 2754 N N . ARG A 1 339 ? 12.572 22.457 -10.807 1.00 67.31 339 ARG A N 1
ATOM 2755 C CA . ARG A 1 339 ? 13.282 21.717 -9.744 1.00 67.31 339 ARG A CA 1
ATOM 2756 C C . ARG A 1 339 ? 13.252 20.208 -9.982 1.00 67.31 339 ARG A C 1
ATOM 2758 O O . ARG A 1 339 ? 12.336 19.738 -10.663 1.00 67.31 339 ARG A O 1
ATOM 2765 N N . PRO A 1 340 ? 14.213 19.443 -9.428 1.00 72.75 340 PRO A N 1
ATOM 2766 C CA . PRO A 1 340 ? 14.166 17.986 -9.469 1.00 72.75 340 PRO A CA 1
ATOM 2767 C C . PRO A 1 340 ? 12.847 17.461 -8.896 1.00 72.75 340 PRO A C 1
ATOM 2769 O O . PRO A 1 340 ? 12.383 17.940 -7.855 1.00 72.75 340 PRO A O 1
ATOM 2772 N N . GLY A 1 341 ? 12.267 16.451 -9.542 1.00 80.50 341 GLY A N 1
ATOM 2773 C CA . GLY A 1 341 ? 11.016 15.823 -9.124 1.00 80.50 341 GLY A CA 1
ATOM 2774 C C . GLY A 1 341 ? 11.016 15.373 -7.665 1.00 80.50 341 GLY A C 1
ATOM 2775 O O . GLY A 1 341 ? 10.013 15.534 -6.970 1.00 80.50 341 GLY A O 1
ATOM 2776 N N . TYR A 1 342 ? 12.166 14.914 -7.159 1.00 82.88 342 TYR A N 1
ATOM 2777 C CA . TYR A 1 342 ? 12.324 14.517 -5.758 1.00 82.88 342 TYR A CA 1
ATOM 2778 C C . TYR A 1 342 ? 11.973 15.607 -4.748 1.00 82.88 342 TYR A C 1
ATOM 2780 O O . TYR A 1 342 ? 11.702 15.270 -3.602 1.00 82.88 342 TYR A O 1
ATOM 2788 N N . GLU A 1 343 ? 12.025 16.889 -5.098 1.00 75.19 343 GLU A N 1
ATOM 2789 C CA . GLU A 1 343 ? 11.743 17.982 -4.158 1.00 75.19 343 GLU A CA 1
ATOM 2790 C C . GLU A 1 343 ? 10.293 18.456 -4.223 1.00 75.19 343 GLU A C 1
ATOM 2792 O O . GLU A 1 343 ? 9.765 18.973 -3.241 1.00 75.19 343 GLU A O 1
ATOM 2797 N N . VAL A 1 344 ? 9.658 18.292 -5.382 1.00 71.12 344 VAL A N 1
ATOM 2798 C CA . VAL A 1 344 ? 8.385 18.948 -5.701 1.00 71.12 344 VAL A CA 1
ATOM 2799 C C . VAL A 1 344 ? 7.218 17.986 -5.852 1.00 71.12 344 VAL A C 1
ATOM 2801 O O . VAL A 1 344 ? 6.072 18.435 -5.808 1.00 71.12 344 VAL A O 1
ATOM 2804 N N . PHE A 1 345 ? 7.488 16.693 -6.042 1.00 74.81 345 PHE A N 1
ATOM 2805 C CA . PHE A 1 345 ? 6.441 15.687 -6.120 1.00 74.81 345 PHE A CA 1
ATOM 2806 C C . PHE A 1 345 ? 5.887 15.378 -4.727 1.00 74.81 345 PHE A C 1
ATOM 2808 O O . PHE A 1 345 ? 6.633 15.029 -3.802 1.00 74.81 345 PHE A O 1
ATOM 2815 N N . HIS A 1 346 ? 4.569 15.502 -4.590 1.00 67.75 346 HIS A N 1
ATOM 2816 C CA . HIS A 1 346 ? 3.843 15.239 -3.359 1.00 67.75 346 HIS A CA 1
ATOM 2817 C C . HIS A 1 346 ? 2.886 14.071 -3.581 1.00 67.75 346 HIS A C 1
ATOM 2819 O O . HIS A 1 346 ? 1.897 14.209 -4.284 1.00 67.75 346 HIS A O 1
ATOM 2825 N N . CYS A 1 347 ? 3.169 12.942 -2.940 1.00 66.19 347 CYS A N 1
ATOM 2826 C CA . CYS A 1 347 ? 2.283 11.787 -2.931 1.00 66.19 347 CYS A CA 1
ATOM 2827 C C . CYS A 1 347 ? 1.336 11.916 -1.733 1.00 66.19 347 CYS A C 1
ATOM 2829 O O . CYS A 1 347 ? 1.766 11.692 -0.599 1.00 66.19 347 CYS A O 1
ATOM 2831 N N . ALA A 1 348 ? 0.093 12.346 -1.963 1.00 67.12 348 ALA A N 1
ATOM 2832 C CA . ALA A 1 348 ? -0.896 12.429 -0.893 1.00 67.12 348 ALA A CA 1
ATOM 2833 C C . ALA A 1 348 ? -1.322 11.010 -0.469 1.00 67.12 348 ALA A C 1
ATOM 2835 O O . ALA A 1 348 ? -1.678 10.214 -1.338 1.00 67.12 348 ALA A O 1
ATOM 2836 N N . PRO A 1 349 ? -1.269 10.669 0.833 1.00 68.25 349 PRO A N 1
ATOM 2837 C CA . PRO A 1 349 ? -1.675 9.352 1.302 1.00 68.25 349 PRO A CA 1
ATOM 2838 C C . PRO A 1 349 ? -3.182 9.163 1.163 1.00 68.25 349 PRO A C 1
ATOM 2840 O O . PRO A 1 349 ? -3.961 9.747 1.913 1.00 68.25 349 PRO A O 1
ATOM 2843 N N . CYS A 1 350 ? -3.570 8.296 0.229 1.00 70.12 350 CYS A N 1
ATOM 2844 C CA . CYS A 1 350 ? -4.955 7.864 0.009 1.00 70.12 350 CYS A CA 1
ATOM 2845 C C . CYS A 1 350 ? -5.193 6.438 0.561 1.00 70.12 350 CYS A C 1
ATOM 2847 O O . CYS A 1 350 ? -6.292 5.889 0.510 1.00 70.12 350 CYS A O 1
ATOM 2849 N N . SER A 1 351 ? -4.139 5.820 1.104 1.00 76.44 351 SER A N 1
ATOM 2850 C CA . SER A 1 351 ? -4.110 4.473 1.668 1.00 76.44 351 SER A CA 1
ATOM 2851 C C . SER A 1 351 ? -2.967 4.347 2.690 1.00 76.44 351 SER A C 1
ATOM 2853 O O . SER A 1 351 ? -1.951 5.012 2.529 1.00 76.44 351 SER A O 1
ATOM 2855 N N . PRO A 1 352 ? -3.036 3.465 3.702 1.00 76.06 352 PRO A N 1
ATOM 2856 C CA . PRO A 1 352 ? -1.930 3.186 4.621 1.00 76.06 352 PRO A CA 1
ATOM 2857 C C . PRO A 1 352 ? -0.793 2.394 3.967 1.00 76.06 352 PRO A C 1
ATOM 2859 O O . PRO A 1 352 ? 0.295 2.298 4.538 1.00 76.06 352 PRO A O 1
ATOM 2862 N N . MET A 1 353 ? -1.014 1.813 2.784 1.00 88.50 353 MET A N 1
ATOM 2863 C CA . MET A 1 353 ? 0.019 1.108 2.027 1.00 88.50 353 MET A CA 1
ATOM 2864 C C . MET A 1 353 ? 0.254 1.765 0.674 1.00 88.50 353 MET A C 1
ATOM 2866 O O . MET A 1 353 ? -0.696 1.997 -0.075 1.00 88.50 353 MET A O 1
ATOM 2870 N N . LEU A 1 354 ? 1.530 1.961 0.351 1.00 93.44 354 LEU A N 1
ATOM 2871 C CA . LEU A 1 354 ? 2.008 2.462 -0.932 1.00 93.44 354 LEU A CA 1
ATOM 2872 C C . LEU A 1 354 ? 2.865 1.395 -1.619 1.00 93.44 354 LEU A C 1
ATOM 2874 O O . LEU A 1 354 ? 3.762 0.828 -0.995 1.00 93.44 354 LEU A O 1
ATOM 2878 N N . ALA A 1 355 ? 2.621 1.148 -2.902 1.00 97.38 355 ALA A N 1
ATOM 2879 C CA . ALA A 1 355 ? 3.482 0.371 -3.781 1.00 97.38 355 ALA A CA 1
ATOM 2880 C C . ALA A 1 355 ? 4.134 1.284 -4.822 1.00 97.38 355 ALA A C 1
ATOM 2882 O O . ALA A 1 355 ? 3.450 1.915 -5.621 1.00 97.38 355 ALA A O 1
ATOM 2883 N N . LEU A 1 356 ? 5.463 1.316 -4.799 1.00 97.56 356 LEU A N 1
ATOM 2884 C CA . LEU A 1 356 ? 6.324 2.032 -5.728 1.00 97.56 356 LEU A CA 1
ATOM 2885 C C . LEU A 1 356 ? 7.010 1.010 -6.646 1.00 97.56 356 LEU A C 1
ATOM 2887 O O . LEU A 1 356 ? 7.963 0.341 -6.231 1.00 97.56 356 LEU A O 1
ATOM 2891 N N . LEU A 1 357 ? 6.483 0.840 -7.860 1.00 97.25 357 LEU A N 1
ATOM 2892 C CA . LEU A 1 357 ? 6.804 -0.294 -8.738 1.00 97.25 357 LEU A CA 1
ATOM 2893 C C . LEU A 1 357 ? 7.848 0.029 -9.816 1.00 97.25 357 LEU A C 1
ATOM 2895 O O . LEU A 1 357 ? 7.687 -0.311 -10.987 1.00 97.25 357 LEU A O 1
ATOM 2899 N N . GLY A 1 358 ? 8.956 0.626 -9.378 1.00 96.12 358 GLY A N 1
ATOM 2900 C CA . GLY A 1 358 ? 10.121 0.918 -10.209 1.00 96.12 358 GLY A CA 1
ATOM 2901 C C . GLY A 1 358 ? 10.038 2.239 -10.964 1.00 96.12 358 GLY A C 1
ATOM 2902 O O . GLY A 1 358 ? 8.973 2.850 -11.068 1.00 96.12 358 GLY A O 1
ATOM 2903 N N . ASP A 1 359 ? 11.202 2.689 -11.427 1.00 96.94 359 ASP A N 1
ATOM 2904 C CA . ASP A 1 359 ? 11.419 3.955 -12.125 1.00 96.94 359 ASP A CA 1
ATOM 2905 C C . ASP A 1 359 ? 10.915 5.171 -11.332 1.00 96.94 359 ASP A C 1
ATOM 2907 O O . ASP A 1 359 ? 10.380 6.146 -11.853 1.00 96.94 359 ASP A O 1
ATOM 2911 N N . ILE A 1 360 ? 11.122 5.127 -10.016 1.00 95.88 360 ILE A N 1
ATOM 2912 C CA . ILE A 1 360 ? 10.883 6.245 -9.103 1.00 95.88 360 ILE A CA 1
ATOM 2913 C C . ILE A 1 360 ? 12.042 7.234 -9.166 1.00 95.88 360 ILE A C 1
ATOM 2915 O O . ILE A 1 360 ? 11.834 8.442 -9.038 1.00 95.88 360 ILE A O 1
ATOM 2919 N N . GLY A 1 361 ? 13.262 6.719 -9.312 1.00 94.50 361 GLY A N 1
ATOM 2920 C CA . GLY A 1 361 ? 14.481 7.509 -9.304 1.00 94.50 361 GLY A CA 1
ATOM 2921 C C . GLY A 1 361 ? 15.736 6.716 -9.653 1.00 94.50 361 GLY A C 1
ATOM 2922 O O . GLY A 1 361 ? 15.686 5.564 -10.060 1.00 94.50 361 GLY A O 1
ATOM 2923 N N . ILE A 1 362 ? 16.902 7.327 -9.431 1.00 95.75 362 ILE A N 1
ATOM 2924 C CA . ILE A 1 362 ? 18.221 6.720 -9.656 1.00 95.75 362 ILE A CA 1
ATOM 2925 C C . ILE A 1 362 ? 18.940 6.548 -8.313 1.00 95.75 362 ILE A C 1
ATOM 2927 O O . ILE A 1 362 ? 19.056 7.499 -7.540 1.00 95.75 362 ILE A O 1
ATOM 2931 N N . THR A 1 363 ? 19.491 5.359 -8.043 1.00 97.38 363 THR A N 1
ATOM 2932 C CA . THR A 1 363 ? 20.138 5.036 -6.749 1.00 97.38 363 THR A CA 1
ATOM 2933 C C . THR A 1 363 ? 21.416 5.816 -6.448 1.00 97.38 363 THR A C 1
ATOM 2935 O O . THR A 1 363 ? 21.856 5.843 -5.302 1.00 97.38 363 THR A O 1
ATOM 2938 N N . THR A 1 364 ? 22.023 6.459 -7.445 1.00 96.31 364 THR A N 1
ATOM 2939 C CA . THR A 1 364 ? 23.190 7.335 -7.257 1.00 96.31 364 THR A CA 1
ATOM 2940 C C . THR A 1 364 ? 22.816 8.724 -6.740 1.00 96.31 364 THR A C 1
ATOM 2942 O O . THR A 1 364 ? 23.713 9.514 -6.449 1.00 96.31 364 THR A O 1
ATOM 2945 N N . GLN A 1 365 ? 21.521 9.040 -6.638 1.00 94.62 365 GLN A N 1
ATOM 2946 C CA . GLN A 1 365 ? 21.031 10.349 -6.223 1.00 94.62 365 GLN A CA 1
ATOM 2947 C C . GLN A 1 365 ? 20.383 10.279 -4.838 1.00 94.62 365 GLN A C 1
ATOM 2949 O O . GLN A 1 365 ? 19.391 9.580 -4.631 1.00 94.62 365 GLN A O 1
ATOM 2954 N N . ASP A 1 366 ? 20.891 11.087 -3.906 1.00 93.19 366 ASP A N 1
ATOM 2955 C CA . ASP A 1 366 ? 20.370 11.174 -2.533 1.00 93.19 366 ASP A CA 1
ATOM 2956 C C . ASP A 1 366 ? 18.883 11.571 -2.482 1.00 93.19 366 ASP A C 1
ATOM 2958 O O . ASP A 1 366 ? 18.161 11.202 -1.551 1.00 93.19 366 ASP A O 1
ATOM 2962 N N . GLY A 1 367 ? 18.403 12.275 -3.515 1.00 92.06 367 GLY A N 1
ATOM 2963 C CA . GLY A 1 367 ? 17.004 12.674 -3.673 1.00 92.06 367 GLY A CA 1
ATOM 2964 C C . GLY A 1 367 ? 16.020 11.502 -3.621 1.00 92.06 367 GLY A C 1
ATOM 2965 O O . GLY A 1 367 ? 14.969 11.639 -2.990 1.00 92.06 367 GLY A O 1
ATOM 2966 N N . LEU A 1 368 ? 16.379 10.334 -4.173 1.00 95.75 368 LEU A N 1
ATOM 2967 C CA . LEU A 1 368 ? 15.549 9.125 -4.107 1.00 95.75 368 LEU A CA 1
ATOM 2968 C C . LEU A 1 368 ? 15.325 8.694 -2.654 1.00 95.75 368 LEU A C 1
ATOM 2970 O O . LEU A 1 368 ? 14.193 8.469 -2.230 1.00 95.75 368 LEU A O 1
ATOM 2974 N N . PHE A 1 369 ? 16.391 8.631 -1.857 1.00 96.31 369 PHE A N 1
ATOM 2975 C CA . PHE A 1 369 ? 16.304 8.225 -0.453 1.00 96.31 369 PHE A CA 1
ATOM 2976 C C . PHE A 1 369 ? 15.576 9.265 0.396 1.00 96.31 369 PHE A C 1
ATOM 2978 O O . PHE A 1 369 ? 14.797 8.900 1.277 1.00 96.31 369 PHE A O 1
ATOM 2985 N N . GLY A 1 370 ? 15.768 10.554 0.097 1.00 90.75 370 GLY A N 1
ATOM 2986 C CA . GLY A 1 370 ? 14.983 11.635 0.689 1.00 90.75 370 GLY A CA 1
ATOM 2987 C C . GLY A 1 370 ? 13.487 11.485 0.398 1.00 90.75 370 GLY A C 1
ATOM 2988 O O . GLY A 1 370 ? 12.670 11.613 1.310 1.00 90.75 370 GLY A O 1
ATOM 2989 N N . PHE A 1 371 ? 13.124 11.156 -0.844 1.00 92.38 371 PHE A N 1
ATOM 2990 C CA . PHE A 1 371 ? 11.743 10.893 -1.245 1.00 92.38 371 PHE A CA 1
ATOM 2991 C C . PHE A 1 371 ? 11.154 9.668 -0.535 1.00 92.38 371 PHE A C 1
ATOM 2993 O O . PHE A 1 371 ? 10.120 9.795 0.122 1.00 92.38 371 PHE A O 1
ATOM 3000 N N . LEU A 1 372 ? 11.826 8.512 -0.598 1.00 93.88 372 LEU A N 1
ATOM 3001 C CA . LEU A 1 372 ? 11.378 7.273 0.050 1.00 93.88 372 LEU A CA 1
ATOM 3002 C C . LEU A 1 372 ? 11.188 7.466 1.556 1.00 93.88 372 LEU A C 1
ATOM 3004 O O . LEU A 1 372 ? 10.201 7.008 2.131 1.00 93.88 372 LEU A O 1
ATOM 3008 N N . ARG A 1 373 ? 12.101 8.202 2.195 1.00 88.69 373 ARG A N 1
ATOM 3009 C CA . ARG A 1 373 ? 12.014 8.519 3.619 1.00 88.69 373 ARG A CA 1
ATOM 3010 C C . ARG A 1 373 ? 10.783 9.359 3.953 1.00 88.69 373 ARG A C 1
ATOM 3012 O O . ARG A 1 373 ? 10.134 9.068 4.950 1.00 88.69 373 ARG A O 1
ATOM 3019 N N . ARG A 1 374 ? 10.418 10.349 3.129 1.00 85.12 374 ARG A N 1
ATOM 3020 C CA . ARG A 1 374 ? 9.172 11.115 3.329 1.00 85.12 374 ARG A CA 1
ATOM 3021 C C . ARG A 1 374 ? 7.926 10.246 3.183 1.00 85.12 374 ARG A C 1
ATOM 3023 O O . ARG A 1 374 ? 6.973 10.457 3.924 1.00 85.12 374 ARG A O 1
ATOM 3030 N N . GLN A 1 375 ? 7.933 9.254 2.291 1.00 84.44 375 GLN A N 1
ATOM 3031 C CA . GLN A 1 375 ? 6.805 8.322 2.182 1.00 84.44 375 GLN A CA 1
ATOM 3032 C C . GLN A 1 375 ? 6.684 7.440 3.429 1.00 84.44 375 GLN A C 1
ATOM 3034 O O . GLN A 1 375 ? 5.593 7.253 3.951 1.00 84.44 375 GLN A O 1
ATOM 3039 N N . LEU A 1 376 ? 7.797 6.979 3.999 1.00 81.56 376 LEU A N 1
ATOM 3040 C CA . LEU A 1 376 ? 7.767 6.186 5.234 1.00 81.56 376 LEU A CA 1
ATOM 3041 C C . LEU A 1 376 ? 7.189 6.937 6.447 1.00 81.56 376 LEU A C 1
ATOM 3043 O O . LEU A 1 376 ? 6.805 6.286 7.406 1.00 81.56 376 LEU A O 1
ATOM 3047 N N . PHE A 1 377 ? 7.102 8.269 6.429 1.00 76.88 377 PHE A N 1
ATOM 3048 C CA . PHE A 1 377 ? 6.411 9.043 7.474 1.00 76.88 377 PHE A CA 1
ATOM 3049 C C . PHE A 1 377 ? 4.913 9.257 7.209 1.00 76.88 377 PHE A C 1
ATOM 3051 O O . PHE A 1 377 ? 4.217 9.792 8.065 1.00 76.88 377 PHE A O 1
ATOM 3058 N N . GLN A 1 378 ? 4.425 8.891 6.024 1.00 74.50 378 GLN A N 1
ATOM 3059 C CA . GLN A 1 378 ? 3.037 9.097 5.597 1.00 74.50 378 GLN A CA 1
ATOM 3060 C C . GLN A 1 378 ? 2.267 7.781 5.440 1.00 74.50 378 GLN A C 1
ATOM 3062 O O . GLN A 1 378 ? 1.044 7.778 5.522 1.00 74.50 378 GLN A O 1
ATOM 3067 N N . TYR A 1 379 ? 2.980 6.671 5.236 1.00 77.81 379 TYR A N 1
ATOM 3068 C CA . TYR A 1 379 ? 2.416 5.348 4.987 1.00 77.81 379 TYR A CA 1
ATOM 3069 C C . TYR A 1 379 ? 2.900 4.342 6.032 1.00 77.81 379 TYR A C 1
ATOM 3071 O O . TYR A 1 379 ? 4.084 4.302 6.366 1.00 77.81 379 TYR A O 1
ATOM 3079 N N . GLU A 1 380 ? 2.020 3.445 6.481 1.00 81.88 380 GLU A N 1
ATOM 3080 C CA . GLU A 1 380 ? 2.399 2.341 7.369 1.00 81.88 380 GLU A CA 1
ATOM 3081 C C . GLU A 1 380 ? 3.374 1.367 6.699 1.00 81.88 380 GLU A C 1
ATOM 3083 O O . GLU A 1 380 ? 4.237 0.777 7.360 1.00 81.88 380 GLU A O 1
ATOM 3088 N N . LYS A 1 381 ? 3.188 1.121 5.396 1.00 88.62 381 LYS A N 1
ATOM 3089 C CA . LYS A 1 381 ? 3.971 0.163 4.606 1.00 88.62 381 LYS A CA 1
ATOM 3090 C C . LYS A 1 381 ? 4.262 0.755 3.235 1.00 88.62 381 LYS A C 1
ATOM 3092 O O . LYS A 1 381 ? 3.343 1.094 2.497 1.00 88.62 381 LYS A O 1
ATOM 3097 N N . VAL A 1 382 ? 5.540 0.817 2.885 1.00 95.06 382 VAL A N 1
ATOM 3098 C CA . VAL A 1 382 ? 6.005 1.200 1.551 1.00 95.06 382 VAL A CA 1
ATOM 3099 C C . VAL A 1 382 ? 6.651 -0.025 0.918 1.00 95.06 382 VAL A C 1
ATOM 3101 O O . VAL A 1 382 ? 7.739 -0.444 1.322 1.00 95.06 382 VAL A O 1
ATOM 3104 N N . PHE A 1 383 ? 5.957 -0.618 -0.047 1.00 98.50 383 PHE A N 1
ATOM 3105 C CA . PHE A 1 383 ? 6.493 -1.640 -0.934 1.00 98.50 383 PHE A CA 1
ATOM 3106 C C . PHE A 1 383 ? 7.275 -0.954 -2.045 1.00 98.50 383 PHE A C 1
ATOM 3108 O O . PHE A 1 383 ? 6.772 -0.037 -2.688 1.00 98.50 383 PHE A O 1
ATOM 3115 N N . PHE A 1 384 ? 8.510 -1.385 -2.260 1.00 98.69 384 PHE A N 1
ATOM 3116 C CA . PHE A 1 384 ? 9.389 -0.797 -3.259 1.00 98.69 384 PHE A CA 1
ATOM 3117 C C . PHE A 1 384 ? 10.101 -1.903 -4.024 1.00 98.69 384 PHE A C 1
ATOM 3119 O O . PHE A 1 384 ? 10.715 -2.773 -3.406 1.00 98.69 384 PHE A O 1
ATOM 3126 N N . LEU A 1 385 ? 10.060 -1.847 -5.349 1.00 98.38 385 LEU A N 1
ATOM 3127 C CA . LEU A 1 385 ? 10.965 -2.590 -6.224 1.00 98.38 385 LEU A CA 1
ATOM 3128 C C . LEU A 1 385 ? 11.688 -1.622 -7.151 1.00 98.38 385 LEU A C 1
ATOM 3130 O O . LEU A 1 385 ? 11.234 -0.505 -7.383 1.00 98.38 385 LEU A O 1
ATOM 3134 N N . MET A 1 386 ? 12.832 -2.063 -7.657 1.00 98.44 386 MET A N 1
ATOM 3135 C CA . MET A 1 386 ? 13.629 -1.297 -8.607 1.00 98.44 386 MET A CA 1
ATOM 3136 C C . MET A 1 386 ? 13.128 -1.566 -10.025 1.00 98.44 386 MET A C 1
ATOM 3138 O O . MET A 1 386 ? 12.944 -2.730 -10.398 1.00 98.44 386 MET A O 1
ATOM 3142 N N . GLY A 1 387 ? 12.950 -0.503 -10.795 1.00 97.50 387 GLY A N 1
ATOM 3143 C CA . GLY A 1 387 ? 12.894 -0.524 -12.247 1.00 97.50 387 GLY A CA 1
ATOM 3144 C C . GLY A 1 387 ? 14.282 -0.356 -12.852 1.00 97.50 387 GLY A C 1
ATOM 3145 O O . GLY A 1 387 ? 15.291 -0.476 -12.150 1.00 97.50 387 GLY A O 1
ATOM 3146 N N . ASN A 1 388 ? 14.363 -0.146 -14.163 1.00 97.44 388 ASN A N 1
ATOM 3147 C CA . ASN A 1 388 ? 15.643 -0.014 -14.859 1.00 97.44 388 ASN A CA 1
ATOM 3148 C C . ASN A 1 388 ? 16.361 1.305 -14.520 1.00 97.44 388 ASN A C 1
ATOM 3150 O O . ASN A 1 388 ? 17.596 1.316 -14.428 1.00 97.44 388 ASN A O 1
ATOM 3154 N N . HIS A 1 389 ? 15.629 2.391 -14.250 1.00 97.12 389 HIS A N 1
ATOM 3155 C CA . HIS A 1 389 ? 16.211 3.693 -13.912 1.00 97.12 389 HIS A CA 1
ATOM 3156 C C . HIS A 1 389 ? 16.943 3.690 -12.571 1.00 97.12 389 HIS A C 1
ATOM 3158 O O . HIS A 1 389 ? 17.998 4.325 -12.454 1.00 97.12 389 HIS A O 1
ATOM 3164 N N . GLU A 1 390 ? 16.491 2.905 -11.590 1.00 98.25 390 GLU A N 1
ATOM 3165 C CA . GLU A 1 390 ? 17.202 2.776 -10.316 1.00 98.25 390 GLU A CA 1
ATOM 3166 C C . GLU A 1 390 ? 18.646 2.280 -10.492 1.00 98.25 390 GLU A C 1
ATOM 3168 O O . GLU A 1 390 ? 19.515 2.607 -9.676 1.00 98.25 390 GLU A O 1
ATOM 3173 N N . PHE A 1 391 ? 18.934 1.536 -11.564 1.00 98.25 391 PHE A N 1
ATOM 3174 C CA . PHE A 1 391 ? 20.264 1.010 -11.878 1.00 98.25 391 PHE A CA 1
ATOM 3175 C C . PHE A 1 391 ? 21.141 1.957 -12.705 1.00 98.25 391 PHE A C 1
ATOM 3177 O O . PHE A 1 391 ? 22.347 1.721 -12.832 1.00 98.25 391 PHE A O 1
ATOM 3184 N N . TYR A 1 392 ? 20.584 3.026 -13.276 1.00 97.94 392 TYR A N 1
ATOM 3185 C CA . TYR A 1 392 ? 21.352 3.944 -14.111 1.00 97.94 392 TYR A CA 1
ATOM 3186 C C . TYR A 1 392 ? 22.532 4.560 -13.353 1.00 97.94 392 TYR A C 1
ATOM 3188 O O . TYR A 1 392 ? 22.470 4.841 -12.161 1.00 97.94 392 TYR A O 1
ATOM 3196 N N . GLN A 1 393 ? 23.640 4.781 -14.068 1.00 97.31 393 GLN A N 1
ATOM 3197 C CA . GLN A 1 393 ? 24.897 5.336 -13.541 1.00 97.31 393 GLN A CA 1
ATOM 3198 C C . GLN A 1 393 ? 25.600 4.460 -12.483 1.00 97.31 393 GLN A C 1
ATOM 3200 O O . GLN A 1 393 ? 26.681 4.822 -12.000 1.00 97.31 393 GLN A O 1
ATOM 3205 N N . SER A 1 394 ? 25.054 3.286 -12.173 1.00 97.44 394 SER A N 1
ATOM 3206 C CA . SER A 1 394 ? 25.570 2.323 -11.203 1.00 97.44 394 SER A CA 1
ATOM 3207 C C . SER A 1 394 ? 25.776 0.957 -11.862 1.00 97.44 394 SER A C 1
ATOM 3209 O O . SER A 1 394 ? 25.379 0.741 -13.007 1.00 97.44 394 SER A O 1
ATOM 3211 N N . THR A 1 395 ? 26.445 0.043 -11.162 1.00 98.19 395 THR A N 1
ATOM 3212 C CA . THR A 1 395 ? 26.400 -1.385 -11.506 1.00 98.19 395 THR A CA 1
ATOM 3213 C C . THR A 1 395 ? 25.172 -2.018 -10.857 1.00 98.19 395 THR A C 1
ATOM 3215 O O . THR A 1 395 ? 24.652 -1.505 -9.859 1.00 98.19 395 THR A O 1
ATOM 3218 N N . PHE A 1 396 ? 24.728 -3.155 -11.393 1.00 96.38 396 PHE A N 1
ATOM 3219 C CA . PHE A 1 396 ? 23.568 -3.885 -10.881 1.00 96.38 396 PHE A CA 1
ATOM 3220 C C . PHE A 1 396 ? 23.696 -4.212 -9.382 1.00 96.38 396 PHE A C 1
ATOM 3222 O O . PHE A 1 396 ? 22.792 -3.957 -8.583 1.00 96.38 396 PHE A O 1
ATOM 3229 N N . GLU A 1 397 ? 24.861 -4.715 -8.977 1.00 97.69 397 GLU A N 1
ATOM 3230 C CA . GLU A 1 397 ? 25.161 -5.114 -7.605 1.00 97.69 397 GLU A CA 1
ATOM 3231 C C . GLU A 1 397 ? 25.261 -3.909 -6.661 1.00 97.69 397 GLU A C 1
ATOM 3233 O O . GLU A 1 397 ? 24.765 -3.963 -5.533 1.00 97.69 397 GLU A O 1
ATOM 3238 N N . SER A 1 398 ? 25.868 -2.809 -7.120 1.00 98.12 398 SER A N 1
ATOM 3239 C CA . SER A 1 398 ? 26.012 -1.584 -6.328 1.00 98.12 398 SER A CA 1
ATOM 3240 C C . SER A 1 398 ? 24.652 -0.951 -6.039 1.00 98.12 398 SER A C 1
ATOM 3242 O O . SER A 1 398 ? 24.339 -0.680 -4.880 1.00 98.12 398 SER A O 1
ATOM 3244 N N . ALA A 1 399 ? 23.802 -0.792 -7.060 1.00 98.06 399 ALA A N 1
ATOM 3245 C CA . ALA A 1 399 ? 22.460 -0.232 -6.897 1.00 98.06 399 ALA A CA 1
ATOM 3246 C C . ALA A 1 399 ? 21.619 -1.044 -5.892 1.00 98.06 399 ALA A C 1
ATOM 3248 O O . ALA A 1 399 ? 21.064 -0.481 -4.945 1.00 98.06 399 ALA A O 1
ATOM 3249 N N . LYS A 1 400 ? 21.616 -2.382 -6.015 1.00 97.69 400 LYS A N 1
ATOM 3250 C CA . LYS A 1 400 ? 20.959 -3.274 -5.043 1.00 97.69 400 LYS A CA 1
ATOM 3251 C C . LYS A 1 400 ? 21.520 -3.126 -3.632 1.00 97.69 400 LYS A C 1
ATOM 3253 O O . LYS A 1 400 ? 20.757 -3.114 -2.668 1.00 97.69 400 LYS A O 1
ATOM 3258 N N . SER A 1 401 ? 22.842 -3.042 -3.498 1.00 98.19 401 SER A N 1
ATOM 3259 C CA . SER A 1 401 ? 23.510 -2.905 -2.200 1.00 98.19 401 SER A CA 1
ATOM 3260 C C . SER A 1 401 ? 23.066 -1.637 -1.465 1.00 98.19 401 SER A C 1
ATOM 3262 O O . SER A 1 401 ? 22.765 -1.691 -0.272 1.00 98.19 401 SER A O 1
ATOM 3264 N N . VAL A 1 402 ? 22.931 -0.513 -2.178 1.00 98.12 402 VAL A N 1
ATOM 3265 C CA . VAL A 1 402 ? 22.493 0.755 -1.576 1.00 98.12 402 VAL A CA 1
ATOM 3266 C C . VAL A 1 402 ? 21.036 0.682 -1.099 1.00 98.12 402 VAL A C 1
ATOM 3268 O O . VAL A 1 402 ? 20.759 1.081 0.033 1.00 98.12 402 VAL A O 1
ATOM 3271 N N . ILE A 1 403 ? 20.112 0.111 -1.884 1.00 97.38 403 ILE A N 1
ATOM 3272 C CA . ILE A 1 403 ? 18.717 -0.076 -1.438 1.00 97.38 403 ILE A CA 1
ATOM 3273 C C . ILE A 1 403 ? 18.632 -1.034 -0.238 1.00 97.38 403 ILE A C 1
ATOM 3275 O O . ILE A 1 403 ? 17.894 -0.773 0.715 1.00 97.38 403 ILE A O 1
ATOM 3279 N N . LYS A 1 404 ? 19.412 -2.126 -0.235 1.00 95.25 404 LYS A N 1
ATOM 3280 C CA . LYS A 1 404 ? 19.476 -3.063 0.903 1.00 95.25 404 LYS A CA 1
ATOM 3281 C C . LYS A 1 404 ? 19.977 -2.371 2.167 1.00 95.25 404 LYS A C 1
ATOM 3283 O O . LYS A 1 404 ? 19.352 -2.511 3.217 1.00 95.25 404 LYS A O 1
ATOM 3288 N N . LYS A 1 405 ? 21.034 -1.564 2.053 1.00 96.25 405 LYS A N 1
ATOM 3289 C CA . LYS A 1 405 ? 21.540 -0.745 3.158 1.00 96.25 405 LYS A CA 1
ATOM 3290 C C . LYS A 1 405 ? 20.472 0.224 3.674 1.00 96.25 405 LYS A C 1
ATOM 3292 O O . LYS A 1 405 ? 20.232 0.263 4.875 1.00 96.25 405 LYS A O 1
ATOM 3297 N N . PHE A 1 406 ? 19.767 0.929 2.786 1.00 95.75 406 PHE A N 1
ATOM 3298 C CA . PHE A 1 406 ? 18.650 1.796 3.174 1.00 95.75 406 PHE A CA 1
ATOM 3299 C C . PHE A 1 406 ? 17.549 1.025 3.925 1.00 95.75 406 PHE A C 1
ATOM 3301 O O . PHE A 1 406 ? 17.082 1.477 4.969 1.00 95.75 406 PHE A O 1
ATOM 3308 N N . SER A 1 407 ? 17.176 -0.172 3.455 1.00 90.50 407 SER A N 1
ATOM 3309 C CA . SER A 1 407 ? 16.206 -1.042 4.138 1.00 90.50 407 SER A CA 1
ATOM 3310 C C . SER A 1 407 ? 16.660 -1.437 5.549 1.00 90.50 407 SER A C 1
ATOM 3312 O O . SER A 1 407 ? 15.855 -1.438 6.484 1.00 90.50 407 SER A O 1
ATOM 3314 N N . GLU A 1 408 ? 17.943 -1.760 5.727 1.00 83.75 408 GLU A N 1
ATOM 3315 C CA . GLU A 1 408 ? 18.524 -2.066 7.038 1.00 83.75 408 GLU A CA 1
ATOM 3316 C C . GLU A 1 408 ? 18.536 -0.855 7.970 1.00 83.75 408 GLU A C 1
ATOM 3318 O O . GLU A 1 408 ? 18.193 -0.994 9.145 1.00 83.75 408 GLU A O 1
ATOM 3323 N N . ASP A 1 409 ? 18.902 0.317 7.455 1.00 85.88 409 ASP A N 1
ATOM 3324 C CA . ASP A 1 409 ? 18.961 1.557 8.226 1.00 85.88 409 ASP A CA 1
ATOM 3325 C C . ASP A 1 409 ? 17.558 1.976 8.695 1.00 85.88 409 ASP A C 1
ATOM 3327 O O . ASP A 1 409 ? 17.364 2.231 9.885 1.00 85.88 409 ASP A O 1
ATOM 3331 N N . VAL A 1 410 ? 16.547 1.901 7.817 1.00 79.50 410 VAL A N 1
ATOM 3332 C CA . VAL A 1 410 ? 15.133 2.091 8.191 1.00 79.50 410 VAL A CA 1
ATOM 3333 C C . VAL A 1 410 ? 14.709 1.075 9.252 1.00 79.50 410 VAL A C 1
ATOM 3335 O O . VAL A 1 410 ? 14.101 1.447 10.253 1.00 79.50 410 VAL A O 1
ATOM 3338 N N . ARG A 1 411 ? 15.044 -0.215 9.092 1.00 80.94 411 ARG A N 1
ATOM 3339 C CA . ARG A 1 411 ? 14.676 -1.253 10.073 1.00 80.94 411 ARG A CA 1
ATOM 3340 C C . ARG A 1 411 ? 15.267 -0.972 11.456 1.00 80.94 411 ARG A C 1
ATOM 3342 O O . ARG A 1 411 ? 14.562 -1.165 12.444 1.00 80.94 411 ARG A O 1
ATOM 3349 N N . LYS A 1 412 ? 16.529 -0.538 11.531 1.00 69.75 412 LYS A N 1
ATOM 3350 C CA . LYS A 1 412 ? 17.190 -0.171 12.795 1.00 69.75 412 LYS A CA 1
ATOM 3351 C C . LYS A 1 412 ? 16.519 1.042 13.432 1.00 69.75 412 LYS A C 1
ATOM 3353 O O . LYS A 1 412 ? 16.240 1.017 14.624 1.00 69.75 412 LYS A O 1
ATOM 3358 N N . GLU A 1 413 ? 16.217 2.067 12.641 1.00 71.69 413 GLU A N 1
ATOM 3359 C CA . GLU A 1 413 ? 15.581 3.288 13.135 1.00 71.69 413 GLU A CA 1
ATOM 3360 C C . GLU A 1 413 ? 14.171 3.037 13.685 1.00 71.69 413 GLU A C 1
ATOM 3362 O O . GLU A 1 413 ? 13.822 3.575 14.736 1.00 71.69 413 GLU A O 1
ATOM 3367 N N . ARG A 1 414 ? 13.383 2.163 13.042 1.00 79.06 414 ARG A N 1
ATOM 3368 C CA . ARG A 1 414 ? 12.028 1.794 13.498 1.00 79.06 414 ARG A CA 1
ATOM 3369 C C . ARG A 1 414 ? 11.981 1.196 14.903 1.00 79.06 414 ARG A C 1
ATOM 3371 O O . ARG A 1 414 ? 10.936 1.247 15.537 1.00 79.06 414 ARG A O 1
ATOM 3378 N N . VAL A 1 415 ? 13.087 0.635 15.399 1.00 57.19 415 VAL A N 1
ATOM 3379 C CA . VAL A 1 415 ? 13.170 0.139 16.785 1.00 57.19 415 VAL A CA 1
ATOM 3380 C C . VAL A 1 415 ? 12.995 1.284 17.787 1.00 57.19 415 VAL A C 1
ATOM 3382 O O . VAL A 1 415 ? 12.438 1.082 18.860 1.00 57.19 415 VAL A O 1
ATOM 3385 N N . THR A 1 416 ? 13.458 2.484 17.434 1.00 49.41 416 THR A N 1
ATOM 3386 C CA . THR A 1 416 ? 13.411 3.677 18.290 1.00 49.41 416 THR A CA 1
ATOM 3387 C C . THR A 1 416 ? 12.403 4.728 17.824 1.00 49.41 416 THR A C 1
ATOM 3389 O O . THR A 1 416 ? 12.060 5.616 18.595 1.00 49.41 416 THR A O 1
ATOM 3392 N N . ASN A 1 417 ? 11.932 4.642 16.579 1.00 56.88 417 ASN A N 1
ATOM 3393 C CA . ASN A 1 417 ? 11.006 5.584 15.958 1.00 56.88 417 ASN A CA 1
ATOM 3394 C C . ASN A 1 417 ? 9.757 4.841 15.457 1.00 56.88 417 ASN A C 1
ATOM 3396 O O . ASN A 1 417 ? 9.700 4.408 14.305 1.00 56.88 417 ASN A O 1
ATOM 3400 N N . VAL A 1 418 ? 8.771 4.669 16.343 1.00 50.28 418 VAL A N 1
ATOM 3401 C CA . VAL A 1 418 ? 7.544 3.891 16.078 1.00 50.28 418 VAL A CA 1
ATOM 3402 C C . VAL A 1 418 ? 6.629 4.521 15.020 1.00 50.28 418 VAL A C 1
ATOM 3404 O O . VAL A 1 418 ? 5.854 3.798 14.400 1.00 50.28 418 VAL A O 1
ATOM 3407 N N . ALA A 1 419 ? 6.778 5.826 14.763 1.00 56.38 419 ALA A N 1
ATOM 3408 C CA . ALA A 1 419 ? 6.064 6.574 13.724 1.00 56.38 419 ALA A CA 1
ATOM 3409 C C . ALA A 1 419 ? 6.567 6.271 12.300 1.00 56.38 419 ALA A C 1
ATOM 3411 O O . ALA A 1 419 ? 5.915 6.594 11.311 1.00 56.38 419 ALA A O 1
ATOM 3412 N N . LEU A 1 420 ? 7.754 5.665 12.168 1.00 62.50 420 LEU A N 1
ATOM 3413 C CA . LEU A 1 420 ? 8.323 5.345 10.866 1.00 62.50 420 LEU A CA 1
ATOM 3414 C C . LEU A 1 420 ? 7.684 4.062 10.310 1.00 62.50 420 LEU A C 1
ATOM 3416 O O . LEU A 1 420 ? 7.766 2.978 10.901 1.00 62.50 420 LEU A O 1
ATOM 3420 N N . GLY A 1 421 ? 7.083 4.176 9.131 1.00 75.94 421 GLY A N 1
ATOM 3421 C CA . GLY A 1 421 ? 6.510 3.083 8.359 1.00 75.94 421 GLY A CA 1
ATOM 3422 C C . GLY A 1 421 ? 7.526 2.003 7.995 1.00 75.94 421 GLY A C 1
ATOM 3423 O O . GLY A 1 421 ? 8.746 2.170 8.079 1.00 75.94 421 GLY A O 1
ATOM 3424 N N . LYS A 1 422 ? 7.026 0.833 7.600 1.00 85.19 422 LYS A N 1
ATOM 3425 C CA . LYS A 1 422 ? 7.853 -0.303 7.192 1.00 85.19 422 LYS A CA 1
ATOM 3426 C C . LYS A 1 422 ? 8.259 -0.147 5.729 1.00 85.19 422 LYS A C 1
ATOM 3428 O O . LYS A 1 422 ? 7.399 -0.073 4.862 1.00 85.19 422 LYS A O 1
ATOM 3433 N N . PHE A 1 423 ? 9.559 -0.184 5.452 1.00 93.75 423 PHE A N 1
ATOM 3434 C CA . PHE A 1 423 ? 10.075 -0.322 4.091 1.00 93.75 423 PHE A CA 1
ATOM 3435 C C . PHE A 1 423 ? 10.197 -1.805 3.727 1.00 93.75 423 PHE A C 1
ATOM 3437 O O . PHE A 1 423 ? 10.925 -2.552 4.393 1.00 93.75 423 PHE A O 1
ATOM 3444 N N . ILE A 1 424 ? 9.482 -2.239 2.691 1.00 97.44 424 ILE A N 1
ATOM 3445 C CA . ILE A 1 424 ? 9.508 -3.609 2.175 1.00 97.44 424 ILE A CA 1
ATOM 3446 C C . ILE A 1 424 ? 10.153 -3.580 0.794 1.00 97.44 424 ILE A C 1
ATOM 3448 O O . ILE A 1 424 ? 9.517 -3.215 -0.192 1.00 97.44 424 ILE A O 1
ATOM 3452 N N . PHE A 1 425 ? 11.424 -3.978 0.733 1.00 98.25 425 PHE A N 1
ATOM 3453 C CA . PHE A 1 425 ? 12.130 -4.121 -0.533 1.00 98.25 425 PHE A CA 1
ATOM 3454 C C . PHE A 1 425 ? 11.752 -5.442 -1.210 1.00 98.25 425 PHE A C 1
ATOM 3456 O O . PHE A 1 425 ? 11.901 -6.520 -0.625 1.00 98.25 425 PHE A O 1
ATOM 3463 N N . LEU A 1 426 ? 11.251 -5.344 -2.434 1.00 98.44 426 LEU A N 1
ATOM 3464 C CA . LEU A 1 426 ? 10.761 -6.439 -3.254 1.00 98.44 426 LEU A CA 1
ATOM 3465 C C . LEU A 1 426 ? 11.813 -6.810 -4.314 1.00 98.44 426 LEU A C 1
ATOM 3467 O O . LEU A 1 426 ? 11.841 -6.254 -5.408 1.00 98.44 426 LEU A O 1
ATOM 3471 N N . ASP A 1 427 ? 12.697 -7.744 -3.961 1.00 97.50 427 ASP A N 1
ATOM 3472 C CA . ASP A 1 427 ? 13.789 -8.242 -4.803 1.00 97.50 427 ASP A CA 1
ATOM 3473 C C . ASP A 1 427 ? 13.865 -9.766 -4.679 1.00 97.50 427 ASP A C 1
ATOM 3475 O O . ASP A 1 427 ? 14.668 -10.292 -3.908 1.00 97.50 427 ASP A O 1
ATOM 3479 N N . GLN A 1 428 ? 12.952 -10.457 -5.371 1.00 98.44 428 GLN A N 1
ATOM 3480 C CA . GLN A 1 428 ? 12.634 -11.871 -5.127 1.00 98.44 428 GLN A CA 1
ATOM 3481 C C . GLN A 1 428 ? 12.149 -12.092 -3.684 1.00 98.44 428 GLN A C 1
ATOM 3483 O O . GLN A 1 428 ? 12.542 -13.028 -2.983 1.00 98.44 428 GLN A O 1
ATOM 3488 N N . THR A 1 429 ? 11.285 -11.184 -3.222 1.00 98.25 429 THR A N 1
ATOM 3489 C CA . THR A 1 429 ? 10.784 -11.152 -1.845 1.00 98.25 429 THR A CA 1
ATOM 3490 C C . THR A 1 429 ? 9.362 -11.693 -1.774 1.00 98.25 429 THR A C 1
ATOM 3492 O O . THR A 1 429 ? 8.465 -11.193 -2.454 1.00 98.25 429 THR A O 1
ATOM 3495 N N . ARG A 1 430 ? 9.137 -12.650 -0.868 1.00 97.75 430 ARG A N 1
ATOM 3496 C CA . ARG A 1 430 ? 7.804 -13.019 -0.378 1.00 97.75 430 ARG A CA 1
ATOM 3497 C C . ARG A 1 430 ? 7.479 -12.210 0.876 1.00 97.75 430 ARG A C 1
ATOM 3499 O O . ARG A 1 430 ? 8.274 -12.173 1.815 1.00 97.75 430 ARG A O 1
ATOM 3506 N N . TYR A 1 431 ? 6.307 -11.587 0.900 1.00 96.38 431 TYR A N 1
ATOM 3507 C CA . TYR A 1 431 ? 5.791 -10.842 2.040 1.00 96.38 431 TYR A CA 1
ATOM 3508 C C . TYR A 1 431 ? 4.351 -11.249 2.347 1.00 96.38 431 TYR A C 1
ATOM 3510 O O . TYR A 1 431 ? 3.421 -10.905 1.619 1.00 96.38 431 TYR A O 1
ATOM 3518 N N . ASP A 1 432 ? 4.160 -11.947 3.459 1.00 93.62 432 ASP A N 1
ATOM 3519 C CA . ASP A 1 432 ? 2.833 -12.341 3.922 1.00 93.62 432 ASP A CA 1
ATOM 3520 C C . ASP A 1 432 ? 2.173 -11.126 4.587 1.00 93.62 432 ASP A C 1
ATOM 3522 O O . ASP A 1 432 ? 2.508 -10.743 5.710 1.00 93.62 432 ASP A O 1
ATOM 3526 N N . LEU A 1 433 ? 1.281 -10.464 3.846 1.00 87.06 433 LEU A N 1
ATOM 3527 C CA . LEU A 1 433 ? 0.611 -9.242 4.285 1.00 87.06 433 LEU A CA 1
ATOM 3528 C C . LEU A 1 433 ? -0.427 -9.538 5.372 1.00 87.06 433 LEU A C 1
ATOM 3530 O O . LEU A 1 433 ? -0.553 -8.779 6.331 1.00 87.06 433 LEU A O 1
ATOM 3534 N N . THR A 1 434 ? -1.150 -10.644 5.211 1.00 84.38 434 THR A N 1
ATOM 3535 C CA . THR A 1 434 ? -2.070 -11.226 6.197 1.00 84.38 434 THR A CA 1
ATOM 3536 C C . THR A 1 434 ? -1.993 -12.751 6.112 1.00 84.38 434 THR A C 1
ATOM 3538 O O . THR A 1 434 ? -1.308 -13.299 5.241 1.00 84.38 434 THR A O 1
ATOM 3541 N N . ASP A 1 435 ? -2.753 -13.448 6.954 1.00 75.81 435 ASP A N 1
ATOM 3542 C CA . ASP A 1 435 ? -2.909 -14.905 6.868 1.00 75.81 435 ASP A CA 1
ATOM 3543 C C . ASP A 1 435 ? -3.481 -15.354 5.509 1.00 75.81 435 ASP A C 1
ATOM 3545 O O . ASP A 1 435 ? -3.197 -16.454 5.049 1.00 75.81 435 ASP A O 1
ATOM 3549 N N . GLY A 1 436 ? -4.249 -14.493 4.827 1.00 84.12 436 GLY A N 1
ATOM 3550 C CA . GLY A 1 436 ? -4.899 -14.811 3.552 1.00 84.12 436 GLY A CA 1
ATOM 3551 C C . GLY A 1 436 ? -4.306 -14.133 2.313 1.00 84.12 436 GLY A C 1
ATOM 3552 O O . GLY A 1 436 ? -4.773 -14.407 1.208 1.00 84.12 436 GLY A O 1
ATOM 3553 N N . VAL A 1 437 ? -3.325 -13.233 2.448 1.00 90.75 437 VAL A N 1
ATOM 3554 C CA . VAL A 1 437 ? -2.766 -12.459 1.320 1.00 90.75 437 VAL A CA 1
ATOM 3555 C C . VAL A 1 437 ? -1.249 -12.440 1.381 1.00 90.75 437 VAL A C 1
ATOM 3557 O O . VAL A 1 437 ? -0.661 -12.044 2.386 1.00 90.75 437 VAL A O 1
ATOM 3560 N N . THR A 1 438 ? -0.627 -12.810 0.267 1.00 96.31 438 THR A N 1
ATOM 3561 C CA . THR A 1 438 ? 0.824 -12.823 0.084 1.00 96.31 438 THR A CA 1
ATOM 3562 C C . THR A 1 438 ? 1.203 -11.949 -1.092 1.00 96.31 438 THR A C 1
ATOM 3564 O O . THR A 1 438 ? 0.633 -12.080 -2.173 1.00 96.31 438 THR A O 1
ATOM 3567 N N . ILE A 1 439 ? 2.178 -11.074 -0.883 1.00 98.31 439 ILE A N 1
ATOM 3568 C CA . ILE A 1 439 ? 2.800 -10.276 -1.930 1.00 98.31 439 ILE A CA 1
ATOM 3569 C C . ILE A 1 439 ? 4.092 -10.971 -2.349 1.00 98.31 439 ILE A C 1
ATOM 3571 O O . ILE A 1 439 ? 4.928 -11.296 -1.506 1.00 98.31 439 ILE A O 1
ATOM 3575 N N . LEU A 1 440 ? 4.259 -11.185 -3.648 1.00 98.81 440 LEU A N 1
ATOM 3576 C CA . LEU A 1 440 ? 5.518 -11.593 -4.260 1.00 98.81 440 LEU A CA 1
ATOM 3577 C C . LEU A 1 440 ? 6.008 -10.441 -5.127 1.00 98.81 440 LEU A C 1
ATOM 3579 O O . LEU A 1 440 ? 5.228 -9.915 -5.917 1.00 98.81 440 LEU A O 1
ATOM 3583 N N . GLY A 1 441 ? 7.275 -10.053 -5.011 1.00 98.62 441 GLY A N 1
ATOM 3584 C CA . GLY A 1 441 ? 7.791 -8.994 -5.870 1.00 98.62 441 GLY A CA 1
ATOM 3585 C C . GLY A 1 441 ? 9.260 -9.102 -6.241 1.00 98.62 441 GLY A C 1
ATOM 3586 O O . GLY A 1 441 ? 10.098 -9.549 -5.454 1.00 98.62 441 GLY A O 1
ATOM 3587 N N . CYS A 1 442 ? 9.542 -8.683 -7.470 1.00 98.62 442 CYS A N 1
ATOM 3588 C CA . CYS A 1 442 ? 10.855 -8.635 -8.110 1.00 98.62 442 CYS A CA 1
ATOM 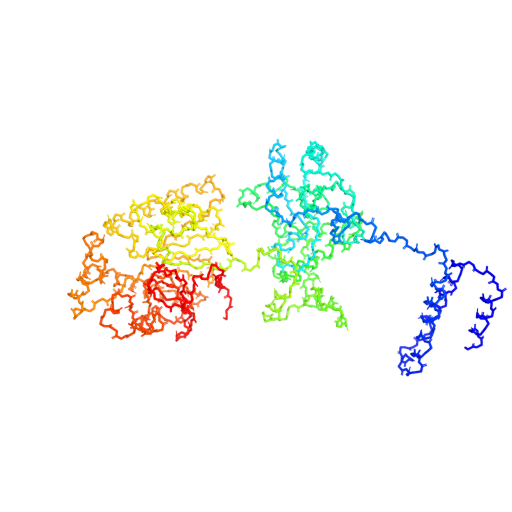3589 C C . CYS A 1 442 ? 10.801 -7.660 -9.296 1.00 98.62 442 CYS A C 1
ATOM 3591 O O . CYS A 1 442 ? 9.718 -7.347 -9.777 1.00 98.62 442 CYS A O 1
ATOM 3593 N N . THR A 1 443 ? 11.940 -7.222 -9.834 1.00 98.31 443 THR A N 1
ATOM 3594 C CA . THR A 1 443 ? 11.954 -6.372 -11.042 1.00 98.31 443 THR A CA 1
ATOM 3595 C C . THR A 1 443 ? 11.294 -7.069 -12.239 1.00 98.31 443 THR A C 1
ATOM 3597 O O . THR A 1 443 ? 10.574 -6.414 -12.995 1.00 98.31 443 THR A O 1
ATOM 3600 N N . LEU A 1 444 ? 11.500 -8.388 -12.372 1.00 98.44 444 LEU A N 1
ATOM 3601 C CA . LEU A 1 444 ? 11.131 -9.203 -13.529 1.00 98.44 444 LEU A CA 1
ATOM 3602 C C . LEU A 1 444 ? 11.625 -8.551 -14.815 1.00 98.44 444 LEU A C 1
ATOM 3604 O O . LEU A 1 444 ? 10.826 -8.070 -15.601 1.00 98.44 444 LEU A O 1
ATOM 3608 N N . TRP A 1 445 ? 12.937 -8.517 -15.038 1.00 98.25 445 TRP A N 1
ATOM 3609 C CA . TRP A 1 445 ? 13.470 -8.088 -16.337 1.00 98.25 445 TRP A CA 1
ATOM 3610 C C . TRP A 1 445 ? 12.783 -8.838 -17.483 1.00 98.25 445 TRP A C 1
ATOM 3612 O O . TRP A 1 445 ? 12.337 -9.972 -17.309 1.00 98.25 445 TRP A O 1
ATOM 3622 N N . SER A 1 446 ? 12.666 -8.222 -18.652 1.00 96.81 446 SER A N 1
ATOM 3623 C CA . SER A 1 446 ? 12.110 -8.875 -19.841 1.00 96.81 446 SER A CA 1
ATOM 3624 C C . SER A 1 446 ? 13.065 -9.934 -20.422 1.00 96.81 446 SER A C 1
ATOM 3626 O O . SER A 1 446 ? 14.236 -10.011 -20.058 1.00 96.81 446 SER A O 1
ATOM 3628 N N . HIS A 1 447 ? 12.576 -10.780 -21.328 1.00 97.31 447 HIS A N 1
ATOM 3629 C CA . HIS A 1 447 ? 13.383 -11.778 -22.024 1.00 97.31 447 HIS A CA 1
ATOM 3630 C C . HIS A 1 447 ? 13.609 -11.358 -23.475 1.00 97.31 447 HIS A C 1
ATOM 3632 O O . HIS A 1 447 ? 12.693 -11.392 -24.302 1.00 97.31 447 HIS A O 1
ATOM 3638 N N . ILE A 1 448 ? 14.864 -11.076 -23.805 1.00 96.75 448 ILE A N 1
ATOM 3639 C CA . ILE A 1 448 ? 15.290 -10.662 -25.137 1.00 96.75 448 ILE A CA 1
ATOM 3640 C C . ILE A 1 448 ? 15.800 -11.897 -25.898 1.00 96.75 448 ILE A C 1
ATOM 3642 O O . ILE A 1 448 ? 16.847 -12.447 -25.546 1.00 96.75 448 ILE A O 1
ATOM 3646 N N . PRO A 1 449 ? 15.108 -12.369 -26.951 1.00 95.19 449 PRO A N 1
ATOM 3647 C CA . PRO A 1 449 ? 15.578 -13.492 -27.750 1.00 95.19 449 PRO A CA 1
ATOM 3648 C C . PRO A 1 449 ? 16.872 -13.137 -28.492 1.00 95.19 449 PRO A C 1
ATOM 3650 O O . PRO A 1 449 ? 17.116 -11.980 -28.836 1.00 95.19 449 PRO A O 1
ATOM 3653 N N . SER A 1 450 ? 17.675 -14.150 -28.824 1.00 94.19 450 SER A N 1
ATOM 3654 C CA . SER A 1 450 ? 18.948 -13.971 -29.541 1.00 94.19 450 SER A CA 1
ATOM 3655 C C . SER A 1 450 ? 18.803 -13.195 -30.854 1.00 94.19 450 SER A C 1
ATOM 3657 O O . SER A 1 450 ? 19.686 -12.422 -31.211 1.00 94.19 450 SER A O 1
ATOM 3659 N N . THR A 1 451 ? 17.665 -13.332 -31.539 1.00 93.75 451 THR A N 1
ATOM 3660 C CA . THR A 1 451 ? 17.344 -12.607 -32.778 1.00 93.75 451 THR A CA 1
ATOM 3661 C C . THR A 1 451 ? 17.179 -11.098 -32.590 1.00 93.75 451 THR A C 1
ATOM 3663 O O . THR A 1 451 ? 17.289 -10.360 -33.562 1.00 93.75 451 THR A O 1
ATOM 3666 N N . ALA A 1 452 ? 16.890 -10.638 -31.371 1.00 93.75 452 ALA A N 1
ATOM 3667 C CA . ALA A 1 452 ? 16.723 -9.225 -31.035 1.00 93.75 452 ALA A CA 1
ATOM 3668 C C . ALA A 1 452 ? 17.889 -8.667 -30.198 1.00 93.75 452 ALA A C 1
ATOM 3670 O O . ALA A 1 452 ? 17.942 -7.462 -29.976 1.00 93.75 452 ALA A O 1
ATOM 3671 N N . ALA A 1 453 ? 18.828 -9.512 -29.751 1.00 95.06 453 ALA A N 1
ATOM 3672 C CA . ALA A 1 453 ? 19.881 -9.137 -28.807 1.00 95.06 453 ALA A CA 1
ATOM 3673 C C . ALA A 1 453 ? 20.772 -7.989 -29.310 1.00 95.06 453 ALA A C 1
ATOM 3675 O O . ALA A 1 453 ? 20.980 -7.013 -28.591 1.00 95.06 453 ALA A O 1
ATOM 3676 N N . GLU A 1 454 ? 21.253 -8.067 -30.555 1.00 94.44 454 GLU A N 1
ATOM 3677 C CA . GLU A 1 454 ? 22.090 -7.017 -31.151 1.00 94.44 454 GLU A CA 1
ATOM 3678 C C . GLU A 1 454 ? 21.344 -5.680 -31.209 1.00 94.44 454 GLU A C 1
ATOM 3680 O O . GLU A 1 454 ? 21.825 -4.669 -30.696 1.00 94.44 454 GLU A O 1
ATOM 3685 N N . LEU A 1 455 ? 20.126 -5.687 -31.755 1.00 93.62 455 LEU A N 1
ATOM 3686 C CA . LEU A 1 455 ? 19.299 -4.490 -31.858 1.00 93.62 455 LEU A CA 1
ATOM 3687 C C . LEU A 1 455 ? 18.987 -3.895 -30.478 1.00 93.62 455 LEU A C 1
ATOM 3689 O O . LEU A 1 455 ? 19.121 -2.687 -30.289 1.00 93.62 455 LEU A O 1
ATOM 3693 N N . ALA A 1 456 ? 18.635 -4.739 -29.507 1.00 93.50 456 ALA A N 1
ATOM 3694 C CA . ALA A 1 456 ? 18.337 -4.315 -28.148 1.00 93.50 456 ALA A CA 1
ATOM 3695 C C . ALA A 1 456 ? 19.549 -3.662 -27.481 1.00 93.50 456 ALA A C 1
ATOM 3697 O O . ALA A 1 456 ? 19.420 -2.555 -26.963 1.00 93.50 456 ALA A O 1
ATOM 3698 N N . SER A 1 457 ? 20.731 -4.281 -27.579 1.00 94.06 457 SER A N 1
ATOM 3699 C CA . SER A 1 457 ? 21.980 -3.727 -27.036 1.00 94.06 457 SER A CA 1
ATOM 3700 C C . SER A 1 457 ? 22.307 -2.331 -27.582 1.00 94.06 457 SER A C 1
ATOM 3702 O O . SER A 1 457 ? 22.860 -1.492 -26.872 1.00 94.06 457 SER A O 1
ATOM 3704 N N . LEU A 1 458 ? 21.924 -2.054 -28.834 1.00 92.38 458 LEU A N 1
ATOM 3705 C CA . LEU A 1 458 ? 22.176 -0.779 -29.500 1.00 92.38 458 LEU A CA 1
ATOM 3706 C C . LEU A 1 458 ? 21.088 0.264 -29.235 1.00 92.38 458 LEU A C 1
ATOM 3708 O O . LEU A 1 458 ? 21.382 1.462 -29.259 1.00 92.38 458 LEU A O 1
ATOM 3712 N N . GLN A 1 459 ? 19.838 -0.146 -29.019 1.00 91.81 459 GLN A N 1
ATOM 3713 C CA . GLN A 1 459 ? 18.697 0.773 -28.959 1.00 91.81 459 GLN A CA 1
ATOM 3714 C C . GLN A 1 459 ? 18.187 1.035 -27.542 1.00 91.81 459 GLN A C 1
ATOM 3716 O O . GLN A 1 459 ? 17.844 2.177 -27.243 1.00 91.81 459 GLN A O 1
ATOM 3721 N N . VAL A 1 460 ? 18.195 0.037 -26.658 1.00 93.19 460 VAL A N 1
ATOM 3722 C CA . VAL A 1 460 ? 17.665 0.167 -25.295 1.00 93.19 460 VAL A CA 1
ATOM 3723 C C . VAL A 1 460 ? 18.672 0.907 -24.417 1.00 93.19 460 VAL A C 1
ATOM 3725 O O . VAL A 1 460 ? 19.872 0.625 -24.431 1.00 93.19 460 VAL A O 1
ATOM 3728 N N . ASN A 1 461 ? 18.188 1.894 -23.663 1.00 94.75 461 ASN A N 1
ATOM 3729 C CA . ASN A 1 461 ? 19.046 2.748 -22.842 1.00 94.75 461 ASN A CA 1
ATOM 3730 C C . ASN A 1 461 ? 19.691 1.999 -21.672 1.00 94.75 461 ASN A C 1
ATOM 3732 O O . ASN A 1 461 ? 20.789 2.372 -21.260 1.00 94.75 461 ASN A O 1
ATOM 3736 N N . ASP A 1 462 ? 19.070 0.927 -21.193 1.00 95.94 462 ASP A N 1
ATOM 3737 C CA . ASP A 1 462 ? 19.557 0.102 -20.087 1.00 95.94 462 ASP A CA 1
ATOM 3738 C C . ASP A 1 462 ? 20.984 -0.392 -20.327 1.00 95.94 462 ASP A C 1
ATOM 3740 O O . ASP A 1 462 ? 21.859 -0.185 -19.488 1.00 95.94 462 ASP A O 1
ATOM 3744 N N . PHE A 1 463 ? 21.265 -0.917 -21.523 1.00 96.94 463 PHE A N 1
ATOM 3745 C CA . PHE A 1 463 ? 22.594 -1.419 -21.907 1.00 96.94 463 PHE A CA 1
ATOM 3746 C C . PHE A 1 463 ? 23.645 -0.317 -22.099 1.00 96.94 463 PHE A C 1
ATOM 3748 O O . PHE A 1 463 ? 24.830 -0.605 -22.257 1.00 96.94 463 PHE A O 1
ATOM 3755 N N . LYS A 1 464 ? 23.230 0.953 -22.088 1.00 95.94 464 LYS A N 1
ATOM 3756 C CA . LYS A 1 464 ? 24.119 2.121 -22.194 1.00 95.94 464 LYS A CA 1
ATOM 3757 C C . LYS A 1 464 ? 24.325 2.807 -20.849 1.00 95.94 464 LYS A C 1
ATOM 3759 O O . LYS A 1 464 ? 25.386 3.378 -20.604 1.00 95.94 464 LYS A O 1
ATOM 3764 N N . ARG A 1 465 ? 23.289 2.825 -20.006 1.00 97.25 465 ARG A N 1
ATOM 3765 C CA . ARG A 1 465 ? 23.232 3.626 -18.776 1.00 97.25 465 ARG A CA 1
ATOM 3766 C C . ARG A 1 465 ? 23.505 2.809 -17.519 1.00 97.25 465 ARG A C 1
ATOM 3768 O O . ARG A 1 465 ? 23.965 3.398 -16.539 1.00 97.25 465 ARG A O 1
ATOM 3775 N N . ILE A 1 466 ? 23.264 1.499 -17.540 1.00 98.06 466 ILE A N 1
ATOM 3776 C CA . ILE A 1 466 ? 23.641 0.585 -16.460 1.00 98.06 466 ILE A CA 1
ATOM 3777 C C . ILE A 1 466 ? 25.052 0.072 -16.748 1.00 98.06 466 ILE A C 1
ATOM 3779 O O . ILE A 1 466 ? 25.343 -0.462 -17.820 1.00 98.06 466 ILE A O 1
ATOM 3783 N N . LYS A 1 467 ? 25.965 0.259 -15.794 1.00 97.88 467 LYS A N 1
ATOM 3784 C CA . LYS A 1 467 ? 27.363 -0.145 -15.961 1.00 97.88 467 LYS A CA 1
ATOM 3785 C C . LYS A 1 467 ? 27.455 -1.668 -15.976 1.00 97.88 467 LYS A C 1
ATOM 3787 O O . LYS A 1 467 ? 26.901 -2.325 -15.099 1.00 97.88 467 LYS A O 1
ATOM 3792 N N . GLU A 1 468 ? 28.201 -2.201 -16.943 1.00 96.88 468 GLU A N 1
ATOM 3793 C CA . GLU A 1 468 ? 28.466 -3.643 -17.085 1.00 96.88 468 GLU A CA 1
ATOM 3794 C C . GLU A 1 468 ? 27.199 -4.495 -17.291 1.00 96.88 468 GLU A C 1
ATOM 3796 O O . GLU A 1 468 ? 27.177 -5.687 -16.964 1.00 96.88 468 GLU A O 1
ATOM 3801 N N . TRP A 1 469 ? 26.137 -3.886 -17.826 1.00 97.75 469 TRP A N 1
ATOM 3802 C CA . TRP A 1 469 ? 24.890 -4.569 -18.144 1.00 97.75 469 TRP A CA 1
ATOM 3803 C C . TRP A 1 469 ? 24.883 -5.031 -19.596 1.00 97.75 469 TRP A C 1
ATOM 3805 O O . TRP A 1 469 ? 25.059 -4.234 -20.514 1.00 97.75 469 TRP A O 1
ATOM 3815 N N . SER A 1 470 ? 24.689 -6.330 -19.800 1.00 97.56 470 SER A N 1
ATOM 3816 C CA . SER A 1 470 ? 24.622 -6.954 -21.120 1.00 97.56 470 SER A CA 1
ATOM 3817 C C . SER A 1 470 ? 23.292 -7.680 -21.296 1.00 97.56 470 SER A C 1
ATOM 3819 O O . SER A 1 470 ? 22.603 -7.966 -20.314 1.00 97.56 470 SER A O 1
ATOM 3821 N N . VAL A 1 471 ? 22.941 -8.021 -22.538 1.00 97.62 471 VAL A N 1
ATOM 3822 C CA . VAL A 1 471 ? 21.716 -8.783 -22.838 1.00 97.62 471 VAL A CA 1
ATOM 3823 C C . VAL A 1 471 ? 21.733 -10.144 -22.133 1.00 97.62 471 VAL A C 1
ATOM 3825 O O . VAL A 1 471 ? 20.705 -10.612 -21.650 1.00 97.62 471 VAL A O 1
ATOM 3828 N N . GLU A 1 472 ? 22.905 -10.764 -21.993 1.00 98.06 472 GLU A N 1
ATOM 3829 C CA . GLU A 1 472 ? 23.069 -12.022 -21.262 1.00 98.06 472 GLU A CA 1
ATOM 3830 C C . GLU A 1 472 ? 22.756 -11.853 -19.772 1.00 98.06 472 GLU A C 1
ATOM 3832 O O . GLU A 1 472 ? 22.035 -12.672 -19.205 1.00 98.06 472 GLU A O 1
ATOM 3837 N N . ARG A 1 473 ? 23.260 -10.784 -19.135 1.00 98.25 473 ARG A N 1
ATOM 3838 C CA . ARG A 1 473 ? 22.971 -10.487 -17.720 1.00 98.25 473 ARG A CA 1
ATOM 3839 C C . ARG A 1 473 ? 21.500 -10.133 -17.502 1.00 98.25 473 ARG A C 1
ATOM 3841 O O . ARG A 1 473 ? 20.909 -10.605 -16.535 1.00 98.25 473 ARG A O 1
ATOM 3848 N N . HIS A 1 474 ? 20.905 -9.384 -18.427 1.00 98.19 474 HIS A N 1
ATOM 3849 C CA . HIS A 1 474 ? 19.476 -9.061 -18.447 1.00 98.19 474 HIS A CA 1
ATOM 3850 C C . HIS A 1 474 ? 18.606 -10.318 -18.493 1.00 98.19 474 HIS A C 1
ATOM 3852 O O . HIS A 1 474 ? 17.764 -10.529 -17.622 1.00 98.19 474 HIS A O 1
ATOM 3858 N N . ASN A 1 475 ? 18.876 -11.216 -19.443 1.00 98.56 475 ASN A N 1
ATOM 3859 C CA . ASN A 1 475 ? 18.154 -12.482 -19.564 1.00 98.56 475 ASN A CA 1
ATOM 3860 C C . ASN A 1 475 ? 18.401 -13.424 -18.376 1.00 98.56 475 ASN A C 1
ATOM 3862 O O . ASN A 1 475 ? 17.487 -14.141 -17.968 1.00 98.56 475 ASN A O 1
ATOM 3866 N N . ALA A 1 476 ? 19.607 -13.425 -17.800 1.00 98.56 476 ALA A N 1
ATOM 3867 C CA . ALA A 1 476 ? 19.897 -14.189 -16.588 1.00 98.56 476 ALA A CA 1
ATOM 3868 C C . ALA A 1 476 ? 19.088 -13.674 -15.386 1.00 98.56 476 ALA A C 1
ATOM 3870 O O . ALA A 1 476 ? 18.564 -14.476 -14.613 1.00 98.56 476 ALA A O 1
ATOM 3871 N N . ALA A 1 477 ? 18.934 -12.352 -15.251 1.00 98.31 477 ALA A N 1
ATOM 3872 C CA . ALA A 1 477 ? 18.095 -11.750 -14.220 1.00 98.31 477 ALA A CA 1
ATOM 3873 C C . ALA A 1 477 ? 16.603 -12.069 -14.434 1.00 98.31 477 ALA A C 1
ATOM 3875 O O . ALA A 1 477 ? 15.936 -12.468 -13.480 1.00 98.31 477 ALA A O 1
ATOM 3876 N N . HIS A 1 478 ? 16.103 -11.999 -15.677 1.00 98.44 478 HIS A N 1
ATOM 3877 C CA . HIS A 1 478 ? 14.748 -12.454 -16.021 1.00 98.44 478 HIS A CA 1
ATOM 3878 C C . HIS A 1 478 ? 14.511 -13.903 -15.590 1.00 98.44 478 HIS A C 1
ATOM 3880 O O . HIS A 1 478 ? 13.499 -14.216 -14.962 1.00 98.44 478 HIS A O 1
ATOM 3886 N N . LEU A 1 479 ? 15.435 -14.798 -15.954 1.00 98.50 479 LEU A N 1
ATOM 3887 C CA . LEU A 1 479 ? 15.306 -16.220 -15.661 1.00 98.50 479 LEU A CA 1
ATOM 3888 C C . LEU A 1 479 ? 15.250 -16.464 -14.150 1.00 98.50 479 LEU A C 1
ATOM 3890 O O . LEU A 1 479 ? 14.360 -17.175 -13.692 1.00 98.50 479 LEU A O 1
ATOM 3894 N N . ALA A 1 480 ? 16.135 -15.820 -13.386 1.00 98.62 480 ALA A N 1
ATOM 3895 C CA . ALA A 1 480 ? 16.154 -15.930 -11.932 1.00 98.62 480 ALA A CA 1
ATOM 3896 C C . ALA A 1 480 ? 14.825 -15.476 -11.299 1.00 98.62 480 ALA A C 1
ATOM 3898 O O . ALA A 1 480 ? 14.263 -16.195 -10.473 1.00 98.62 480 ALA A O 1
ATOM 3899 N N . ASP A 1 481 ? 14.295 -14.321 -11.718 1.00 98.62 481 ASP A N 1
ATOM 3900 C CA . ASP A 1 481 ? 13.020 -13.790 -11.218 1.00 98.62 481 ASP A CA 1
ATOM 3901 C C . ASP A 1 481 ? 11.846 -14.712 -11.567 1.00 98.62 481 ASP A C 1
ATOM 3903 O O . ASP A 1 481 ? 10.995 -15.015 -10.727 1.00 98.62 481 ASP A O 1
ATOM 3907 N N . ALA A 1 482 ? 11.810 -15.205 -12.802 1.00 98.50 482 ALA A N 1
ATOM 3908 C CA . ALA A 1 482 ? 10.730 -16.057 -13.260 1.00 98.50 482 ALA A CA 1
ATOM 3909 C C . ALA A 1 482 ? 10.729 -17.454 -12.630 1.00 98.50 482 ALA A C 1
ATOM 3911 O O . ALA A 1 482 ? 9.656 -17.981 -12.325 1.00 98.50 482 ALA A O 1
ATOM 3912 N N . GLU A 1 483 ? 11.901 -18.066 -12.453 1.00 98.56 483 GLU A N 1
ATOM 3913 C CA . GLU A 1 483 ? 12.033 -19.345 -11.753 1.00 98.56 483 GLU A CA 1
ATOM 3914 C C . GLU A 1 483 ? 11.643 -19.197 -10.283 1.00 98.56 483 GLU A C 1
ATOM 3916 O O . GLU A 1 483 ? 10.889 -20.024 -9.764 1.00 98.56 483 GLU A O 1
ATOM 3921 N N . TRP A 1 484 ? 12.080 -18.115 -9.630 1.00 98.81 484 TRP A N 1
ATOM 3922 C CA . TRP A 1 484 ? 11.701 -17.812 -8.254 1.00 98.81 484 TRP A CA 1
ATOM 3923 C C . TRP A 1 484 ? 10.185 -17.627 -8.100 1.00 98.81 484 TRP A C 1
ATOM 3925 O O . TRP A 1 484 ? 9.586 -18.250 -7.219 1.00 98.81 484 TRP A O 1
ATOM 3935 N N . LEU A 1 485 ? 9.546 -16.843 -8.977 1.00 98.69 485 LEU A N 1
ATOM 3936 C CA . LEU A 1 485 ? 8.090 -16.669 -8.987 1.00 98.69 485 LEU A CA 1
ATOM 3937 C C . LEU A 1 485 ? 7.373 -18.004 -9.208 1.00 98.69 485 LEU A C 1
ATOM 3939 O O . LEU A 1 485 ? 6.459 -18.346 -8.461 1.00 98.69 485 LEU A O 1
ATOM 3943 N N . GLY A 1 486 ? 7.784 -18.775 -10.220 1.00 98.31 486 GLY A N 1
ATOM 3944 C CA . GLY A 1 486 ? 7.167 -20.062 -10.544 1.00 98.31 486 GLY A CA 1
ATOM 3945 C C . GLY A 1 486 ? 7.258 -21.056 -9.388 1.00 98.31 486 GLY A C 1
ATOM 3946 O O . GLY A 1 486 ? 6.250 -21.663 -9.015 1.00 98.31 486 GLY A O 1
ATOM 3947 N N . LYS A 1 487 ? 8.441 -21.174 -8.777 1.00 98.56 487 LYS A N 1
ATOM 3948 C CA . LYS A 1 487 ? 8.677 -22.024 -7.609 1.00 98.56 487 LYS A CA 1
ATOM 3949 C C . LYS A 1 487 ? 7.834 -21.578 -6.413 1.00 98.56 487 LYS A C 1
ATOM 3951 O O . LYS A 1 487 ? 7.084 -22.384 -5.875 1.00 98.56 487 LYS A O 1
ATOM 3956 N N . THR A 1 488 ? 7.891 -20.297 -6.048 1.00 98.38 488 THR A N 1
ATOM 3957 C CA . THR A 1 488 ? 7.191 -19.764 -4.865 1.00 98.38 488 THR A CA 1
ATOM 3958 C C . THR A 1 488 ? 5.669 -19.860 -5.010 1.00 98.38 488 THR A C 1
ATOM 3960 O O . THR A 1 488 ? 4.980 -20.247 -4.068 1.00 98.38 488 THR A O 1
ATOM 3963 N N . CYS A 1 489 ? 5.124 -19.571 -6.197 1.00 98.19 489 CYS A N 1
ATOM 3964 C CA . CYS A 1 489 ? 3.695 -19.746 -6.466 1.00 98.19 489 CYS A CA 1
ATOM 3965 C C . CYS A 1 489 ? 3.266 -21.215 -6.373 1.00 98.19 489 CYS A C 1
ATOM 3967 O O . CYS A 1 489 ? 2.190 -21.494 -5.847 1.00 98.19 489 CYS A O 1
ATOM 3969 N N . THR A 1 490 ? 4.095 -22.146 -6.858 1.00 98.00 490 THR A N 1
ATOM 3970 C CA . THR A 1 490 ? 3.824 -23.590 -6.758 1.00 98.00 490 THR A CA 1
ATOM 3971 C C . THR A 1 490 ? 3.817 -24.038 -5.297 1.00 98.00 490 THR A C 1
ATOM 3973 O O . THR A 1 490 ? 2.858 -24.664 -4.857 1.00 98.00 490 THR A O 1
ATOM 3976 N N . GLU A 1 491 ? 4.818 -23.627 -4.515 1.00 98.06 491 GLU A N 1
ATOM 3977 C CA . GLU A 1 491 ? 4.912 -23.942 -3.085 1.00 98.06 491 GLU A CA 1
ATOM 3978 C C . GLU A 1 491 ? 3.694 -23.430 -2.301 1.00 98.06 491 GLU A C 1
ATOM 3980 O O . GLU A 1 491 ? 3.090 -24.191 -1.543 1.00 98.06 491 GLU A O 1
ATOM 3985 N N . ILE A 1 492 ? 3.272 -22.177 -2.512 1.00 96.88 492 ILE A N 1
ATOM 3986 C CA . ILE A 1 492 ? 2.072 -21.617 -1.861 1.00 96.88 492 ILE A CA 1
ATOM 3987 C C . ILE A 1 492 ? 0.818 -22.382 -2.292 1.00 96.88 492 ILE A C 1
ATOM 3989 O O . ILE A 1 492 ? -0.026 -22.704 -1.461 1.00 96.88 492 ILE A O 1
ATOM 3993 N N . ARG A 1 493 ? 0.692 -22.705 -3.583 1.00 94.88 493 ARG A N 1
ATOM 3994 C CA . ARG A 1 493 ? -0.459 -23.445 -4.117 1.00 94.88 493 ARG A CA 1
ATOM 3995 C C . ARG A 1 493 ? -0.600 -24.830 -3.481 1.00 94.88 493 ARG A C 1
ATOM 3997 O O . ARG A 1 493 ? -1.721 -25.271 -3.246 1.00 94.88 493 ARG A O 1
ATOM 4004 N N . GLU A 1 494 ? 0.513 -25.501 -3.208 1.00 95.44 494 GLU A N 1
ATOM 4005 C CA . GLU A 1 494 ? 0.532 -26.846 -2.626 1.00 95.44 494 GLU A CA 1
ATOM 4006 C C . GLU A 1 494 ? 0.384 -26.842 -1.100 1.00 95.44 494 GLU A C 1
ATOM 4008 O O . GLU A 1 494 ? -0.309 -27.695 -0.546 1.00 95.44 494 GLU A O 1
ATOM 4013 N N . THR A 1 495 ? 1.020 -25.891 -0.411 1.00 96.19 495 THR A N 1
ATOM 4014 C CA . THR A 1 495 ? 1.139 -25.909 1.058 1.00 96.19 495 THR A CA 1
ATOM 4015 C C . THR A 1 495 ? 0.187 -24.952 1.770 1.00 96.19 495 THR A C 1
ATOM 4017 O O . THR A 1 495 ? -0.203 -25.198 2.911 1.00 96.19 495 THR A O 1
ATOM 4020 N N . GLU A 1 496 ? -0.240 -23.880 1.103 1.00 93.38 496 GLU A N 1
ATOM 4021 C CA . GLU A 1 496 ? -1.046 -22.802 1.675 1.00 93.38 496 GLU A CA 1
ATOM 4022 C C . GLU A 1 496 ? -2.184 -22.379 0.717 1.00 93.38 496 GLU A C 1
ATOM 4024 O O . GLU A 1 496 ? -2.348 -21.191 0.434 1.00 93.38 496 GLU A O 1
ATOM 4029 N N . PRO A 1 497 ? -3.027 -23.315 0.228 1.00 87.25 497 PRO A N 1
ATOM 4030 C CA . PRO A 1 497 ? -3.994 -23.060 -0.853 1.00 87.25 497 PRO A CA 1
ATOM 4031 C C . PRO A 1 497 ? -5.096 -22.046 -0.503 1.00 87.25 497 PRO A C 1
ATOM 4033 O O . PRO A 1 497 ? -5.861 -21.636 -1.370 1.00 87.25 497 PRO A O 1
ATOM 4036 N N . HIS A 1 498 ? -5.203 -21.662 0.771 1.00 84.12 498 HIS A N 1
ATOM 4037 C CA . HIS A 1 498 ? -6.114 -20.627 1.256 1.00 84.12 498 HIS A CA 1
ATOM 4038 C C . HIS A 1 498 ? -5.589 -19.205 1.000 1.00 84.12 498 HIS A C 1
ATOM 4040 O O . HIS A 1 498 ? -6.363 -18.249 1.060 1.00 84.12 498 HIS A O 1
ATOM 4046 N N . ARG A 1 499 ? -4.284 -19.044 0.747 1.00 89.44 499 ARG A N 1
ATOM 4047 C CA . ARG A 1 499 ? -3.671 -17.743 0.478 1.00 89.44 499 ARG A CA 1
ATOM 4048 C C . ARG A 1 499 ? -4.003 -17.284 -0.930 1.00 89.44 499 ARG A C 1
ATOM 4050 O O . ARG A 1 499 ? -3.976 -18.071 -1.866 1.00 89.44 499 ARG A O 1
ATOM 4057 N N . ARG A 1 500 ? -4.211 -15.980 -1.084 1.00 92.56 500 ARG A N 1
ATOM 4058 C CA . ARG A 1 500 ? -4.195 -15.276 -2.369 1.00 92.56 500 ARG A CA 1
ATOM 4059 C C . ARG A 1 500 ? -2.814 -14.685 -2.605 1.00 92.56 500 ARG A C 1
ATOM 4061 O O . ARG A 1 500 ? -2.175 -14.203 -1.668 1.00 92.56 500 ARG A O 1
ATOM 4068 N N . ILE A 1 501 ? -2.380 -14.685 -3.858 1.00 97.38 501 ILE A N 1
ATOM 4069 C CA . ILE A 1 501 ? -1.104 -14.111 -4.273 1.00 97.38 501 ILE A CA 1
ATOM 4070 C C . ILE A 1 501 ? -1.358 -12.826 -5.067 1.00 97.38 501 ILE A C 1
ATOM 4072 O O . ILE A 1 501 ? -2.179 -12.792 -5.990 1.00 97.38 501 ILE A O 1
ATOM 4076 N N . VAL A 1 502 ? -0.632 -11.778 -4.689 1.00 98.00 502 VAL A N 1
ATOM 4077 C CA . VAL A 1 502 ? -0.481 -10.516 -5.413 1.00 98.00 502 VAL A CA 1
ATOM 4078 C C . VAL A 1 502 ? 0.959 -10.464 -5.907 1.00 98.00 502 VAL A C 1
ATOM 4080 O O . VAL A 1 502 ? 1.886 -10.505 -5.100 1.00 98.00 502 VAL A O 1
ATOM 4083 N N . ILE A 1 503 ? 1.157 -10.405 -7.218 1.00 98.75 503 ILE A N 1
ATOM 4084 C CA . ILE A 1 503 ? 2.484 -10.261 -7.817 1.00 98.75 503 ILE A CA 1
ATOM 4085 C C . ILE A 1 503 ? 2.714 -8.785 -8.140 1.00 98.75 503 ILE A C 1
ATOM 4087 O O . ILE A 1 503 ? 1.832 -8.128 -8.687 1.00 98.75 503 ILE A O 1
ATOM 4091 N N . MET A 1 504 ? 3.887 -8.266 -7.791 1.00 98.75 504 MET A N 1
ATOM 4092 C CA . MET A 1 504 ? 4.328 -6.909 -8.105 1.00 98.75 504 MET A CA 1
ATOM 4093 C C . MET A 1 504 ? 5.625 -6.973 -8.907 1.00 98.75 504 MET A C 1
ATOM 4095 O O . MET A 1 504 ? 6.608 -7.551 -8.437 1.00 98.75 504 MET A O 1
ATOM 4099 N N . THR A 1 505 ? 5.639 -6.394 -10.104 1.00 98.75 505 THR A N 1
ATOM 4100 C CA . THR A 1 505 ? 6.829 -6.350 -10.966 1.00 98.75 505 THR A CA 1
ATOM 4101 C C . THR A 1 505 ? 7.091 -4.957 -11.505 1.00 98.75 505 THR A C 1
ATOM 4103 O O . THR A 1 505 ? 6.242 -4.085 -11.372 1.00 98.75 505 THR A O 1
ATOM 4106 N N . HIS A 1 506 ? 8.267 -4.724 -12.090 1.00 98.25 506 HIS A N 1
ATOM 4107 C CA . HIS A 1 506 ? 8.464 -3.521 -12.894 1.00 98.25 506 HIS A CA 1
ATOM 4108 C C . HIS A 1 506 ? 8.059 -3.788 -14.343 1.00 98.25 506 HIS A C 1
ATOM 4110 O O . HIS A 1 506 ? 7.105 -3.185 -14.818 1.00 98.25 506 HIS A O 1
ATOM 4116 N N . HIS A 1 507 ? 8.697 -4.748 -15.028 1.00 97.69 507 HIS A N 1
ATOM 4117 C CA . HIS A 1 507 ? 8.342 -5.009 -16.426 1.00 97.69 507 HIS A CA 1
ATOM 4118 C C . HIS A 1 507 ? 6.992 -5.719 -16.543 1.00 97.69 507 HIS A C 1
ATOM 4120 O O . HIS A 1 507 ? 6.545 -6.446 -15.641 1.00 97.69 507 HIS A O 1
ATOM 4126 N N . ALA A 1 508 ? 6.367 -5.531 -17.704 1.00 96.62 508 ALA A N 1
ATOM 4127 C CA . ALA A 1 508 ? 5.052 -6.064 -17.994 1.00 96.62 508 ALA A CA 1
ATOM 4128 C C . ALA A 1 508 ? 5.054 -7.597 -18.170 1.00 96.62 508 ALA A C 1
ATOM 4130 O O . ALA A 1 508 ? 5.913 -8.151 -18.868 1.00 96.62 508 ALA A O 1
ATOM 4131 N N . PRO A 1 509 ? 4.048 -8.295 -17.607 1.00 96.81 509 PRO A N 1
ATOM 4132 C CA . PRO A 1 509 ? 3.977 -9.757 -17.616 1.00 96.81 509 PRO A CA 1
ATOM 4133 C C . PRO A 1 509 ? 3.236 -10.343 -18.827 1.00 96.81 509 PRO A C 1
ATOM 4135 O O . PRO A 1 509 ? 3.026 -11.554 -18.893 1.00 96.81 509 PRO A O 1
ATOM 4138 N N . LEU A 1 510 ? 2.796 -9.498 -19.762 1.00 94.75 510 LEU A N 1
ATOM 4139 C CA . LEU A 1 510 ? 2.176 -9.889 -21.027 1.00 94.75 510 LEU A CA 1
ATOM 4140 C C . LEU A 1 510 ? 2.729 -9.022 -22.150 1.00 94.75 510 LEU A C 1
ATOM 4142 O O . LEU A 1 510 ? 3.075 -7.867 -21.929 1.00 94.75 510 LEU A O 1
ATOM 4146 N N . MET A 1 511 ? 2.739 -9.564 -23.366 1.00 90.88 511 MET A N 1
ATOM 4147 C CA . MET A 1 511 ? 3.091 -8.818 -24.583 1.00 90.88 511 MET A CA 1
ATOM 4148 C C . MET A 1 511 ? 1.915 -8.019 -25.168 1.00 90.88 511 MET A C 1
ATOM 4150 O O . MET A 1 511 ? 2.121 -7.161 -26.024 1.00 90.88 511 MET A O 1
ATOM 4154 N N . GLN A 1 512 ? 0.681 -8.340 -24.770 1.00 87.88 512 GLN A N 1
ATOM 4155 C CA . GLN A 1 512 ? -0.548 -7.737 -25.290 1.00 87.88 512 GLN A CA 1
ATOM 4156 C C . GLN A 1 512 ? -1.368 -7.132 -24.151 1.00 87.88 512 GLN A C 1
ATOM 4158 O O . GLN A 1 512 ? -1.484 -7.725 -23.080 1.00 87.88 512 GLN A O 1
ATOM 4163 N N . GLY A 1 513 ? -1.962 -5.962 -24.399 1.00 85.44 513 GLY A N 1
ATOM 4164 C CA . GLY A 1 513 ? -2.834 -5.268 -23.441 1.00 85.44 513 GLY A CA 1
ATOM 4165 C C . GLY A 1 513 ? -2.110 -4.492 -22.334 1.00 85.44 513 GLY A C 1
ATOM 4166 O O . GLY A 1 513 ? -2.752 -3.746 -21.610 1.00 85.44 513 GLY A O 1
ATOM 4167 N N . THR A 1 514 ? -0.789 -4.625 -22.233 1.00 88.19 514 THR A N 1
ATOM 4168 C CA . THR A 1 514 ? 0.074 -4.000 -21.212 1.00 88.19 514 THR A CA 1
ATOM 4169 C C . THR A 1 514 ? 0.944 -2.871 -21.764 1.00 88.19 514 THR A C 1
ATOM 4171 O O . THR A 1 514 ? 1.748 -2.301 -21.037 1.00 88.19 514 THR A O 1
ATOM 4174 N N . SER A 1 515 ? 0.805 -2.549 -23.048 1.00 86.06 515 SER A N 1
ATOM 4175 C CA . SER A 1 515 ? 1.461 -1.427 -23.719 1.00 86.06 515 SER A CA 1
ATOM 4176 C C . SER A 1 515 ? 0.511 -0.790 -24.731 1.00 86.06 515 SER A C 1
ATOM 4178 O O . SER A 1 515 ? -0.465 -1.416 -25.178 1.00 86.06 515 SER A O 1
ATOM 4180 N N . SER A 1 516 ? 0.798 0.457 -25.107 1.00 78.88 516 SER A N 1
ATOM 4181 C CA . SER A 1 516 ? -0.007 1.190 -26.080 1.00 78.88 516 SER A CA 1
ATOM 4182 C C . SER A 1 516 ? -0.021 0.488 -27.449 1.00 78.88 516 SER A C 1
ATOM 4184 O O . SER A 1 516 ? 0.950 -0.140 -27.877 1.00 78.88 516 SER A O 1
ATOM 4186 N N . LEU A 1 517 ? -1.151 0.586 -28.163 1.00 75.62 517 LEU A N 1
ATOM 4187 C CA . LEU A 1 517 ? -1.385 -0.136 -29.427 1.00 75.62 517 LEU A CA 1
ATOM 4188 C C . LEU A 1 517 ? -0.316 0.139 -30.496 1.00 75.62 517 LEU A C 1
ATOM 4190 O O . LEU A 1 517 ? 0.007 -0.751 -31.275 1.00 75.62 517 LEU A O 1
ATOM 4194 N N . GLN A 1 518 ? 0.241 1.350 -30.523 1.00 70.38 518 GLN A N 1
ATOM 4195 C CA . GLN A 1 518 ? 1.286 1.757 -31.471 1.00 70.38 518 GLN A CA 1
ATOM 4196 C C . GLN A 1 518 ? 2.619 1.026 -31.258 1.00 70.38 518 GLN A C 1
ATOM 4198 O O . GLN A 1 518 ? 3.411 0.913 -32.190 1.00 70.38 518 GLN A O 1
ATOM 4203 N N . HIS A 1 519 ? 2.860 0.521 -30.047 1.00 74.44 519 HIS A N 1
ATOM 4204 C CA . HIS A 1 519 ? 4.047 -0.258 -29.732 1.00 74.44 519 HIS A CA 1
ATOM 4205 C C . HIS A 1 519 ? 3.780 -1.759 -29.831 1.00 74.44 519 HIS A C 1
ATOM 4207 O O . HIS A 1 519 ? 4.721 -2.526 -29.726 1.00 74.44 519 HIS A O 1
ATOM 4213 N N . GLN A 1 520 ? 2.554 -2.237 -30.064 1.00 74.56 520 GLN A N 1
ATOM 4214 C CA . GLN A 1 520 ? 2.288 -3.679 -30.149 1.00 74.56 520 GLN A CA 1
ATOM 4215 C C . GLN A 1 520 ? 2.864 -4.312 -31.429 1.00 74.56 520 GLN A C 1
ATOM 4217 O O . GLN A 1 520 ? 2.786 -3.754 -32.519 1.00 74.56 520 GLN A O 1
ATOM 4222 N N . GLY A 1 521 ? 3.442 -5.512 -31.297 1.00 69.56 521 GLY A N 1
ATOM 4223 C CA . GLY A 1 521 ? 4.003 -6.284 -32.414 1.00 69.56 521 GLY A CA 1
ATOM 4224 C C . GLY A 1 521 ? 5.394 -5.844 -32.892 1.00 69.56 521 GLY A C 1
ATOM 4225 O O . GLY A 1 521 ? 5.930 -6.448 -33.822 1.00 69.56 521 GLY A O 1
ATOM 4226 N N . GLY A 1 522 ? 5.999 -4.832 -32.265 1.00 77.81 522 GLY A N 1
ATOM 4227 C CA . GLY A 1 522 ? 7.362 -4.404 -32.563 1.00 77.81 522 GLY A CA 1
ATOM 4228 C C . GLY A 1 522 ? 8.407 -5.441 -32.141 1.00 77.81 522 GLY A C 1
ATOM 4229 O O . GLY A 1 522 ? 8.304 -6.054 -31.079 1.00 77.81 522 GLY A O 1
ATOM 4230 N N . LEU A 1 523 ? 9.467 -5.595 -32.944 1.00 77.94 523 LEU A N 1
ATOM 4231 C CA . LEU A 1 523 ? 10.622 -6.455 -32.625 1.00 77.94 523 LEU A CA 1
ATOM 4232 C C . LEU A 1 523 ? 11.259 -6.107 -31.269 1.00 77.94 523 LEU A C 1
ATOM 4234 O O . LEU A 1 523 ? 11.775 -6.988 -30.585 1.00 77.94 523 LEU A O 1
ATOM 4238 N N . MET A 1 524 ? 11.187 -4.835 -30.869 1.00 84.31 524 MET A N 1
ATOM 4239 C CA . MET A 1 524 ? 11.767 -4.337 -29.624 1.00 84.31 524 MET A CA 1
ATOM 4240 C C . MET A 1 524 ? 10.910 -4.569 -28.379 1.00 84.31 524 MET A C 1
ATOM 4242 O O . MET A 1 524 ? 11.414 -4.407 -27.274 1.00 84.31 524 MET A O 1
ATOM 4246 N N . ASN A 1 525 ? 9.663 -5.022 -28.515 1.00 86.19 525 ASN A N 1
ATOM 4247 C CA . ASN A 1 525 ? 8.770 -5.233 -27.369 1.00 86.19 525 ASN A CA 1
ATOM 4248 C C . ASN A 1 525 ? 9.321 -6.230 -26.354 1.00 86.19 525 ASN A C 1
ATOM 4250 O O . ASN A 1 525 ? 9.052 -6.114 -25.163 1.00 86.19 525 ASN A O 1
ATOM 4254 N N . CYS A 1 526 ? 10.125 -7.183 -26.828 1.00 90.62 526 CYS A N 1
ATOM 4255 C CA . CYS A 1 526 ? 10.803 -8.159 -25.987 1.00 90.62 526 CYS A CA 1
ATOM 4256 C C . CYS A 1 526 ? 11.778 -7.548 -24.975 1.00 90.62 526 CYS A C 1
ATOM 4258 O O . CYS A 1 526 ? 12.145 -8.228 -24.026 1.00 90.62 526 CYS A O 1
ATOM 4260 N N . ALA A 1 527 ? 12.182 -6.287 -25.152 1.00 91.38 527 ALA A N 1
ATOM 4261 C CA . ALA A 1 527 ? 12.970 -5.562 -24.165 1.00 91.38 527 ALA A CA 1
ATOM 4262 C C . ALA A 1 527 ? 12.116 -4.960 -23.036 1.00 91.38 527 ALA A C 1
ATOM 4264 O O . ALA A 1 527 ? 12.667 -4.660 -21.984 1.00 91.38 527 ALA A O 1
ATOM 4265 N N . PHE A 1 528 ? 10.793 -4.866 -23.193 1.00 91.44 528 PHE A N 1
ATOM 4266 C CA . PHE A 1 528 ? 9.900 -4.192 -22.239 1.00 91.44 528 PHE A CA 1
ATOM 4267 C C . PHE A 1 528 ? 8.902 -5.143 -21.564 1.00 91.44 528 PHE A C 1
ATOM 4269 O O . PHE A 1 528 ? 8.405 -4.862 -20.476 1.00 91.44 528 PHE A O 1
ATOM 4276 N N . ALA A 1 529 ? 8.599 -6.283 -22.189 1.00 94.00 529 ALA A N 1
ATOM 4277 C CA . ALA A 1 529 ? 7.622 -7.239 -21.682 1.00 94.00 529 ALA A CA 1
ATOM 4278 C C . ALA A 1 529 ? 8.002 -8.688 -22.007 1.00 94.00 529 ALA A C 1
ATOM 4280 O O . ALA A 1 529 ? 8.668 -8.963 -23.006 1.00 94.00 529 ALA A O 1
ATOM 4281 N N . THR A 1 530 ? 7.514 -9.622 -21.191 1.00 94.94 530 THR A N 1
ATOM 4282 C CA . THR A 1 530 ? 7.572 -11.068 -21.455 1.00 94.94 530 THR A CA 1
ATOM 4283 C C . THR A 1 530 ? 6.220 -11.681 -21.153 1.00 94.94 530 THR A C 1
ATOM 4285 O O . THR A 1 530 ? 5.648 -11.383 -20.114 1.00 94.94 530 THR A O 1
ATOM 4288 N N . ASP A 1 531 ? 5.722 -12.572 -22.011 1.00 95.56 531 ASP A N 1
ATOM 4289 C CA . ASP A 1 531 ? 4.493 -13.309 -21.712 1.00 95.56 531 ASP A CA 1
ATOM 4290 C C . ASP A 1 531 ? 4.736 -14.371 -20.626 1.00 95.56 531 ASP A C 1
ATOM 4292 O O . ASP A 1 531 ? 5.441 -15.363 -20.833 1.00 95.56 531 ASP A O 1
ATOM 4296 N N . MET A 1 532 ? 4.151 -14.136 -19.452 1.00 97.62 532 MET A N 1
ATOM 4297 C CA . MET A 1 532 ? 4.213 -15.012 -18.284 1.00 97.62 532 MET A CA 1
ATOM 4298 C C . MET A 1 532 ? 2.942 -15.857 -18.111 1.00 97.62 532 MET A C 1
ATOM 4300 O O . MET A 1 532 ? 2.894 -16.688 -17.202 1.00 97.62 532 MET A O 1
ATOM 4304 N N . SER A 1 533 ? 1.930 -15.693 -18.974 1.00 95.00 533 SER A N 1
ATOM 4305 C CA . SER A 1 533 ? 0.592 -16.291 -18.812 1.00 95.00 533 SER A CA 1
ATOM 4306 C C . SER A 1 533 ? 0.569 -17.816 -18.815 1.00 95.00 533 SER A C 1
ATOM 4308 O O . SER A 1 533 ? -0.339 -18.431 -18.256 1.00 95.00 533 SER A O 1
ATOM 4310 N N . THR A 1 534 ? 1.580 -18.440 -19.417 1.00 93.50 534 THR A N 1
ATOM 4311 C CA . THR A 1 534 ? 1.711 -19.898 -19.500 1.00 93.50 534 THR A CA 1
ATOM 4312 C C . THR A 1 534 ? 2.639 -20.482 -18.432 1.00 93.50 534 THR A C 1
ATOM 4314 O O . THR A 1 534 ? 2.901 -21.685 -18.451 1.00 93.50 534 THR A O 1
ATOM 4317 N N . ARG A 1 535 ? 3.198 -19.660 -17.533 1.00 95.50 535 ARG A N 1
ATOM 4318 C CA . ARG A 1 535 ? 4.125 -20.113 -16.482 1.00 95.50 535 ARG A CA 1
ATOM 4319 C C . ARG A 1 535 ? 3.382 -20.479 -15.195 1.00 95.50 535 ARG A C 1
ATOM 4321 O O . ARG A 1 535 ? 2.241 -20.088 -14.971 1.00 95.50 535 ARG A O 1
ATOM 4328 N N . ALA A 1 536 ? 4.057 -21.219 -14.312 1.00 93.88 536 ALA A N 1
ATOM 4329 C CA . ALA A 1 536 ? 3.490 -21.684 -13.039 1.00 93.88 536 ALA A CA 1
ATOM 4330 C C . ALA A 1 536 ? 3.077 -20.543 -12.086 1.00 93.88 536 ALA A C 1
ATOM 4332 O O . ALA A 1 536 ? 2.245 -20.741 -11.204 1.00 93.88 536 ALA A O 1
ATOM 4333 N N . CYS A 1 537 ? 3.627 -19.342 -12.283 1.00 96.25 537 CYS A N 1
ATOM 4334 C CA . CYS A 1 537 ? 3.255 -18.137 -11.550 1.00 96.25 537 CYS A CA 1
ATOM 4335 C C . CYS A 1 537 ? 1.982 -17.450 -12.070 1.00 96.25 537 CYS A C 1
ATOM 4337 O O . CYS A 1 537 ? 1.691 -16.342 -11.633 1.00 96.25 537 CYS A O 1
ATOM 4339 N N . TRP A 1 538 ? 1.218 -18.077 -12.970 1.00 97.25 538 TRP A N 1
ATOM 4340 C CA . TRP A 1 538 ? -0.078 -17.573 -13.421 1.00 97.25 538 TRP A CA 1
ATOM 4341 C C . TRP A 1 538 ? -1.253 -18.394 -12.875 1.00 97.25 538 TRP A C 1
ATOM 4343 O O . TRP A 1 538 ? -1.148 -19.599 -12.611 1.00 97.25 538 TRP A O 1
ATOM 4353 N N . GLY A 1 539 ? -2.402 -17.729 -12.743 1.00 90.00 539 GLY A N 1
ATOM 4354 C CA . GLY A 1 539 ? -3.661 -18.323 -12.299 1.00 90.00 539 GLY A CA 1
ATOM 4355 C C . GLY A 1 539 ? -3.707 -18.639 -10.801 1.00 90.00 539 GLY A C 1
ATOM 4356 O O . GLY A 1 539 ? -2.730 -18.469 -10.071 1.00 90.00 539 GLY A O 1
ATOM 4357 N N . ASN A 1 540 ? -4.870 -19.112 -10.345 1.00 87.69 540 ASN A N 1
ATOM 4358 C CA . ASN A 1 540 ? -5.183 -19.390 -8.936 1.00 87.69 540 ASN A CA 1
ATOM 4359 C C . ASN A 1 540 ? -4.018 -20.100 -8.202 1.00 87.69 540 ASN A C 1
ATOM 4361 O O . ASN A 1 540 ? -3.576 -21.141 -8.688 1.00 87.69 540 ASN A O 1
ATOM 4365 N N . PRO A 1 541 ? -3.494 -19.583 -7.069 1.00 93.00 541 PRO A N 1
ATOM 4366 C CA . PRO A 1 541 ? -4.035 -18.496 -6.237 1.00 93.00 541 PRO A CA 1
ATOM 4367 C C . PRO A 1 541 ? -3.579 -17.076 -6.569 1.00 93.00 541 PRO A C 1
ATOM 4369 O O . PRO A 1 541 ? -3.829 -16.154 -5.791 1.00 93.00 541 PRO A O 1
ATOM 4372 N N . VAL A 1 542 ? -2.940 -16.856 -7.714 1.00 96.44 542 VAL A N 1
ATOM 4373 C CA . VAL A 1 542 ? -2.607 -15.505 -8.174 1.00 96.44 542 VAL A CA 1
ATOM 4374 C C . VAL A 1 542 ? -3.882 -14.783 -8.586 1.00 96.44 542 VAL A C 1
ATOM 4376 O O . VAL A 1 542 ? -4.626 -15.259 -9.439 1.00 96.44 542 VAL A O 1
ATOM 4379 N N . THR A 1 543 ? -4.135 -13.643 -7.946 1.00 94.44 543 THR A N 1
ATOM 4380 C CA . THR A 1 543 ? -5.342 -12.827 -8.157 1.00 94.44 543 THR A CA 1
ATOM 4381 C C . THR A 1 543 ? -5.027 -11.494 -8.813 1.00 94.44 543 THR A C 1
ATOM 4383 O O . THR A 1 543 ? -5.828 -11.004 -9.601 1.00 94.44 543 THR A O 1
ATOM 4386 N N . HIS A 1 544 ? -3.856 -10.930 -8.514 1.00 95.75 544 HIS A N 1
ATOM 4387 C CA . HIS A 1 544 ? -3.432 -9.626 -9.002 1.00 95.75 544 HIS A CA 1
ATOM 4388 C C . HIS A 1 544 ? -2.001 -9.695 -9.524 1.00 95.75 544 HIS A C 1
ATOM 4390 O O . HIS A 1 544 ? -1.152 -10.350 -8.914 1.00 95.75 544 HIS A O 1
ATOM 4396 N N . TRP A 1 545 ? -1.743 -8.975 -10.610 1.00 98.25 545 TRP A N 1
ATOM 4397 C CA . TRP A 1 545 ? -0.409 -8.693 -11.113 1.00 98.25 545 TRP A CA 1
ATOM 4398 C C . TRP A 1 545 ? -0.283 -7.196 -11.385 1.00 98.25 545 TRP A C 1
ATOM 4400 O O . TRP A 1 545 ? -0.906 -6.668 -12.301 1.00 98.25 545 TRP A O 1
ATOM 4410 N N . ILE A 1 546 ? 0.505 -6.509 -10.568 1.00 97.81 546 ILE A N 1
ATOM 4411 C CA . ILE A 1 546 ? 0.651 -5.056 -10.603 1.00 97.81 546 ILE A CA 1
ATOM 4412 C C . ILE A 1 546 ? 2.037 -4.721 -11.162 1.00 97.81 546 ILE A C 1
ATOM 4414 O O . ILE A 1 546 ? 3.019 -5.319 -10.717 1.00 97.81 546 ILE A O 1
ATOM 4418 N N . PHE A 1 547 ? 2.128 -3.834 -12.153 1.00 97.62 547 PHE A N 1
ATOM 4419 C CA . PHE A 1 547 ? 3.378 -3.584 -12.887 1.00 97.62 547 PHE A CA 1
ATOM 4420 C C . PHE A 1 547 ? 3.528 -2.140 -13.406 1.00 97.62 547 PHE A C 1
ATOM 4422 O O . PHE A 1 547 ? 2.592 -1.350 -13.283 1.00 97.62 547 PHE A O 1
ATOM 4429 N N . GLY A 1 548 ? 4.689 -1.809 -13.991 1.00 95.19 548 GLY A N 1
ATOM 4430 C CA . GLY A 1 548 ? 5.032 -0.505 -14.589 1.00 95.19 548 GLY A CA 1
ATOM 4431 C C . GLY A 1 548 ? 5.756 -0.624 -15.946 1.00 95.19 548 GLY A C 1
ATOM 4432 O O . GLY A 1 548 ? 5.396 -1.473 -16.767 1.00 95.19 548 GLY A O 1
ATOM 4433 N N . HIS A 1 549 ? 6.788 0.198 -16.173 1.00 95.06 549 HIS A N 1
ATOM 4434 C CA . HIS A 1 549 ? 7.784 0.161 -17.265 1.00 95.06 549 HIS A CA 1
ATOM 4435 C C . HIS A 1 549 ? 7.306 0.478 -18.690 1.00 95.06 549 HIS A C 1
ATOM 4437 O O . HIS A 1 549 ? 8.075 0.937 -19.533 1.00 95.06 549 HIS A O 1
ATOM 4443 N N . THR A 1 550 ? 6.057 0.174 -19.033 1.00 90.38 550 THR A N 1
ATOM 4444 C CA . THR A 1 550 ? 5.548 0.320 -20.409 1.00 90.38 550 THR A CA 1
ATOM 4445 C C . THR A 1 550 ? 4.996 1.706 -20.723 1.00 90.38 550 THR A C 1
ATOM 4447 O O . THR A 1 550 ? 4.555 1.936 -21.850 1.00 90.38 550 THR A O 1
ATOM 4450 N N . HIS A 1 551 ? 4.997 2.602 -19.735 1.00 87.56 551 HIS A N 1
ATOM 4451 C CA . HIS A 1 551 ? 4.399 3.933 -19.757 1.00 87.56 551 HIS A CA 1
ATOM 4452 C C . HIS A 1 551 ? 2.929 3.881 -20.185 1.00 87.56 551 HIS A C 1
ATOM 4454 O O . HIS A 1 551 ? 2.443 4.719 -20.934 1.00 87.56 551 HIS A O 1
ATOM 4460 N N . PHE A 1 552 ? 2.227 2.829 -19.760 1.00 86.31 552 PHE A N 1
ATOM 4461 C CA . PHE A 1 552 ? 0.851 2.569 -20.149 1.00 86.31 552 PHE A CA 1
ATOM 4462 C C . PHE A 1 552 ? 0.053 2.061 -18.951 1.00 86.31 552 PHE A C 1
ATOM 4464 O O . PHE A 1 552 ? 0.159 0.898 -18.553 1.00 86.31 552 PHE A O 1
ATOM 4471 N N . SER A 1 553 ? -0.775 2.942 -18.394 1.00 87.75 553 SER A N 1
ATOM 4472 C CA . SER A 1 553 ? -1.698 2.594 -17.315 1.00 87.75 553 SER A CA 1
ATOM 4473 C C . SER A 1 553 ? -2.847 1.726 -17.836 1.00 87.75 553 SER A C 1
ATOM 4475 O O . SER A 1 553 ? -3.440 2.000 -18.884 1.00 87.75 553 SER A O 1
ATOM 4477 N N . CYS A 1 554 ? -3.175 0.659 -17.109 1.00 86.50 554 CYS A N 1
ATOM 4478 C CA . CYS A 1 554 ? -4.217 -0.290 -17.499 1.00 86.50 554 CYS A CA 1
ATOM 4479 C C . CYS A 1 554 ? -4.826 -1.008 -16.289 1.00 86.50 554 CYS A C 1
ATOM 4481 O O . CYS A 1 554 ? -4.154 -1.199 -15.280 1.00 86.50 554 CYS A O 1
ATOM 4483 N N . ASP A 1 555 ? -6.065 -1.479 -16.426 1.00 90.19 555 ASP A N 1
ATOM 4484 C CA . ASP A 1 555 ? -6.736 -2.346 -15.451 1.00 90.19 555 ASP A CA 1
ATOM 4485 C C . ASP A 1 555 ? -7.657 -3.322 -16.194 1.00 90.19 555 ASP A C 1
ATOM 4487 O O . ASP A 1 555 ? -8.650 -2.920 -16.805 1.00 90.19 555 ASP A O 1
ATOM 4491 N N . PHE A 1 556 ? -7.291 -4.603 -16.227 1.00 87.31 556 PHE A N 1
ATOM 4492 C CA . PHE A 1 556 ? -8.077 -5.634 -16.905 1.00 87.31 556 PHE A CA 1
ATOM 4493 C C . PHE A 1 556 ? -7.809 -7.025 -16.336 1.00 87.31 556 PHE A C 1
ATOM 4495 O O . PHE A 1 556 ? -6.812 -7.266 -15.668 1.00 87.31 556 PHE A O 1
ATOM 4502 N N . ILE A 1 557 ? -8.689 -7.982 -16.628 1.00 90.94 557 ILE A N 1
ATOM 4503 C CA . ILE A 1 557 ? -8.518 -9.378 -16.210 1.00 90.94 557 ILE A CA 1
ATOM 4504 C C . ILE A 1 557 ? -8.057 -10.220 -17.400 1.00 90.94 557 ILE A C 1
ATOM 4506 O O . ILE A 1 557 ? -8.678 -10.195 -18.462 1.00 90.94 557 ILE A O 1
ATOM 4510 N N . HIS A 1 558 ? -7.007 -11.019 -17.206 1.00 90.06 558 HIS A N 1
ATOM 4511 C CA . HIS A 1 558 ? -6.528 -12.004 -18.174 1.00 90.06 558 HIS A CA 1
ATOM 4512 C C . HIS A 1 558 ? -6.378 -13.375 -17.510 1.00 90.06 558 HIS A C 1
ATOM 4514 O O . HIS A 1 558 ? -5.626 -13.546 -16.551 1.00 90.06 558 HIS A O 1
ATOM 4520 N N . ASN A 1 559 ? -7.119 -14.370 -18.009 1.00 90.50 559 ASN A N 1
ATOM 4521 C CA . ASN A 1 559 ? -7.115 -15.746 -17.495 1.00 90.50 559 ASN A CA 1
ATOM 4522 C C . ASN A 1 559 ? -7.249 -15.834 -15.957 1.00 90.50 559 ASN A C 1
ATOM 4524 O O . ASN A 1 559 ? -6.532 -16.588 -15.301 1.00 90.50 559 ASN A O 1
ATOM 4528 N N . GLY A 1 560 ? -8.158 -15.037 -15.382 1.00 87.31 560 GLY A N 1
ATOM 4529 C CA . GLY A 1 560 ? -8.465 -15.035 -13.945 1.00 87.31 560 GLY A CA 1
ATOM 4530 C C . GLY A 1 560 ? -7.519 -14.215 -13.059 1.00 87.31 560 GLY A C 1
ATOM 4531 O O . GLY A 1 560 ? -7.737 -14.171 -11.854 1.00 87.31 560 GLY A O 1
ATOM 4532 N N . VAL A 1 561 ? -6.511 -13.549 -13.629 1.00 94.88 561 VAL A N 1
ATOM 4533 C CA . VAL A 1 561 ? -5.616 -12.624 -12.915 1.00 94.88 561 VAL A CA 1
ATOM 4534 C C . VAL A 1 561 ? -5.966 -11.194 -13.318 1.00 94.88 561 VAL A C 1
ATOM 4536 O O . VAL A 1 561 ? -6.071 -10.912 -14.511 1.00 94.88 561 VAL A O 1
ATOM 4539 N N . ARG A 1 562 ? -6.152 -10.289 -12.351 1.00 94.25 562 ARG A N 1
ATOM 4540 C CA . ARG A 1 562 ? -6.329 -8.852 -12.600 1.00 94.25 562 ARG A CA 1
ATOM 4541 C C . ARG A 1 562 ? -4.967 -8.189 -12.770 1.00 94.25 562 ARG A C 1
ATOM 4543 O O . ARG A 1 562 ? -4.161 -8.183 -11.843 1.00 94.25 562 ARG A O 1
ATOM 4550 N N . LEU A 1 563 ? -4.708 -7.647 -13.948 1.00 95.00 563 LEU A N 1
ATOM 4551 C CA . LEU A 1 563 ? -3.521 -6.871 -14.255 1.00 95.00 563 LEU A CA 1
ATOM 4552 C C . LEU A 1 563 ? -3.807 -5.398 -14.016 1.00 95.00 563 LEU A C 1
ATOM 4554 O O . LEU A 1 563 ? -4.798 -4.889 -14.533 1.00 95.00 563 LEU A O 1
ATOM 4558 N N . VAL A 1 564 ? -2.927 -4.729 -13.274 1.00 94.12 564 VAL A N 1
ATOM 4559 C CA . VAL A 1 564 ? -3.038 -3.294 -12.997 1.00 94.12 564 VAL A CA 1
ATOM 4560 C C . VAL A 1 564 ? -1.701 -2.602 -13.229 1.00 94.12 564 VAL A C 1
ATOM 4562 O O . VAL A 1 564 ? -0.655 -3.109 -12.832 1.00 94.12 564 VAL A O 1
ATOM 4565 N N . SER A 1 565 ? -1.736 -1.421 -13.831 1.00 91.88 565 SER A N 1
ATOM 4566 C CA . SER A 1 565 ? -0.588 -0.534 -13.947 1.00 91.88 565 SER A CA 1
ATOM 4567 C C . SER A 1 565 ? -1.030 0.920 -13.804 1.00 91.88 565 SER A C 1
ATOM 4569 O O . SER A 1 565 ? -2.059 1.294 -14.368 1.00 91.88 565 SER A O 1
ATOM 4571 N N . ASN A 1 566 ? -0.271 1.711 -13.041 1.00 90.88 566 ASN A N 1
ATOM 4572 C CA . ASN A 1 566 ? -0.524 3.134 -12.797 1.00 90.88 566 ASN A CA 1
ATOM 4573 C C . ASN A 1 566 ? 0.793 3.906 -12.879 1.00 90.88 566 ASN A C 1
ATOM 4575 O O . ASN A 1 566 ? 1.530 4.014 -11.895 1.00 90.88 566 ASN A O 1
ATOM 4579 N N . GLN A 1 567 ? 1.100 4.361 -14.087 1.00 88.81 567 GLN A N 1
ATOM 4580 C CA . GLN A 1 567 ? 2.404 4.888 -14.467 1.00 88.81 567 GLN A CA 1
ATOM 4581 C C . GLN A 1 567 ? 2.303 6.383 -14.736 1.00 88.81 567 GLN A C 1
ATOM 4583 O O . GLN A 1 567 ? 1.284 6.863 -15.240 1.00 88.81 567 GLN A O 1
ATOM 4588 N N . ARG A 1 568 ? 3.377 7.118 -14.457 1.00 80.94 568 ARG A N 1
ATOM 4589 C CA . ARG A 1 568 ? 3.497 8.509 -14.888 1.00 80.94 568 ARG A CA 1
ATOM 4590 C C . ARG A 1 568 ? 4.251 8.588 -16.217 1.00 80.94 568 ARG A C 1
ATOM 4592 O O . ARG A 1 568 ? 5.373 8.122 -16.346 1.00 80.94 568 ARG A O 1
ATOM 4599 N N . GLU A 1 569 ? 3.634 9.187 -17.230 1.00 67.06 569 GLU A N 1
ATOM 4600 C CA . GLU A 1 569 ? 4.288 9.376 -18.529 1.00 67.06 569 GLU A CA 1
ATOM 4601 C C . GLU A 1 569 ? 5.380 10.469 -18.475 1.00 67.06 569 GLU A C 1
ATOM 4603 O O . GLU A 1 569 ? 5.355 11.369 -17.627 1.00 67.06 569 GLU A O 1
ATOM 4608 N N . TYR A 1 570 ? 6.336 10.429 -19.415 1.00 62.72 570 TYR A N 1
ATOM 4609 C CA . TYR A 1 570 ? 7.269 11.538 -19.634 1.00 62.72 570 TYR A CA 1
ATOM 4610 C C . TYR A 1 570 ? 6.488 12.752 -20.156 1.00 62.72 570 TYR A C 1
ATOM 4612 O O . TYR A 1 570 ? 5.888 12.682 -21.229 1.00 62.72 570 TYR A O 1
ATOM 4620 N N . GLU A 1 571 ? 6.536 13.890 -19.455 1.00 48.34 571 GLU A N 1
ATOM 4621 C CA . GLU A 1 571 ? 6.038 15.161 -19.995 1.00 48.34 571 GLU A CA 1
ATOM 4622 C C . GLU A 1 571 ? 6.782 15.486 -21.304 1.00 48.34 571 GLU A C 1
ATOM 4624 O O . GLU A 1 571 ? 7.920 15.958 -21.290 1.00 48.34 571 GLU A O 1
ATOM 4629 N N . GLY A 1 572 ? 6.155 15.221 -22.455 1.00 43.28 572 GLY A N 1
ATOM 4630 C CA . GLY A 1 572 ? 6.629 15.748 -23.734 1.00 43.28 572 GLY A CA 1
ATOM 4631 C C . GLY A 1 572 ? 6.255 14.998 -25.010 1.00 43.28 572 GLY A C 1
ATOM 4632 O O . GLY A 1 572 ? 6.115 15.664 -26.032 1.00 43.28 572 GLY A O 1
ATOM 4633 N N . ILE A 1 573 ? 6.107 13.668 -25.029 1.00 37.44 573 ILE A N 1
ATOM 4634 C CA . ILE A 1 573 ? 5.909 12.927 -26.294 1.00 37.44 573 ILE A CA 1
ATOM 4635 C C . ILE A 1 573 ? 5.041 11.678 -26.069 1.00 37.44 573 ILE A C 1
ATOM 4637 O O . ILE A 1 573 ? 5.571 10.614 -25.792 1.00 37.44 573 ILE A O 1
ATOM 4641 N N . GLU A 1 574 ? 3.717 11.856 -26.174 1.00 34.47 574 GLU A N 1
ATOM 4642 C CA . GLU A 1 574 ? 2.739 11.039 -26.934 1.00 34.47 574 GLU A CA 1
ATOM 4643 C C . GLU A 1 574 ? 1.311 11.096 -26.353 1.00 34.47 574 GLU A C 1
ATOM 4645 O O . GLU A 1 574 ? 0.793 10.188 -25.728 1.00 34.47 574 GLU A O 1
ATOM 4650 N N . THR A 1 575 ? 0.604 12.166 -26.724 1.00 34.25 575 THR A N 1
ATOM 4651 C CA . THR A 1 575 ? -0.791 12.093 -27.200 1.00 34.25 575 THR A CA 1
ATOM 4652 C C . THR A 1 575 ? -1.833 11.374 -26.317 1.00 34.25 575 THR A C 1
ATOM 4654 O O . THR A 1 575 ? -2.482 10.422 -26.743 1.00 34.25 575 THR A O 1
ATOM 4657 N N . GLY A 1 576 ? -2.139 11.959 -25.159 1.00 40.28 576 GLY A N 1
ATOM 4658 C CA . GLY A 1 576 ? -3.525 12.096 -24.689 1.00 40.28 576 GLY A CA 1
ATOM 4659 C C . GLY A 1 576 ? -4.232 10.860 -24.125 1.00 40.28 576 GLY A C 1
ATOM 4660 O O . GLY A 1 576 ? -5.416 10.676 -24.426 1.00 40.28 576 GLY A O 1
ATOM 4661 N N . ARG A 1 577 ? -3.588 10.042 -23.283 1.00 43.69 577 ARG A N 1
ATOM 4662 C CA . ARG A 1 577 ? -4.280 8.981 -22.526 1.00 43.69 577 ARG A CA 1
ATOM 4663 C C . ARG A 1 577 ? -3.773 8.867 -21.085 1.00 43.69 577 ARG A C 1
ATOM 4665 O O . ARG A 1 577 ? -2.583 8.877 -20.861 1.00 43.69 577 ARG A O 1
ATOM 4672 N N . VAL A 1 578 ? -4.741 8.757 -20.167 1.00 47.25 578 VAL A N 1
ATOM 4673 C CA . VAL A 1 578 ? -4.670 8.409 -18.730 1.00 47.25 578 VAL A CA 1
ATOM 4674 C C . VAL A 1 578 ? -3.429 8.932 -17.995 1.00 47.25 578 VAL A C 1
ATOM 4676 O O . VAL A 1 578 ? -2.426 8.238 -17.867 1.00 47.25 578 VAL A O 1
ATOM 4679 N N . GLU A 1 579 ? -3.552 10.153 -17.467 1.00 60.12 579 GLU A N 1
ATOM 4680 C CA . GLU A 1 579 ? -2.661 10.684 -16.431 1.00 60.12 579 GLU A CA 1
ATOM 4681 C C . GLU A 1 579 ? -2.560 9.694 -15.256 1.00 60.12 579 GLU A C 1
ATOM 4683 O O . GLU A 1 579 ? -3.512 8.957 -14.988 1.00 60.12 579 GLU A O 1
ATOM 4688 N N . LEU A 1 580 ? -1.409 9.684 -14.568 1.00 67.62 580 LEU A N 1
ATOM 4689 C CA . LEU A 1 580 ? -1.242 9.012 -13.277 1.00 67.62 580 LEU A CA 1
ATOM 4690 C C . LEU A 1 580 ? -2.470 9.298 -12.405 1.00 67.62 580 LEU A C 1
ATOM 4692 O O . LEU A 1 580 ? -2.740 10.455 -12.083 1.00 67.62 580 LEU A O 1
ATOM 4696 N N . ASP A 1 581 ? -3.190 8.253 -12.010 1.00 72.06 581 ASP A N 1
ATOM 4697 C CA . ASP A 1 581 ? -4.305 8.401 -11.087 1.00 72.06 581 ASP A CA 1
ATOM 4698 C C . ASP A 1 581 ? -3.735 8.377 -9.665 1.00 72.06 581 ASP A C 1
ATOM 4700 O O . ASP A 1 581 ? -3.461 7.314 -9.100 1.00 72.06 581 ASP A O 1
ATOM 4704 N N . GLU A 1 582 ? -3.466 9.565 -9.113 1.00 64.50 582 GLU A N 1
ATOM 4705 C CA . GLU A 1 582 ? -2.926 9.721 -7.755 1.00 64.50 582 GLU A CA 1
ATOM 4706 C C . GLU A 1 582 ? -3.873 9.151 -6.686 1.00 64.50 582 GLU A C 1
ATOM 4708 O O . GLU A 1 582 ? -3.413 8.762 -5.608 1.00 64.50 582 GLU A O 1
ATOM 4713 N N . ASP A 1 583 ? -5.159 9.011 -7.021 1.00 60.38 583 ASP A N 1
ATOM 4714 C CA . ASP A 1 583 ? -6.218 8.485 -6.167 1.00 60.38 583 ASP A CA 1
ATOM 4715 C C . ASP A 1 583 ? -6.522 6.999 -6.441 1.00 60.38 583 ASP A C 1
ATOM 4717 O O . ASP A 1 583 ? -7.435 6.430 -5.831 1.00 60.38 583 ASP A O 1
ATOM 4721 N N . LEU A 1 584 ? -5.749 6.326 -7.310 1.00 69.62 584 LEU A N 1
ATOM 4722 C CA . LEU A 1 584 ? -5.938 4.901 -7.573 1.00 69.62 584 LEU A CA 1
ATOM 4723 C C . LEU A 1 584 ? -5.607 4.076 -6.328 1.00 69.62 584 LEU A C 1
ATOM 4725 O O . LEU A 1 584 ? -4.448 3.828 -5.976 1.00 69.62 584 LEU A O 1
ATOM 4729 N N . ILE A 1 585 ? -6.667 3.565 -5.715 1.00 75.94 585 ILE A N 1
ATOM 4730 C CA . ILE A 1 585 ? -6.608 2.667 -4.574 1.00 75.94 585 ILE A CA 1
ATOM 4731 C C . ILE A 1 585 ? -7.079 1.279 -5.009 1.00 75.94 585 ILE A C 1
ATOM 4733 O O . ILE A 1 585 ? -8.236 1.070 -5.375 1.00 75.94 585 ILE A O 1
ATOM 4737 N N . LEU A 1 586 ? -6.195 0.290 -4.900 1.00 79.94 586 LEU A N 1
ATOM 4738 C CA . LEU A 1 586 ? -6.557 -1.110 -5.071 1.00 79.94 586 LEU A CA 1
ATOM 4739 C C . LEU A 1 586 ? -7.015 -1.704 -3.750 1.00 79.94 586 LEU A C 1
ATOM 4741 O O . LEU A 1 586 ? -6.257 -1.769 -2.784 1.00 79.94 586 LEU A O 1
ATOM 4745 N N . SER A 1 587 ? -8.242 -2.212 -3.726 1.00 79.19 587 SER A N 1
ATOM 4746 C CA . SER A 1 587 ? -8.668 -3.098 -2.652 1.00 79.19 587 SER A CA 1
ATOM 4747 C C . SER A 1 587 ? -8.038 -4.474 -2.851 1.00 79.19 587 SER A C 1
ATOM 4749 O O . SER A 1 587 ? -8.315 -5.162 -3.832 1.00 79.19 587 SER A O 1
ATOM 4751 N N . LEU A 1 588 ? -7.205 -4.891 -1.899 1.00 75.44 588 LEU A N 1
ATOM 4752 C CA . LEU A 1 588 ? -6.708 -6.264 -1.807 1.00 75.44 588 LEU A CA 1
ATOM 4753 C C . LEU A 1 588 ? -7.657 -7.150 -0.974 1.00 75.44 588 LEU A C 1
ATOM 4755 O O . LEU A 1 588 ? -7.353 -8.320 -0.714 1.00 75.44 588 LEU A O 1
ATOM 4759 N N . SER A 1 589 ? -8.804 -6.616 -0.528 1.00 57.97 589 SER A N 1
ATOM 4760 C CA . SER A 1 589 ? -9.879 -7.397 0.096 1.00 57.97 589 SER A CA 1
ATOM 4761 C C . SER A 1 589 ? -10.719 -8.121 -0.980 1.00 57.97 589 SER A C 1
ATOM 4763 O O . SER A 1 589 ? -10.263 -8.271 -2.109 1.00 57.97 589 SER A O 1
ATOM 4765 N N . GLN A 1 590 ? -11.819 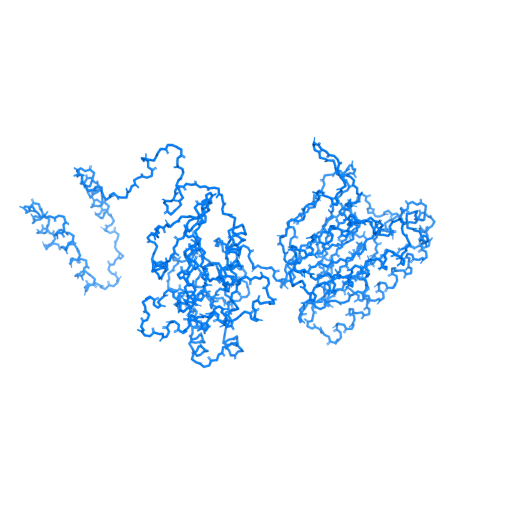-8.780 -0.624 1.00 47.69 590 GLN A N 1
ATOM 4766 C CA . GLN A 1 590 ? -12.489 -9.780 -1.476 1.00 47.69 590 GLN A CA 1
ATOM 4767 C C . GLN A 1 590 ? -12.979 -9.243 -2.841 1.00 47.69 590 GLN A C 1
ATOM 4769 O O . GLN A 1 590 ? -13.550 -8.158 -2.915 1.00 47.69 590 GLN A O 1
ATOM 4774 N N . HIS A 1 591 ? -12.833 -10.075 -3.881 1.00 36.09 591 HIS A N 1
ATOM 4775 C CA . HIS A 1 591 ? -13.784 -10.209 -4.989 1.00 36.09 591 HIS A CA 1
ATOM 4776 C C . HIS A 1 591 ? -14.266 -11.656 -5.024 1.00 36.09 591 HIS A C 1
ATOM 4778 O O . HIS A 1 591 ? -13.411 -12.547 -4.786 1.00 36.09 591 HIS A O 1
#

Foldseek 3Di:
DVVVVVVVVCVVPDVDDPVVVVVVVVVVVVVVVVDDDPPPPPDPPCVVVVVVVVVVVVVVVVPDPPPPPDPPPPPPDDPQFDADPQGDTDADEDDVVVVVVVLVVLCVVVVWFKFWDDPLLLLLLQQFADDDATEIETAPVCQVVSLVSQCVPPPFWDFDQDGPDPLCPLQRVWTKIDTPRYPHIHTYHYQLSQQGGRVVCCVVCVLPVHRHDDPLRSLVSLQVQLPDPPDDCNVSSVVSLLSSLQRNVDALVNLVPRHDDPSSVVSNVCNDLVNLVVVVDDDPPPLPPPSHRDPDVVSSVVSSVRDGVNPPNPPALQKEQEEELLQQCDWDDDPPDTDRNLVPDDQQDLHLHYEYQENNAALVDVSSLSSVQVVQLRHQEYEYEYELRNQFPHAPVVSVVSVVVSLVVLVVVCVVVSSGHHYHYADLDWDPSDLAEIEHEHQLFFQQDPVCQVVCCVPPCSVVGRPPDGNVNSNVSNVVSQVSLLVVLVCCVVPPLNHAYAYGYAAAQCLPPQADPVCRPDSNSRRRYDHCCPGSNHDPSYAEYEYHRRQDFDWDDDNRHTYGYFYAHDPDDDDDDDHRPSNDMDRPDDD

Radius of gyration: 32.24 Å; chains: 1; bounding box: 100×68×72 Å

pLDDT: mean 73.58, std 21.31, range [28.48, 98.81]